Protein AF-A0A9X7LVW0-F1 (afdb_monomer_lite)

Secondary structure (DSSP, 8-state):
------------------------SS---EE-STT-EE-SBS-EE-STT-EE-SBS-EE-STT-EE-SBS-EE-STT-EE-SBS-EE-STT-EE-SBS-EE-STT-EE-SBS-EES-SS-TTTTTT-EE-SBS-EE-STT-EEEEES-EE-STT-EEEEES-EE-STT-EEEEES-EE-STT-EEEEES-EE-STT-EEEEES-EE-STT-EE-SBS-EE-STT-EE-SBS-EE-STT-EE-SBS-EESBTTBTTTTTT-EE-SBS-EE-STT-EE-SBS-EE-STT-EE-SBS-EE-STT-EE-SBS-EE-STT-EE-SBS-EE-STT-EE-SBS-EE-STT-EE-SBS-EE-STT-EEEEES-B--STT-EEEEE-SBTTB--EEEEE-TTT--EEE-SS----S--EEEEEEEESSS---TT-EEEEETTEEEE--TT-S---EEEES--SEEES--TTS-TTSB-B-TTSPBPEEEEEETTEEEEEEPBPTT--TTS----GGGSTTEEEEEEEEEEEEEB-S---TTSEEEE-TTSSEEEESSSEEEEEEEETTEEEEEE-

Radius of gyration: 51.52 Å; chains: 1; bounding box: 118×55×152 Å

Sequence (566 aa):
MRMYTRLLVYMKPRYYSHNEDVTAEMANTAAKGIASHAEGVHTTASANYSHAEGANTAAKGIASHAEGAHSTANADYSHVEGANTIANGESSHAEGNSTITHGKNSHAEGSYTTTGNTDDILLGDSAHAEGIHTTAEGIASHAEGAHSTANADYSHAEGIHTTAEGIASHAEGAHSTANADYSHAEGIHTTAEGIASHAEGAHSTANADYSHAEGANTIANGESSHAEGNSTITHGKNSHAEGSYTTTGNTDDILLGDSAHAEGIHTTAEGIASHAEGIYTIAAGTASHAEGYFTVAYGDSAHAEGYFTVAEGKSTHAEGIYTIAQGKASHVEGAHTAAVGDFSHAEGVGNFSKFKGAHIMGKYGDSQEAYSWFIGNGVSPNNKELGAKWLASTRNMYIDGSTYVANGTNYAEMFEVRNGTIDVGFFVTLDGEFIRKATAQDEYILGITNDSPSILGNSAEMRWKEKYLVDEWGRIQFENINDSGAIEKRAILNPKWSPEKKYISRIERSEWVAVGLLGQMRVRDDGKCVVGSYCLPNMEGIATSNNTGYRVIKRITPNQIMIIFK

InterPro domains:
  IPR011049 Serralysin-like metalloprotease, C-terminal [G3DSA:2.150.10.10] (16-131)
  IPR011049 Serralysin-like metalloprotease, C-terminal [G3DSA:2.150.10.10] (132-271)
  IPR011049 Serralysin-like metalloprotease, C-terminal [G3DSA:2.150.10.10] (287-413)
  IPR011049 Serralysin-like metalloprotease, C-terminal [SSF101967] (27-134)
  IPR011049 Serralysin-like metalloprotease, C-terminal [SSF101967] (122-288)
  IPR011049 Serralysin-like metalloprotease, C-terminal [SSF101967] (257-410)
  IPR021865 Peptidase G2, IMC autoproteolytic cleavage domain [PF11962] (396-559)

Foldseek 3Di:
DDYDDDDDDDDDDDDDDDDDDDDPDFAPWEEDEDCEETEETCEYEHYHCEYTYYEVEYEQEHVEYTYEECEYENYHCEYEEEYCEYEQEHVEYEYEENEYEQYHCEYEYEYLEYAADPVDSHWRHCEYEYYECEYAHHHVEYTEYYCWYHHYHCEYTYEANEYEQEHVEYFEYYCWYANYHCEYTYEANEYECEHVEYFEYECWYENYHCEYTYEYVEYEQAHVEYTYYEVEYEQAHVEYEYDYLEYAADPVDSNWRHCEYEYEECEYHHHHVEYTYYYCEYHNAHVEYEYDEVWYANAHCEYTYDENWYHNAHNEYTDDENEYEQAHNEYEEEYCEYANAHCEYEYYELEYHDYHCEYEYEYQEYDDYHVKYFYWDFDDNVTTDTQWIADPQQRDIDGDDDDDDFPFWFEWEKAFAPDFADDFFFWWDDDDRHIDGDAPPDPDTQATFDDTHRHYHHFCQPHDLQQFDAPPVRGFDWDFDCDPNDTDTDGHGDPPDDPVDDDDTLVRDRRMTIGTQFGKGKHFAPQADDQQAAWDQHGRRGTHGDNDHWHFHADDDSGMTITGHD

Structure (mmCIF, N/CA/C/O backbone):
data_AF-A0A9X7LVW0-F1
#
_entry.id   AF-A0A9X7LVW0-F1
#
loop_
_atom_site.group_PDB
_atom_site.id
_atom_site.type_symbol
_atom_site.label_atom_id
_atom_site.label_alt_id
_atom_site.label_comp_id
_atom_site.label_asym_id
_atom_site.label_entity_id
_atom_site.label_seq_id
_atom_site.pdbx_PDB_ins_code
_atom_site.Cartn_x
_atom_site.Cartn_y
_atom_site.Cartn_z
_atom_site.occupancy
_atom_site.B_iso_or_equiv
_atom_site.auth_seq_id
_atom_site.auth_comp_id
_atom_site.auth_asym_id
_atom_site.auth_atom_id
_atom_site.pdbx_PDB_model_num
ATOM 1 N N . MET A 1 1 ? 72.926 25.283 -37.647 1.00 36.22 1 MET A N 1
ATOM 2 C CA . MET A 1 1 ? 73.601 26.510 -38.125 1.00 36.22 1 MET A CA 1
ATOM 3 C C . MET A 1 1 ? 72.686 27.167 -39.146 1.00 36.22 1 MET A C 1
ATOM 5 O O . MET A 1 1 ? 72.113 26.469 -39.968 1.00 36.22 1 MET A O 1
ATOM 9 N N . ARG A 1 2 ? 72.446 28.466 -38.979 1.00 31.00 2 ARG A N 1
ATOM 10 C CA . ARG A 1 2 ? 71.486 29.299 -39.714 1.00 31.00 2 ARG A CA 1
ATOM 11 C C . ARG A 1 2 ? 71.769 29.366 -41.232 1.00 31.00 2 ARG A C 1
ATOM 13 O O . ARG A 1 2 ? 72.922 29.514 -41.610 1.00 31.00 2 ARG A O 1
ATOM 20 N N . MET A 1 3 ? 70.672 29.480 -41.994 1.00 28.61 3 MET A N 1
ATOM 21 C CA . MET A 1 3 ? 70.400 30.532 -42.997 1.00 28.61 3 MET A CA 1
ATOM 22 C C . MET A 1 3 ? 70.756 30.371 -44.494 1.00 28.61 3 MET A C 1
ATOM 24 O O . MET A 1 3 ? 71.914 30.220 -44.856 1.00 28.61 3 MET A O 1
ATOM 28 N N . TYR A 1 4 ? 69.712 30.689 -45.293 1.00 30.73 4 TYR A N 1
ATOM 29 C CA . TYR A 1 4 ? 69.666 31.627 -46.443 1.00 30.73 4 TYR A CA 1
ATOM 30 C C . TYR A 1 4 ? 70.236 31.173 -47.802 1.00 30.73 4 TYR A C 1
ATOM 32 O O . TYR A 1 4 ? 71.262 30.519 -47.853 1.00 30.73 4 TYR A O 1
ATOM 40 N N . THR A 1 5 ? 69.704 31.525 -48.983 1.00 32.50 5 THR A N 1
ATOM 41 C CA . THR A 1 5 ? 68.449 32.140 -49.489 1.00 32.50 5 THR A CA 1
ATOM 42 C C . THR A 1 5 ? 68.432 31.859 -51.002 1.00 32.50 5 THR A C 1
ATOM 44 O O . THR A 1 5 ? 69.493 31.759 -51.616 1.00 32.50 5 THR A O 1
ATOM 47 N N . ARG A 1 6 ? 67.252 31.834 -51.632 1.00 29.69 6 ARG A N 1
ATOM 48 C CA . ARG A 1 6 ? 67.074 32.052 -53.081 1.00 29.69 6 ARG A CA 1
ATOM 49 C C . ARG A 1 6 ? 67.372 33.510 -53.480 1.00 29.69 6 ARG A C 1
ATOM 51 O O . ARG A 1 6 ? 66.930 34.422 -52.789 1.00 29.69 6 ARG A O 1
ATOM 58 N N . LEU A 1 7 ? 67.951 33.712 -54.669 1.00 27.64 7 LEU A N 1
ATOM 59 C CA . LEU A 1 7 ? 67.676 34.865 -55.540 1.00 27.64 7 LEU A CA 1
ATOM 60 C C . LEU A 1 7 ? 67.634 34.411 -57.019 1.00 27.64 7 LEU A C 1
ATOM 62 O O . LEU A 1 7 ? 68.460 33.612 -57.446 1.00 27.64 7 LEU A O 1
ATOM 66 N N . LEU A 1 8 ? 66.611 34.923 -57.712 1.00 33.88 8 LEU A N 1
ATOM 67 C CA . LEU A 1 8 ? 66.205 34.919 -59.134 1.00 33.88 8 LEU A CA 1
ATOM 68 C C . LEU A 1 8 ? 67.207 34.530 -60.244 1.00 33.88 8 LEU A C 1
ATOM 70 O O . LEU A 1 8 ? 68.359 34.921 -60.160 1.00 33.88 8 LEU A O 1
ATOM 74 N N . VAL A 1 9 ? 66.687 33.967 -61.361 1.00 29.75 9 VAL A N 1
ATOM 75 C CA . VAL A 1 9 ? 66.800 34.479 -62.763 1.00 29.75 9 VAL A CA 1
ATOM 76 C C . VAL A 1 9 ? 65.825 33.736 -63.725 1.00 29.75 9 VAL A C 1
ATOM 78 O O . VAL A 1 9 ? 65.541 32.555 -63.564 1.00 29.75 9 VAL A O 1
ATOM 81 N N . TYR A 1 10 ? 65.311 34.481 -64.716 1.00 31.22 10 TYR A N 1
ATOM 82 C CA . TYR A 1 10 ? 64.442 34.150 -65.868 1.00 31.22 10 TYR A CA 1
ATOM 83 C C . TYR A 1 10 ? 65.089 33.263 -66.972 1.00 31.22 10 TYR A C 1
ATOM 85 O O . TYR A 1 10 ? 66.243 33.504 -67.304 1.00 31.22 10 TYR A O 1
ATOM 93 N N . MET A 1 11 ? 64.312 32.394 -67.661 1.00 25.72 11 MET A N 1
ATOM 94 C CA . MET A 1 11 ? 64.064 32.373 -69.139 1.00 25.72 11 MET A CA 1
ATOM 95 C C . MET A 1 11 ? 63.670 30.995 -69.756 1.00 25.72 11 MET A C 1
ATOM 97 O O . MET A 1 11 ? 64.455 30.058 -69.746 1.00 25.72 11 MET A O 1
ATOM 101 N N . LYS A 1 12 ? 62.524 31.024 -70.470 1.00 27.30 12 LYS A N 1
ATOM 102 C CA . LYS A 1 12 ? 62.066 30.313 -71.702 1.00 27.30 12 LYS A CA 1
ATOM 103 C C . LYS A 1 12 ? 61.810 28.779 -71.758 1.00 27.30 12 LYS A C 1
ATOM 105 O O . LYS A 1 12 ? 62.562 28.003 -71.184 1.00 27.30 12 LYS A O 1
ATOM 110 N N . PRO A 1 13 ? 60.785 28.337 -72.539 1.00 38.84 13 PRO A N 1
ATOM 111 C CA . PRO A 1 13 ? 60.316 26.948 -72.598 1.00 38.84 13 PRO A CA 1
ATOM 112 C C . PRO A 1 13 ? 60.951 26.132 -73.741 1.00 38.84 13 PRO A C 1
ATOM 114 O O . PRO A 1 13 ? 61.340 26.684 -74.774 1.00 38.84 13 PRO A O 1
ATOM 117 N N . ARG A 1 14 ? 60.987 24.802 -73.588 1.00 29.48 14 ARG A N 1
ATOM 118 C CA . ARG A 1 14 ? 61.267 23.832 -74.661 1.00 29.48 14 ARG A CA 1
ATOM 119 C C . ARG A 1 14 ? 60.211 22.727 -74.653 1.00 29.48 14 ARG A C 1
ATOM 121 O O . ARG A 1 14 ? 60.048 22.049 -73.648 1.00 29.48 14 ARG A O 1
ATOM 128 N N . TYR A 1 15 ? 59.560 22.540 -75.797 1.00 40.03 15 TYR A N 1
ATOM 129 C CA . TYR A 1 15 ? 58.898 21.293 -76.174 1.00 40.03 15 TYR A CA 1
ATOM 130 C C . TYR A 1 15 ? 59.949 20.308 -76.691 1.00 40.03 15 TYR A C 1
ATOM 132 O O . TYR A 1 15 ? 60.797 20.717 -77.483 1.00 40.03 15 TYR A O 1
ATOM 140 N N . TYR A 1 16 ? 59.854 19.035 -76.304 1.00 32.25 16 TYR A N 1
ATOM 141 C CA . TYR A 1 16 ? 60.372 17.904 -77.078 1.00 32.25 16 TYR A CA 1
ATOM 142 C C . TYR A 1 16 ? 59.529 16.654 -76.809 1.00 32.25 16 TYR A C 1
ATOM 144 O O . TYR A 1 16 ? 59.338 16.258 -75.664 1.00 32.25 16 TYR A O 1
ATOM 152 N N . SER A 1 17 ? 59.041 16.059 -77.894 1.00 36.53 17 SER A N 1
ATOM 153 C CA . SER A 1 17 ? 58.464 14.721 -77.989 1.00 36.53 17 SER A CA 1
ATOM 154 C C . SER A 1 17 ? 59.566 13.673 -78.188 1.00 36.53 17 SER A C 1
ATOM 156 O O . SER A 1 17 ? 60.496 13.908 -78.970 1.00 36.53 17 SER A O 1
ATOM 158 N N . HIS A 1 18 ? 59.418 12.493 -77.586 1.00 35.12 18 HIS A N 1
ATOM 159 C CA . HIS A 1 18 ? 60.101 11.275 -78.028 1.00 35.12 18 HIS A CA 1
ATOM 160 C C . HIS A 1 18 ? 59.182 10.060 -77.867 1.00 35.12 18 HIS A C 1
ATOM 162 O O . HIS A 1 18 ? 58.657 9.828 -76.783 1.00 35.12 18 HIS A O 1
ATOM 168 N N . ASN A 1 19 ? 59.008 9.332 -78.971 1.00 36.97 19 ASN A N 1
ATOM 169 C CA . ASN A 1 19 ? 58.489 7.968 -79.042 1.00 36.97 19 ASN A CA 1
ATOM 170 C C . ASN A 1 19 ? 59.694 7.019 -79.066 1.00 36.97 19 ASN A C 1
ATOM 172 O O . ASN A 1 19 ? 60.571 7.216 -79.906 1.00 36.97 19 ASN A O 1
ATOM 176 N N . GLU A 1 20 ? 59.675 5.966 -78.252 1.00 35.03 20 GLU A N 1
ATOM 177 C CA . GLU A 1 20 ? 60.315 4.679 -78.554 1.00 35.03 20 GLU A CA 1
ATOM 178 C C . GLU A 1 20 ? 59.354 3.545 -78.152 1.00 35.03 20 GLU A C 1
ATOM 180 O O . GLU A 1 20 ? 58.694 3.614 -77.116 1.00 35.03 20 GLU A O 1
ATOM 185 N N . ASP A 1 21 ? 59.241 2.552 -79.037 1.00 35.16 21 ASP A N 1
ATOM 186 C CA . ASP A 1 21 ? 58.259 1.462 -79.066 1.00 35.16 21 ASP A CA 1
ATOM 187 C C . ASP A 1 21 ? 58.714 0.181 -78.323 1.00 35.16 21 ASP A C 1
ATOM 189 O O . ASP A 1 21 ? 59.902 -0.133 -78.259 1.00 35.16 21 ASP A O 1
ATOM 193 N N . VAL A 1 22 ? 57.704 -0.632 -77.958 1.00 33.31 22 VAL A N 1
ATOM 194 C CA . VAL A 1 22 ? 57.690 -2.075 -77.593 1.00 33.31 22 VAL A CA 1
ATOM 195 C C . VAL A 1 22 ? 58.092 -2.411 -76.140 1.00 33.31 22 VAL A C 1
ATOM 197 O O . VAL A 1 22 ? 59.255 -2.637 -75.837 1.00 33.31 22 VAL A O 1
ATOM 200 N N . THR A 1 23 ? 57.165 -2.490 -75.176 1.00 33.81 23 THR A N 1
ATOM 201 C CA . THR A 1 23 ? 56.126 -3.536 -75.051 1.00 33.81 23 THR A CA 1
ATOM 202 C C . THR A 1 23 ? 54.711 -2.954 -74.949 1.00 33.81 23 THR A C 1
ATOM 204 O O . THR A 1 23 ? 54.200 -2.688 -73.862 1.00 33.81 23 THR A O 1
ATOM 207 N N . ALA A 1 24 ? 54.059 -2.766 -76.096 1.00 40.84 24 ALA A N 1
ATOM 208 C CA . ALA A 1 24 ? 52.651 -2.400 -76.183 1.00 40.84 24 ALA A CA 1
ATOM 209 C C . ALA A 1 24 ? 51.772 -3.662 -76.131 1.00 40.84 24 ALA A C 1
ATOM 211 O O . ALA A 1 24 ? 51.308 -4.151 -77.153 1.00 40.84 24 ALA A O 1
ATOM 212 N N . GLU A 1 25 ? 51.566 -4.190 -74.928 1.00 47.12 25 GLU A N 1
ATOM 213 C CA . GLU A 1 25 ? 50.406 -5.005 -74.555 1.00 47.12 25 GLU A CA 1
ATOM 214 C C . GLU A 1 25 ? 50.144 -4.726 -73.063 1.00 47.12 25 GLU A C 1
ATOM 216 O O . GLU A 1 25 ? 51.029 -4.940 -72.241 1.00 47.12 25 GLU A O 1
ATOM 221 N N . MET A 1 26 ? 48.937 -4.237 -72.733 1.00 47.78 26 MET A N 1
ATOM 222 C CA . MET A 1 26 ? 48.341 -4.067 -71.383 1.00 47.78 26 MET A CA 1
ATOM 223 C C . MET A 1 26 ? 48.273 -2.678 -70.705 1.00 47.78 26 MET A C 1
ATOM 225 O O . MET A 1 26 ? 47.770 -2.607 -69.587 1.00 47.78 26 MET A O 1
ATOM 229 N N . ALA A 1 27 ? 48.616 -1.557 -71.346 1.00 57.22 27 ALA A N 1
ATOM 230 C CA . ALA A 1 27 ? 48.253 -0.226 -70.820 1.00 57.22 27 ALA A CA 1
ATOM 231 C C . ALA A 1 27 ? 47.011 0.330 -71.544 1.00 57.22 27 ALA A C 1
ATOM 233 O O . ALA A 1 27 ? 47.115 1.213 -72.389 1.00 57.22 27 ALA A O 1
ATOM 234 N N . ASN A 1 28 ? 45.823 -0.219 -71.260 1.00 78.38 28 ASN A N 1
ATOM 235 C CA . ASN A 1 28 ? 44.550 0.322 -71.761 1.00 78.38 28 ASN A CA 1
ATOM 236 C C . ASN A 1 28 ? 44.183 1.619 -71.011 1.00 78.38 28 ASN A C 1
ATOM 238 O O . ASN A 1 28 ? 43.264 1.619 -70.198 1.00 78.38 28 ASN A O 1
ATOM 242 N N . THR A 1 29 ? 44.917 2.709 -71.239 1.00 88.56 29 THR A N 1
ATOM 243 C CA . THR A 1 29 ? 44.571 4.037 -70.710 1.00 88.56 29 THR A CA 1
ATOM 244 C C . THR A 1 29 ? 43.778 4.839 -71.741 1.00 88.56 29 THR A C 1
ATOM 246 O O . THR A 1 29 ? 44.124 4.872 -72.923 1.00 88.56 29 THR A O 1
ATOM 249 N N . ALA A 1 30 ? 42.672 5.463 -71.328 1.00 93.44 30 ALA A N 1
ATOM 250 C CA . ALA A 1 30 ? 41.791 6.195 -72.239 1.00 93.44 30 ALA A CA 1
ATOM 251 C C . ALA A 1 30 ? 41.217 7.472 -71.610 1.00 93.44 30 ALA A C 1
ATOM 253 O O . ALA A 1 30 ? 40.344 7.406 -70.750 1.00 93.44 30 ALA A O 1
ATOM 254 N N . ALA A 1 31 ? 41.635 8.633 -72.116 1.00 93.94 31 ALA A N 1
ATOM 255 C CA . ALA A 1 31 ? 41.020 9.933 -71.842 1.00 93.94 31 ALA A CA 1
ATOM 256 C C . ALA A 1 31 ? 40.117 10.327 -73.027 1.00 93.94 31 ALA A C 1
ATOM 258 O O . ALA A 1 31 ? 40.610 10.618 -74.118 1.00 93.94 31 ALA A O 1
ATOM 259 N N . LYS A 1 32 ? 38.793 10.253 -72.853 1.00 94.69 32 LYS A N 1
ATOM 260 C CA . LYS A 1 32 ? 37.802 10.399 -73.940 1.00 94.69 32 LYS A CA 1
ATOM 261 C C . LYS A 1 32 ? 37.067 11.739 -73.929 1.00 94.69 32 LYS A C 1
ATOM 263 O O . LYS A 1 32 ? 36.631 12.192 -74.986 1.00 94.69 32 LYS A O 1
ATOM 268 N N . GLY A 1 33 ? 36.906 12.361 -72.763 1.00 90.94 33 GLY A N 1
ATOM 269 C CA . GLY A 1 33 ? 36.206 13.637 -72.621 1.00 90.94 33 GLY A CA 1
ATOM 270 C C . GLY A 1 33 ? 37.087 14.856 -72.898 1.00 90.94 33 GLY A C 1
ATOM 271 O O . GLY A 1 33 ? 38.320 14.777 -72.905 1.00 90.94 33 GLY A O 1
ATOM 272 N N . ILE A 1 34 ? 36.462 16.018 -73.092 1.00 94.25 34 ILE A N 1
ATOM 273 C CA . ILE A 1 34 ? 37.177 17.290 -73.267 1.00 94.25 34 ILE A CA 1
ATOM 274 C C . ILE A 1 34 ? 37.913 17.629 -71.970 1.00 94.25 34 ILE A C 1
ATOM 276 O O . ILE A 1 34 ? 37.307 17.625 -70.902 1.00 94.25 34 ILE A O 1
ATOM 280 N N . ALA A 1 35 ? 39.208 17.947 -72.076 1.00 95.62 35 ALA A N 1
ATOM 281 C CA . ALA A 1 35 ? 40.077 18.237 -70.931 1.00 95.62 35 ALA A CA 1
ATOM 282 C C . ALA A 1 35 ? 40.088 17.124 -69.859 1.00 95.62 35 ALA A C 1
ATOM 284 O O . ALA A 1 35 ? 40.263 17.413 -68.680 1.00 95.62 35 ALA A O 1
ATOM 285 N N . SER A 1 36 ? 39.889 15.867 -70.270 1.00 96.12 36 SER A N 1
ATOM 286 C CA . SER A 1 36 ? 40.042 14.703 -69.392 1.00 96.12 36 SER A CA 1
ATOM 287 C C . SER A 1 36 ? 41.503 14.251 -69.299 1.00 96.12 36 SER A C 1
ATOM 289 O O . SER A 1 36 ? 42.300 14.510 -70.207 1.00 96.12 36 SER A O 1
ATOM 291 N N . HIS A 1 37 ? 41.851 13.567 -68.209 1.00 96.06 37 HIS A N 1
ATOM 292 C CA . HIS A 1 37 ? 43.177 12.993 -67.983 1.00 96.06 37 HIS A CA 1
ATOM 293 C C . HIS A 1 37 ? 43.066 11.536 -67.527 1.00 96.06 37 HIS A C 1
ATOM 295 O O . HIS A 1 37 ? 42.237 11.224 -66.676 1.00 96.06 37 HIS A O 1
ATOM 301 N N . ALA A 1 38 ? 43.880 10.649 -68.102 1.00 95.25 38 ALA A N 1
ATOM 302 C CA . ALA A 1 38 ? 43.967 9.249 -67.698 1.00 95.25 38 ALA A CA 1
ATOM 303 C C . ALA A 1 38 ? 45.437 8.806 -67.640 1.00 95.25 38 ALA A C 1
ATOM 305 O O . ALA A 1 38 ? 46.122 8.855 -68.665 1.00 95.25 38 ALA A O 1
ATOM 306 N N . GLU A 1 39 ? 45.901 8.353 -66.477 1.00 93.62 39 GLU A N 1
ATOM 307 C CA . GLU A 1 39 ? 47.265 7.851 -66.243 1.00 93.62 39 GLU A CA 1
ATOM 308 C C . GLU A 1 39 ? 47.226 6.461 -65.576 1.00 93.62 39 GLU A C 1
ATOM 310 O O . GLU A 1 39 ? 46.227 6.092 -64.964 1.00 93.62 39 GLU A O 1
ATOM 315 N N . GLY A 1 40 ? 48.275 5.644 -65.730 1.00 92.88 40 GLY A N 1
ATOM 316 C CA . GLY A 1 40 ? 48.388 4.328 -65.083 1.00 92.88 40 GLY A CA 1
ATOM 317 C C . GLY A 1 40 ? 48.109 3.123 -65.995 1.00 92.88 40 GLY A C 1
ATOM 318 O O . GLY A 1 40 ? 48.543 3.091 -67.146 1.00 92.88 40 GLY A O 1
ATOM 319 N N . VAL A 1 41 ? 47.448 2.085 -65.472 1.00 93.56 41 VAL A N 1
ATOM 320 C CA . VAL A 1 41 ? 47.193 0.805 -66.164 1.00 93.56 41 VAL A CA 1
ATOM 321 C C . VAL A 1 41 ? 45.696 0.500 -66.171 1.00 93.56 41 VAL A C 1
ATOM 323 O O . VAL A 1 41 ? 45.084 0.405 -65.117 1.00 93.56 41 VAL A O 1
ATOM 326 N N . HIS A 1 42 ? 45.098 0.282 -67.348 1.00 94.62 42 HIS A N 1
ATOM 327 C CA . HIS A 1 42 ? 43.653 0.019 -67.482 1.00 94.62 42 HIS A CA 1
ATOM 328 C C . HIS A 1 42 ? 42.758 1.141 -66.912 1.00 94.62 42 HIS A C 1
ATOM 330 O O . HIS A 1 42 ? 41.712 0.863 -66.332 1.00 94.62 42 HIS A O 1
ATOM 336 N N . THR A 1 43 ? 43.158 2.406 -67.064 1.00 95.62 43 THR A N 1
ATOM 337 C CA . THR A 1 43 ? 42.417 3.561 -66.533 1.00 95.62 43 THR A CA 1
ATOM 338 C C . THR A 1 43 ? 41.575 4.250 -67.607 1.00 95.62 43 THR A C 1
ATOM 340 O O . THR A 1 43 ? 41.965 4.340 -68.771 1.00 95.62 43 THR A O 1
ATOM 343 N N . THR A 1 44 ? 40.370 4.716 -67.272 1.00 96.94 44 THR A N 1
ATOM 344 C CA . THR A 1 44 ? 39.480 5.379 -68.243 1.00 96.94 44 THR A CA 1
ATOM 345 C C . THR A 1 44 ? 38.811 6.623 -67.663 1.00 96.94 44 THR A C 1
ATOM 347 O O . THR A 1 44 ? 37.975 6.525 -66.773 1.00 96.94 44 THR A O 1
ATOM 350 N N . ALA A 1 45 ? 39.085 7.782 -68.256 1.00 97.00 45 ALA A N 1
ATOM 351 C CA . ALA A 1 45 ? 38.413 9.049 -67.985 1.00 97.00 45 ALA A CA 1
ATOM 352 C C . ALA A 1 45 ? 37.447 9.372 -69.143 1.00 97.00 45 ALA A C 1
ATOM 354 O O . ALA A 1 45 ? 37.875 9.705 -70.252 1.00 97.00 45 ALA A O 1
ATOM 355 N N . SER A 1 46 ? 36.139 9.186 -68.939 1.00 96.50 46 SER A N 1
ATOM 356 C CA . SER A 1 46 ? 35.148 9.171 -70.032 1.00 96.50 46 SER A CA 1
ATOM 357 C C . SER A 1 46 ? 34.473 10.516 -70.314 1.00 96.50 46 SER A C 1
ATOM 359 O O . SER A 1 46 ? 34.084 10.751 -71.458 1.00 96.50 46 SER A O 1
ATOM 361 N N . ALA A 1 47 ? 34.321 11.382 -69.312 1.00 96.56 47 ALA A N 1
ATOM 362 C CA . ALA A 1 47 ? 33.531 12.612 -69.399 1.00 96.56 47 ALA A CA 1
ATOM 363 C C . ALA A 1 47 ? 34.397 13.880 -69.404 1.00 96.56 47 ALA A C 1
ATOM 365 O O . ALA A 1 47 ? 35.620 13.843 -69.270 1.00 96.56 47 ALA A O 1
ATOM 366 N N . ASN A 1 48 ? 33.771 15.036 -69.631 1.00 97.06 48 ASN A N 1
ATOM 367 C CA . ASN A 1 48 ? 34.497 16.305 -69.655 1.00 97.06 48 ASN A CA 1
ATOM 368 C C . ASN A 1 48 ? 35.097 16.599 -68.277 1.00 97.06 48 ASN A C 1
ATOM 370 O O . ASN A 1 48 ? 34.417 16.451 -67.264 1.00 97.06 48 ASN A O 1
ATOM 374 N N . TYR A 1 49 ? 36.352 17.046 -68.260 1.00 97.69 49 TYR A N 1
ATOM 375 C CA . TYR A 1 49 ? 37.110 17.369 -67.048 1.00 97.69 49 TYR A CA 1
ATOM 376 C C . TYR A 1 49 ? 37.332 16.193 -66.078 1.00 97.69 49 TYR A C 1
ATOM 378 O O . TYR A 1 49 ? 37.782 16.427 -64.963 1.00 97.69 49 TYR A O 1
ATOM 386 N N . SER A 1 50 ? 37.025 14.946 -66.464 1.00 97.88 50 SER A N 1
ATOM 387 C CA . SER A 1 50 ? 37.236 13.783 -65.592 1.00 97.88 50 SER A CA 1
ATOM 388 C C . SER A 1 50 ? 38.716 13.399 -65.503 1.00 97.88 50 SER A C 1
ATOM 390 O O . SER A 1 50 ? 39.426 13.469 -66.514 1.00 97.88 50 SER A O 1
ATOM 392 N N . HIS A 1 51 ? 39.154 12.911 -64.346 1.00 98.00 51 HIS A N 1
ATOM 393 C CA . HIS A 1 51 ? 40.518 12.452 -64.093 1.00 98.00 51 HIS A CA 1
ATOM 394 C C . HIS A 1 51 ? 40.505 11.011 -63.554 1.00 98.00 51 HIS A C 1
ATOM 396 O O . HIS A 1 51 ? 39.794 10.726 -62.599 1.00 98.00 51 HIS A O 1
ATOM 402 N N . ALA A 1 52 ? 41.251 10.094 -64.178 1.00 97.19 52 ALA A N 1
ATOM 403 C CA . ALA A 1 52 ? 41.449 8.734 -63.675 1.00 97.19 52 ALA A CA 1
ATOM 404 C C . ALA A 1 52 ? 42.943 8.375 -63.587 1.00 97.19 52 ALA A C 1
ATOM 406 O O . ALA A 1 52 ? 43.646 8.456 -64.593 1.00 97.19 52 ALA A O 1
ATOM 407 N N . GLU A 1 53 ? 43.418 7.915 -62.434 1.00 96.25 53 GLU A N 1
ATOM 408 C CA . GLU A 1 53 ? 44.796 7.447 -62.242 1.00 96.25 53 GLU A CA 1
ATOM 409 C C . GLU A 1 53 ? 44.864 6.111 -61.482 1.00 96.25 53 GLU A C 1
ATOM 411 O O . GLU A 1 53 ? 43.874 5.659 -60.907 1.00 96.25 53 GLU A O 1
ATOM 416 N N . GLY A 1 54 ? 46.006 5.416 -61.535 1.00 95.38 54 GLY A N 1
ATOM 417 C CA . GLY A 1 54 ? 46.211 4.134 -60.844 1.00 95.38 54 GLY A CA 1
ATOM 418 C C . GLY A 1 54 ? 46.008 2.881 -61.712 1.00 95.38 54 GLY A C 1
ATOM 419 O O . GLY A 1 54 ? 46.540 2.792 -62.821 1.00 95.38 54 GLY A O 1
ATOM 420 N N . ALA A 1 55 ? 45.320 1.858 -61.191 1.00 95.75 55 ALA A N 1
ATOM 421 C CA . ALA A 1 55 ? 45.153 0.554 -61.842 1.00 95.75 55 ALA A CA 1
ATOM 422 C C . ALA A 1 55 ? 43.680 0.117 -61.919 1.00 95.75 55 ALA A C 1
ATOM 424 O O . ALA A 1 55 ? 43.032 -0.073 -60.898 1.00 95.75 55 ALA A O 1
ATOM 425 N N . ASN A 1 56 ? 43.151 -0.136 -63.119 1.00 96.06 56 ASN A N 1
ATOM 426 C CA . ASN A 1 56 ? 41.742 -0.505 -63.333 1.00 96.06 56 ASN A CA 1
ATOM 427 C C . ASN A 1 56 ? 40.742 0.535 -62.786 1.00 96.06 56 ASN A C 1
ATOM 429 O O . ASN A 1 56 ? 39.711 0.157 -62.230 1.00 96.06 56 ASN A O 1
ATOM 433 N N . THR A 1 57 ? 41.044 1.829 -62.911 1.00 97.31 57 THR A N 1
ATOM 434 C CA . THR A 1 57 ? 40.180 2.915 -62.424 1.00 97.31 57 THR A CA 1
ATOM 435 C C . THR A 1 57 ? 39.333 3.538 -63.534 1.00 97.31 57 THR A C 1
ATOM 437 O O . THR A 1 57 ? 39.727 3.574 -64.704 1.00 97.31 57 THR A O 1
ATOM 440 N N . ALA A 1 58 ? 38.143 4.037 -63.197 1.00 97.81 58 ALA A N 1
ATOM 441 C CA . ALA A 1 58 ? 37.256 4.677 -64.164 1.00 97.81 58 ALA A CA 1
ATOM 442 C C . ALA A 1 58 ? 36.551 5.917 -63.599 1.00 97.81 58 ALA A C 1
ATOM 444 O O . ALA A 1 58 ? 35.737 5.811 -62.688 1.00 97.81 58 ALA A O 1
ATOM 445 N N . ALA A 1 59 ? 36.790 7.076 -64.211 1.00 98.00 59 ALA A N 1
ATOM 446 C CA . ALA A 1 59 ? 36.075 8.322 -63.943 1.00 98.00 59 ALA A CA 1
ATOM 447 C C . ALA A 1 59 ? 35.078 8.582 -65.083 1.00 98.00 59 ALA A C 1
ATOM 449 O O . ALA A 1 59 ? 35.471 8.849 -66.225 1.00 98.00 59 ALA A O 1
ATOM 450 N N . LYS A 1 60 ? 33.779 8.408 -64.822 1.00 97.94 60 LYS A N 1
ATOM 451 C CA . LYS A 1 60 ? 32.727 8.404 -65.854 1.00 97.94 60 LYS A CA 1
ATOM 452 C C . LYS A 1 60 ? 31.862 9.661 -65.876 1.00 97.94 60 LYS A C 1
ATOM 454 O O . LYS A 1 60 ? 31.347 9.964 -66.949 1.00 97.94 60 LYS A O 1
ATOM 459 N N . GLY A 1 61 ? 31.719 10.375 -64.761 1.00 97.00 61 GLY A N 1
ATOM 460 C CA . GLY A 1 61 ? 30.936 11.612 -64.689 1.00 97.00 61 GLY A CA 1
ATOM 461 C C . GLY A 1 61 ? 31.742 12.881 -64.975 1.00 97.00 61 GLY A C 1
ATOM 462 O O . GLY A 1 61 ? 32.978 12.876 -64.976 1.00 97.00 61 GLY A O 1
ATOM 463 N N . ILE A 1 62 ? 31.053 13.986 -65.247 1.00 98.12 62 ILE A N 1
ATOM 464 C CA . ILE A 1 62 ? 31.661 15.298 -65.496 1.00 98.12 62 ILE A CA 1
ATOM 465 C C . ILE A 1 62 ? 32.439 15.738 -64.257 1.00 98.12 62 ILE A C 1
ATOM 467 O O . ILE A 1 62 ? 31.917 15.686 -63.149 1.00 98.12 62 ILE A O 1
ATOM 471 N N . ALA A 1 63 ? 33.685 16.181 -64.448 1.00 97.81 63 ALA A N 1
ATOM 472 C CA . ALA A 1 63 ? 34.580 16.594 -63.363 1.00 97.81 63 ALA A CA 1
ATOM 473 C C . ALA A 1 63 ? 34.749 15.546 -62.237 1.00 97.81 63 ALA A C 1
ATOM 475 O O . ALA A 1 63 ? 35.072 15.909 -61.110 1.00 97.81 63 ALA A O 1
ATOM 476 N N . SER A 1 64 ? 34.530 14.259 -62.535 1.00 98.38 64 SER A N 1
ATOM 477 C CA . SER A 1 64 ? 34.768 13.160 -61.592 1.00 98.38 64 SER A CA 1
ATOM 478 C C . SER A 1 64 ? 36.256 12.820 -61.470 1.00 98.38 64 SER A C 1
ATOM 480 O O . SER A 1 64 ? 37.016 12.991 -62.430 1.00 98.38 64 SER A O 1
ATOM 482 N N . HIS A 1 65 ? 36.662 12.310 -60.308 1.00 98.50 65 HIS A N 1
ATOM 483 C CA . HIS A 1 65 ? 38.030 11.870 -60.034 1.00 98.50 65 HIS A CA 1
ATOM 484 C C . HIS A 1 65 ? 38.043 10.423 -59.528 1.00 98.50 65 HIS A C 1
ATOM 486 O O . HIS A 1 65 ? 37.247 10.073 -58.661 1.00 98.50 65 HIS A O 1
ATOM 492 N N . ALA A 1 66 ? 38.910 9.576 -60.084 1.00 98.00 66 ALA A N 1
ATOM 493 C CA . ALA A 1 66 ? 39.093 8.202 -59.628 1.00 98.00 66 ALA A CA 1
ATOM 494 C C . ALA A 1 66 ? 40.577 7.831 -59.548 1.00 98.00 66 ALA A C 1
ATOM 496 O O . ALA A 1 66 ? 41.245 7.758 -60.579 1.00 98.00 66 ALA A O 1
ATOM 497 N N . GLU A 1 67 ? 41.064 7.521 -58.353 1.00 97.12 67 GLU A N 1
ATOM 498 C CA . GLU A 1 67 ? 42.439 7.084 -58.107 1.00 97.12 67 GLU A CA 1
ATOM 499 C C . GLU A 1 67 ? 42.501 5.741 -57.355 1.00 97.12 67 GLU A C 1
ATOM 501 O O . GLU A 1 67 ? 41.498 5.229 -56.849 1.00 97.12 67 GLU A O 1
ATOM 506 N N . GLY A 1 68 ? 43.685 5.119 -57.331 1.00 96.50 68 GLY A N 1
ATOM 507 C CA . GLY A 1 68 ? 43.922 3.851 -56.635 1.00 96.50 68 GLY A CA 1
ATOM 508 C C . GLY A 1 68 ? 43.769 2.592 -57.505 1.00 96.50 68 GLY A C 1
ATOM 509 O O . GLY A 1 68 ? 44.374 2.502 -58.577 1.00 96.50 68 GLY A O 1
ATOM 510 N N . ALA A 1 69 ? 43.052 1.567 -57.028 1.00 97.38 69 ALA A N 1
ATOM 511 C CA . ALA A 1 69 ? 42.963 0.254 -57.677 1.00 97.38 69 ALA A CA 1
ATOM 512 C C . ALA A 1 69 ? 41.529 -0.297 -57.747 1.00 97.38 69 ALA A C 1
ATOM 514 O O . ALA A 1 69 ? 40.896 -0.503 -56.722 1.00 97.38 69 ALA A O 1
ATOM 515 N N . HIS A 1 70 ? 41.040 -0.647 -58.941 1.00 97.19 70 HIS A N 1
ATOM 516 C CA . HIS A 1 70 ? 39.674 -1.163 -59.152 1.00 97.19 70 HIS A CA 1
ATOM 517 C C . HIS A 1 70 ? 38.558 -0.195 -58.713 1.00 97.19 70 HIS A C 1
ATOM 519 O O . HIS A 1 70 ? 37.474 -0.632 -58.328 1.00 97.19 70 HIS A O 1
ATOM 525 N N . SER A 1 71 ? 38.811 1.113 -58.787 1.00 97.88 71 SER A N 1
ATOM 526 C CA . SER A 1 71 ? 37.900 2.146 -58.283 1.00 97.88 71 SER A CA 1
ATOM 527 C C . SER A 1 71 ? 37.118 2.840 -59.402 1.00 97.88 71 SER A C 1
ATOM 529 O O . SER A 1 71 ? 37.638 3.060 -60.497 1.00 97.88 71 SER A O 1
ATOM 531 N N . THR A 1 72 ? 35.849 3.183 -59.169 1.00 98.25 72 THR A N 1
ATOM 532 C CA . THR A 1 72 ? 34.983 3.808 -60.183 1.00 98.25 72 THR A CA 1
ATOM 533 C C . THR A 1 72 ? 34.175 4.987 -59.635 1.00 98.25 72 THR A C 1
ATOM 535 O O . THR A 1 72 ? 33.280 4.802 -58.819 1.00 98.25 72 THR A O 1
ATOM 538 N N . ALA A 1 73 ? 34.405 6.179 -60.183 1.00 98.12 73 ALA A N 1
ATOM 539 C CA . ALA A 1 73 ? 33.575 7.366 -59.979 1.00 98.12 73 ALA A CA 1
ATOM 540 C C . ALA A 1 73 ? 32.541 7.471 -61.117 1.00 98.12 73 ALA A C 1
ATOM 542 O O . ALA A 1 73 ? 32.881 7.822 -62.251 1.00 98.12 73 ALA A O 1
ATOM 543 N N . ASN A 1 74 ? 31.286 7.091 -60.864 1.00 96.88 74 ASN A N 1
ATOM 544 C CA . ASN A 1 74 ? 30.245 6.966 -61.891 1.00 96.88 74 ASN A CA 1
ATOM 545 C C . ASN A 1 74 ? 29.495 8.278 -62.187 1.00 96.88 74 ASN A C 1
ATOM 547 O O . ASN A 1 74 ? 29.020 8.432 -63.314 1.00 96.88 74 ASN A O 1
ATOM 551 N N . ALA A 1 75 ? 29.387 9.197 -61.224 1.00 96.19 75 ALA A N 1
ATOM 552 C CA . ALA A 1 75 ? 28.522 10.377 -61.303 1.00 96.19 75 ALA A CA 1
ATOM 553 C C . ALA A 1 75 ? 29.283 11.702 -61.449 1.00 96.19 75 ALA A C 1
ATOM 555 O O . ALA A 1 75 ? 30.509 11.774 -61.343 1.00 96.19 75 ALA A O 1
ATOM 556 N N . ASP A 1 76 ? 28.549 12.771 -61.754 1.00 97.81 76 ASP A N 1
ATOM 557 C CA . ASP A 1 76 ? 29.124 14.109 -61.886 1.00 97.81 76 ASP A CA 1
ATOM 558 C C . ASP A 1 76 ? 29.676 14.580 -60.533 1.00 97.81 76 ASP A C 1
ATOM 560 O O . ASP A 1 76 ? 29.048 14.394 -59.491 1.00 97.81 76 ASP A O 1
ATOM 564 N N . TYR A 1 77 ? 30.869 15.176 -60.558 1.00 98.12 77 TYR A N 1
ATOM 565 C CA . TYR A 1 77 ? 31.603 15.667 -59.385 1.00 98.12 77 TYR A CA 1
ATOM 566 C C . TYR A 1 77 ? 31.955 14.607 -58.325 1.00 98.12 77 TYR A C 1
ATOM 568 O O . TYR A 1 77 ? 32.434 14.972 -57.256 1.00 98.12 77 TYR A O 1
ATOM 576 N N . SER A 1 78 ? 31.747 13.311 -58.592 1.00 98.06 78 SER A N 1
ATOM 577 C CA . SER A 1 78 ? 32.082 12.252 -57.632 1.00 98.06 78 SER A CA 1
ATOM 578 C C . SER A 1 78 ? 33.592 11.998 -57.555 1.00 98.06 78 SER A C 1
ATOM 580 O O . SER A 1 78 ? 34.277 12.059 -58.584 1.00 98.06 78 SER A O 1
ATOM 582 N N . HIS A 1 79 ? 34.085 11.639 -56.371 1.00 98.50 79 HIS A N 1
ATOM 583 C CA . HIS A 1 79 ? 35.481 11.293 -56.107 1.00 98.50 79 HIS A CA 1
ATOM 584 C C . HIS A 1 79 ? 35.591 9.871 -55.541 1.00 98.50 79 HIS A C 1
ATOM 586 O O . HIS A 1 79 ? 34.811 9.491 -54.669 1.00 98.50 79 HIS A O 1
ATOM 592 N N . VAL A 1 80 ? 36.551 9.083 -56.029 1.00 98.19 80 VAL A N 1
ATOM 593 C CA . VAL A 1 80 ? 36.961 7.831 -55.385 1.00 98.19 80 VAL A CA 1
ATOM 594 C C . VAL A 1 80 ? 38.473 7.729 -55.240 1.00 98.19 80 VAL A C 1
ATOM 596 O O . VAL A 1 80 ? 39.199 8.037 -56.186 1.00 98.19 80 VAL A O 1
ATOM 599 N N . GLU A 1 81 ? 38.922 7.193 -54.110 1.00 97.19 81 GLU A N 1
ATOM 600 C CA . GLU A 1 81 ? 40.318 6.833 -53.844 1.00 97.19 81 GLU A CA 1
ATOM 601 C C . GLU A 1 81 ? 40.411 5.484 -53.102 1.00 97.19 81 GLU A C 1
ATOM 603 O O . GLU A 1 81 ? 39.412 4.955 -52.612 1.00 97.19 81 GLU A O 1
ATOM 608 N N . GLY A 1 82 ? 41.586 4.844 -53.086 1.00 97.19 82 GLY A N 1
ATOM 609 C CA . GLY A 1 82 ? 41.788 3.546 -52.419 1.00 97.19 82 GLY A CA 1
ATOM 610 C C . GLY A 1 82 ? 41.633 2.305 -53.318 1.00 97.19 82 GLY A C 1
ATOM 611 O O . GLY A 1 82 ? 42.145 2.275 -54.435 1.00 97.19 82 GLY A O 1
ATOM 612 N N . ALA A 1 83 ? 41.026 1.222 -52.820 1.00 98.00 83 ALA A N 1
ATOM 613 C CA . ALA A 1 83 ? 40.940 -0.063 -53.521 1.00 98.00 83 ALA A CA 1
ATOM 614 C C . ALA A 1 83 ? 39.528 -0.669 -53.518 1.00 98.00 83 ALA A C 1
ATOM 616 O O . ALA A 1 83 ? 38.981 -0.956 -52.457 1.00 98.00 83 ALA A O 1
ATOM 617 N N . ASN A 1 84 ? 38.990 -0.980 -54.700 1.00 97.69 84 ASN A N 1
ATOM 618 C CA . ASN A 1 84 ? 37.620 -1.467 -54.917 1.00 97.69 84 ASN A CA 1
ATOM 619 C C . ASN A 1 84 ? 36.543 -0.470 -54.454 1.00 97.69 84 ASN A C 1
ATOM 621 O O . ASN A 1 84 ? 35.534 -0.881 -53.887 1.00 97.69 84 ASN A O 1
ATOM 625 N N . THR A 1 85 ? 36.766 0.830 -54.659 1.00 98.00 85 THR A N 1
ATOM 626 C CA . THR A 1 85 ? 35.854 1.886 -54.196 1.00 98.00 85 THR A CA 1
ATOM 627 C C . THR A 1 85 ? 34.938 2.382 -55.317 1.00 98.00 85 THR A C 1
ATOM 629 O O . THR A 1 85 ? 35.338 2.453 -56.483 1.00 98.00 85 THR A O 1
ATOM 632 N N . ILE A 1 86 ? 33.674 2.675 -55.011 1.00 97.44 86 ILE A N 1
ATOM 633 C CA . ILE A 1 86 ? 32.673 3.075 -56.012 1.00 97.44 86 ILE A CA 1
ATOM 634 C C . ILE A 1 86 ? 31.881 4.280 -55.510 1.00 97.44 86 ILE A C 1
ATOM 636 O O . ILE A 1 86 ? 31.257 4.199 -54.461 1.00 97.44 86 ILE A O 1
ATOM 640 N N . ALA A 1 87 ? 31.822 5.349 -56.303 1.00 96.81 87 ALA A N 1
ATOM 641 C CA . ALA A 1 87 ? 30.966 6.502 -56.037 1.00 96.81 87 ALA A CA 1
ATOM 642 C C . ALA A 1 87 ? 29.903 6.654 -57.127 1.00 96.81 87 ALA A C 1
ATOM 644 O O . ALA A 1 87 ? 30.221 6.928 -58.289 1.00 96.81 87 ALA A O 1
ATOM 645 N N . ASN A 1 88 ? 28.637 6.430 -56.772 1.00 95.25 88 ASN A N 1
ATOM 646 C CA . ASN A 1 88 ? 27.500 6.448 -57.697 1.00 95.25 88 ASN A CA 1
ATOM 647 C C . ASN A 1 88 ? 26.664 7.730 -57.627 1.00 95.25 88 ASN A C 1
ATOM 649 O O . ASN A 1 88 ? 25.940 8.007 -58.583 1.00 95.25 88 ASN A O 1
ATOM 653 N N . GLY A 1 89 ? 26.757 8.500 -56.540 1.00 93.94 89 GLY A N 1
ATOM 654 C CA . GLY A 1 89 ? 25.969 9.715 -56.334 1.00 93.94 89 GLY A CA 1
ATOM 655 C C . GLY A 1 89 ? 26.656 10.982 -56.848 1.00 93.94 89 GLY A C 1
ATOM 656 O O . GLY A 1 89 ? 27.885 11.087 -56.846 1.00 93.94 89 GLY A O 1
ATOM 657 N N . GLU A 1 90 ? 25.878 11.980 -57.270 1.00 95.94 90 GLU A N 1
ATOM 658 C CA . GLU A 1 90 ? 26.413 13.305 -57.625 1.00 95.94 90 GLU A CA 1
ATOM 659 C C . GLU A 1 90 ? 27.155 13.914 -56.423 1.00 95.94 90 GLU A C 1
ATOM 661 O O . GLU A 1 90 ? 26.631 13.911 -55.307 1.00 95.94 90 GLU A O 1
ATOM 666 N N . SER A 1 91 ? 28.367 14.433 -56.638 1.00 97.25 91 SER A N 1
ATOM 667 C CA . SER A 1 91 ? 29.222 15.003 -55.579 1.00 97.25 91 SER A CA 1
ATOM 668 C C . SER A 1 91 ? 29.517 14.053 -54.403 1.00 97.25 91 SER A C 1
ATOM 670 O O . SER A 1 91 ? 29.814 14.520 -53.306 1.00 97.25 91 SER A O 1
ATOM 672 N N . SER A 1 92 ? 29.404 12.735 -54.597 1.00 97.25 92 SER A N 1
ATOM 673 C CA . SER A 1 92 ? 29.717 11.742 -53.559 1.00 97.25 92 SER A CA 1
ATOM 674 C C . SER A 1 92 ? 31.216 11.428 -53.481 1.00 97.25 92 SER A C 1
ATOM 676 O O . SER A 1 92 ? 31.945 11.606 -54.461 1.00 97.25 92 SER A O 1
ATOM 678 N N . HIS A 1 93 ? 31.676 10.951 -52.322 1.00 98.50 93 HIS A N 1
ATOM 679 C CA . HIS A 1 93 ? 33.080 10.624 -52.069 1.00 98.50 93 HIS A CA 1
ATOM 680 C C . HIS A 1 93 ? 33.237 9.245 -51.412 1.00 98.50 93 HIS A C 1
ATOM 682 O O . HIS A 1 93 ? 32.708 9.040 -50.324 1.00 98.50 93 HIS A O 1
ATOM 688 N N . ALA A 1 94 ? 33.970 8.318 -52.039 1.00 97.88 94 ALA A N 1
ATOM 689 C CA . ALA A 1 94 ? 34.296 7.012 -51.455 1.00 97.88 94 ALA A CA 1
ATOM 690 C C . ALA A 1 94 ? 35.816 6.787 -51.362 1.00 97.88 94 ALA A C 1
ATOM 692 O O . ALA A 1 94 ? 36.498 6.769 -52.387 1.00 97.88 94 ALA A O 1
ATOM 693 N N . GLU A 1 95 ? 36.340 6.543 -50.164 1.00 98.00 95 GLU A N 1
ATOM 694 C CA . GLU A 1 95 ? 37.761 6.259 -49.924 1.00 98.00 95 GLU A CA 1
ATOM 695 C C . GLU A 1 95 ? 37.967 4.963 -49.122 1.00 98.00 95 GLU A C 1
ATOM 697 O O . GLU A 1 95 ? 37.042 4.458 -48.489 1.00 98.00 95 GLU A O 1
ATOM 702 N N . GLY A 1 96 ? 39.166 4.371 -49.174 1.00 97.75 96 GLY A N 1
ATOM 703 C CA . GLY A 1 96 ? 39.512 3.176 -48.389 1.00 97.75 96 GLY A CA 1
ATOM 704 C C . GLY A 1 96 ? 39.483 1.846 -49.160 1.00 97.75 96 GLY A C 1
ATOM 705 O O . GLY A 1 96 ? 40.034 1.744 -50.256 1.00 97.75 96 GLY A O 1
ATOM 706 N N . ASN A 1 97 ? 38.944 0.772 -48.569 1.00 98.19 97 ASN A N 1
ATOM 707 C CA . ASN A 1 97 ? 38.896 -0.570 -49.163 1.00 98.19 97 ASN A CA 1
ATOM 708 C C . ASN A 1 97 ? 37.465 -1.108 -49.261 1.00 98.19 97 ASN A C 1
ATOM 710 O O . ASN A 1 97 ? 36.815 -1.334 -48.249 1.00 98.19 97 ASN A O 1
ATOM 714 N N . SER A 1 98 ? 37.006 -1.423 -50.472 1.00 98.00 98 SER A N 1
ATOM 715 C CA . SER A 1 98 ? 35.665 -1.982 -50.703 1.00 98.00 98 SER A CA 1
ATOM 716 C C . SER A 1 98 ? 34.539 -1.068 -50.195 1.00 98.00 98 SER A C 1
ATOM 718 O O . SER A 1 98 ? 33.583 -1.552 -49.595 1.00 98.00 98 SER A O 1
ATOM 720 N N . THR A 1 99 ? 34.674 0.246 -50.396 1.00 97.81 99 THR A N 1
ATOM 721 C CA . THR A 1 99 ? 33.701 1.259 -49.957 1.00 97.81 99 THR A CA 1
ATOM 722 C C . THR A 1 99 ? 32.802 1.710 -51.106 1.00 97.81 99 THR A C 1
ATOM 724 O O . THR A 1 99 ? 33.238 1.794 -52.259 1.00 97.81 99 THR A O 1
ATOM 727 N N . ILE A 1 100 ? 31.520 1.950 -50.825 1.00 96.50 100 ILE A N 1
ATOM 728 C CA . ILE A 1 100 ? 30.520 2.268 -51.852 1.00 96.50 100 ILE A CA 1
ATOM 729 C C . ILE A 1 100 ? 29.644 3.433 -51.395 1.00 96.50 100 ILE A C 1
ATOM 731 O O . ILE A 1 100 ? 29.085 3.400 -50.307 1.00 96.50 100 ILE A O 1
ATOM 735 N N . THR A 1 101 ? 29.460 4.435 -52.247 1.00 96.25 101 THR A N 1
ATOM 736 C CA . THR A 1 101 ? 28.491 5.511 -52.016 1.00 96.25 101 THR A CA 1
ATOM 737 C C . THR A 1 101 ? 27.414 5.535 -53.096 1.00 96.25 101 THR A C 1
ATOM 739 O O . THR A 1 101 ? 27.709 5.437 -54.295 1.00 96.25 101 THR A O 1
ATOM 742 N N . HIS A 1 102 ? 26.148 5.648 -52.687 1.00 94.62 102 HIS A N 1
ATOM 743 C CA . HIS A 1 102 ? 24.992 5.676 -53.592 1.00 94.62 102 HIS A CA 1
ATOM 744 C C . HIS A 1 102 ? 24.341 7.060 -53.711 1.00 94.62 102 HIS A C 1
ATOM 746 O O . HIS A 1 102 ? 24.125 7.520 -54.834 1.00 94.62 102 HIS A O 1
ATOM 752 N N . GLY A 1 103 ? 24.074 7.733 -52.589 1.00 92.50 103 GLY A N 1
ATOM 753 C CA . GLY A 1 103 ? 23.317 8.989 -52.560 1.00 92.50 103 GLY A CA 1
ATOM 754 C C . GLY A 1 103 ? 24.119 10.234 -52.948 1.00 92.50 103 GLY A C 1
ATOM 755 O O . GLY A 1 103 ? 25.355 10.249 -52.940 1.00 92.50 103 GLY A O 1
ATOM 756 N N . LYS A 1 104 ? 23.422 11.322 -53.275 1.00 95.06 104 LYS A N 1
ATOM 757 C CA . LYS A 1 104 ? 24.022 12.629 -53.577 1.00 95.06 104 LYS A CA 1
ATOM 758 C C . LYS A 1 104 ? 24.701 13.225 -52.342 1.00 95.06 104 LYS A C 1
ATOM 760 O O . LYS A 1 104 ? 24.151 13.165 -51.251 1.00 95.06 104 LYS A O 1
ATOM 765 N N . ASN A 1 105 ? 25.861 13.867 -52.516 1.00 96.69 105 ASN A N 1
ATOM 766 C CA . ASN A 1 105 ? 26.672 14.456 -51.434 1.00 96.69 105 ASN A CA 1
ATOM 767 C C . ASN A 1 105 ? 27.043 13.470 -50.304 1.00 96.69 105 ASN A C 1
ATOM 769 O O . ASN A 1 105 ? 27.332 13.906 -49.192 1.00 96.69 105 ASN A O 1
ATOM 773 N N . SER A 1 106 ? 26.980 12.162 -50.551 1.00 97.25 106 SER A N 1
ATOM 774 C CA . SER A 1 106 ? 27.281 11.150 -49.539 1.00 97.25 106 SER A CA 1
ATOM 775 C C . SER A 1 106 ? 28.781 10.871 -49.440 1.00 97.25 106 SER A C 1
ATOM 777 O O . SER A 1 106 ? 29.530 11.088 -50.401 1.00 97.25 106 SER A O 1
ATOM 779 N N . HIS A 1 107 ? 29.220 10.375 -48.286 1.00 98.44 107 HIS A N 1
ATOM 780 C CA . HIS A 1 107 ? 30.620 10.064 -48.019 1.00 98.44 107 HIS A CA 1
ATOM 781 C C . HIS A 1 107 ? 30.775 8.686 -47.366 1.00 98.44 107 HIS A C 1
ATOM 783 O O . HIS A 1 107 ? 30.058 8.379 -46.421 1.00 98.44 107 HIS A O 1
ATOM 789 N N . ALA A 1 108 ? 31.694 7.858 -47.863 1.00 97.75 108 ALA A N 1
ATOM 790 C CA . ALA A 1 108 ? 32.081 6.613 -47.206 1.00 97.75 108 ALA A CA 1
ATOM 791 C C . ALA A 1 108 ? 33.605 6.489 -47.126 1.00 97.75 108 ALA A C 1
ATOM 793 O O . ALA A 1 108 ? 34.283 6.628 -48.146 1.00 97.75 108 ALA A O 1
ATOM 794 N N . GLU A 1 109 ? 34.131 6.162 -45.951 1.00 98.12 109 GLU A N 1
ATOM 795 C CA . GLU A 1 109 ? 35.555 5.900 -45.725 1.00 98.12 109 GLU A CA 1
ATOM 796 C C . GLU A 1 109 ? 35.780 4.615 -44.912 1.00 98.12 109 GLU A C 1
ATOM 798 O O . GLU A 1 109 ? 34.860 4.083 -44.291 1.00 98.12 109 GLU A O 1
ATOM 803 N N . GLY A 1 110 ? 36.996 4.061 -44.945 1.00 97.88 110 GLY A N 1
ATOM 804 C CA . GLY A 1 110 ? 37.360 2.867 -44.171 1.00 97.88 110 GLY A CA 1
ATOM 805 C C . GLY A 1 110 ? 37.366 1.552 -44.964 1.00 97.88 110 GLY A C 1
ATOM 806 O O . GLY A 1 110 ? 38.012 1.452 -46.006 1.00 97.88 110 GLY A O 1
ATOM 807 N N . SER A 1 111 ? 36.758 0.488 -44.432 1.00 98.31 111 SER A N 1
ATOM 808 C CA . SER A 1 111 ? 36.807 -0.868 -45.000 1.00 98.31 111 SER A CA 1
ATOM 809 C C . SER A 1 111 ? 35.433 -1.535 -45.000 1.00 98.31 111 SER A C 1
ATOM 811 O O . SER A 1 111 ? 34.851 -1.749 -43.939 1.00 98.31 111 SER A O 1
ATOM 813 N N . TYR A 1 112 ? 34.930 -1.928 -46.172 1.00 98.00 112 TYR A N 1
ATOM 814 C CA . TYR A 1 112 ? 33.584 -2.497 -46.341 1.00 98.00 112 TYR A CA 1
ATOM 815 C C . TYR A 1 112 ? 32.462 -1.570 -45.846 1.00 98.00 112 TYR A C 1
ATOM 817 O O . TYR A 1 112 ? 31.519 -2.038 -45.211 1.00 98.00 112 TYR A O 1
ATOM 825 N N . THR A 1 113 ? 32.574 -0.266 -46.104 1.00 97.94 113 THR A N 1
ATOM 826 C CA . THR A 1 113 ? 31.571 0.732 -45.706 1.00 97.94 113 THR A CA 1
ATOM 827 C C . THR A 1 113 ? 30.654 1.099 -46.869 1.00 97.94 113 THR A C 1
ATOM 829 O O . THR A 1 113 ? 31.055 1.039 -48.035 1.00 97.94 113 THR A O 1
ATOM 832 N N . THR A 1 114 ? 29.386 1.401 -46.591 1.00 96.88 114 THR A N 1
ATOM 833 C CA . THR A 1 114 ? 28.396 1.729 -47.630 1.00 96.88 114 THR A CA 1
ATOM 834 C C . THR A 1 114 ? 27.477 2.869 -47.200 1.00 96.88 114 THR A C 1
ATOM 836 O O . THR A 1 114 ? 26.988 2.874 -46.074 1.00 96.88 114 THR A O 1
ATOM 839 N N . THR A 1 115 ? 27.200 3.814 -48.102 1.00 96.62 115 THR A N 1
ATOM 840 C CA . THR A 1 115 ? 26.106 4.785 -47.934 1.00 96.62 115 THR A CA 1
ATOM 841 C C . THR A 1 115 ? 25.015 4.618 -48.984 1.00 96.62 115 THR A C 1
ATOM 843 O O . THR A 1 115 ? 25.303 4.415 -50.167 1.00 96.62 115 THR A O 1
ATOM 846 N N . GLY A 1 116 ? 23.759 4.766 -48.558 1.00 90.44 116 GLY A N 1
ATOM 847 C CA . GLY A 1 116 ? 22.562 4.478 -49.350 1.00 90.44 116 GLY A CA 1
ATOM 848 C C . GLY A 1 116 ? 22.396 2.987 -49.638 1.00 90.44 116 GLY A C 1
ATOM 849 O O . GLY A 1 116 ? 23.073 2.150 -49.044 1.00 90.44 116 GLY A O 1
ATOM 850 N N . ASN A 1 117 ? 21.513 2.643 -50.577 1.00 81.25 117 ASN A N 1
ATOM 851 C CA . ASN A 1 117 ? 21.352 1.262 -51.026 1.00 81.25 117 ASN A CA 1
ATOM 852 C C . ASN A 1 117 ? 21.321 1.152 -52.561 1.00 81.25 117 ASN A C 1
ATOM 854 O O . ASN A 1 117 ? 21.194 2.140 -53.286 1.00 81.25 117 ASN A O 1
ATOM 858 N N . THR A 1 118 ? 21.474 -0.070 -53.076 1.00 71.19 118 THR A N 1
ATOM 859 C CA . THR A 1 118 ? 21.485 -0.334 -54.526 1.00 71.19 118 THR A CA 1
ATOM 860 C C . THR A 1 118 ? 20.109 -0.281 -55.179 1.00 71.19 118 THR A C 1
ATOM 862 O O . THR A 1 118 ? 20.022 -0.183 -56.405 1.00 71.19 118 THR A O 1
ATOM 865 N N . ASP A 1 119 ? 19.053 -0.399 -54.380 1.00 74.88 119 ASP A N 1
ATOM 866 C CA . ASP A 1 119 ? 17.691 -0.657 -54.841 1.00 74.88 119 ASP A CA 1
ATOM 867 C C . ASP A 1 119 ? 16.880 0.639 -55.006 1.00 74.88 119 ASP A C 1
ATOM 869 O O . ASP A 1 119 ? 15.948 0.686 -55.812 1.00 74.88 119 ASP A O 1
ATOM 873 N N . ASP A 1 120 ? 17.282 1.708 -54.318 1.00 74.31 120 ASP A N 1
ATOM 874 C CA . ASP A 1 120 ? 16.734 3.051 -54.411 1.00 74.31 120 ASP A CA 1
ATOM 875 C C . ASP A 1 120 ? 17.863 4.091 -54.457 1.00 74.31 120 ASP A C 1
ATOM 877 O O . ASP A 1 120 ? 18.518 4.411 -53.468 1.00 74.31 120 ASP A O 1
ATOM 881 N N . ILE A 1 121 ? 18.053 4.666 -55.644 1.00 63.06 121 ILE A N 1
ATOM 882 C CA . ILE A 1 121 ? 19.055 5.706 -55.904 1.00 63.06 121 ILE A CA 1
ATOM 883 C C . ILE A 1 121 ? 18.779 7.026 -55.162 1.00 63.06 121 ILE A C 1
ATOM 885 O O . ILE A 1 121 ? 19.588 7.945 -55.270 1.00 63.06 121 ILE A O 1
ATOM 889 N N . LEU A 1 122 ? 17.621 7.157 -54.501 1.00 67.81 122 LEU A N 1
ATOM 890 C CA . LEU A 1 122 ? 17.249 8.317 -53.687 1.00 67.81 122 LEU A CA 1
ATOM 891 C C . LEU A 1 122 ? 17.583 8.132 -52.198 1.00 67.81 122 LEU A C 1
ATOM 893 O O . LEU A 1 122 ? 17.499 9.100 -51.443 1.00 67.81 122 LEU A O 1
ATOM 897 N N . LEU A 1 123 ? 17.947 6.920 -51.768 1.00 79.94 123 LEU A N 1
ATOM 898 C CA . LEU A 1 123 ? 18.397 6.659 -50.402 1.00 79.94 123 LEU A CA 1
ATOM 899 C C . LEU A 1 123 ? 19.878 7.033 -50.230 1.00 79.94 123 LEU A 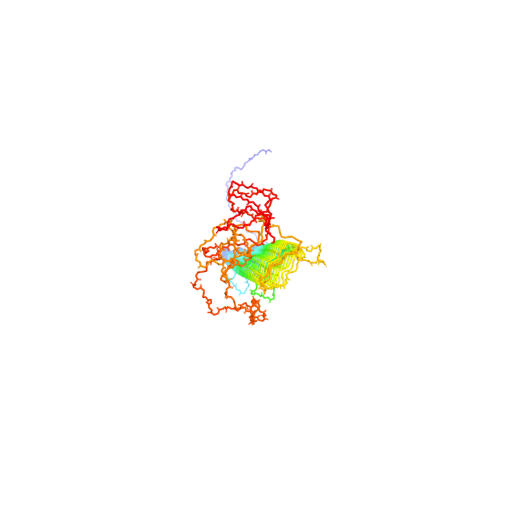C 1
ATOM 901 O O . LEU A 1 123 ? 20.683 6.947 -51.160 1.00 79.94 123 LEU A O 1
ATOM 905 N N . GLY A 1 124 ? 20.243 7.460 -49.021 1.00 87.44 124 GLY A N 1
ATOM 906 C CA . GLY A 1 124 ? 21.615 7.828 -48.668 1.00 87.44 124 GLY A CA 1
ATOM 907 C C . GLY A 1 124 ? 22.043 9.240 -49.069 1.00 87.44 124 GLY A C 1
ATOM 908 O O . GLY A 1 124 ? 23.236 9.547 -49.023 1.00 87.44 124 GLY A O 1
ATOM 909 N N . ASP A 1 125 ? 21.125 10.113 -49.498 1.00 95.19 125 ASP A N 1
ATOM 910 C CA . ASP A 1 125 ? 21.455 11.513 -49.786 1.00 95.19 125 ASP A CA 1
ATOM 911 C C . ASP A 1 125 ? 22.054 12.180 -48.540 1.00 95.19 125 ASP A C 1
ATOM 913 O O . ASP A 1 125 ? 21.430 12.246 -47.488 1.00 95.19 125 ASP A O 1
ATOM 917 N N . SER A 1 126 ? 23.265 12.723 -48.666 1.00 96.75 126 SER A N 1
ATOM 918 C CA . SER A 1 126 ? 24.057 13.303 -47.570 1.00 96.75 126 SER A CA 1
ATOM 919 C C . SER A 1 126 ? 24.390 12.331 -46.427 1.00 96.75 126 SER A C 1
ATOM 921 O O . SER A 1 126 ? 24.727 12.787 -45.338 1.00 96.75 126 SER A O 1
ATOM 923 N N . ALA A 1 127 ? 24.295 11.016 -46.648 1.00 97.81 127 ALA A N 1
ATOM 924 C CA . ALA A 1 127 ? 24.687 10.020 -45.656 1.00 97.81 127 ALA A CA 1
ATOM 925 C C . ALA A 1 127 ? 26.212 9.930 -45.502 1.00 97.81 127 ALA A C 1
ATOM 927 O O . ALA A 1 127 ? 26.960 10.175 -46.457 1.00 97.81 127 ALA A O 1
ATOM 928 N N . HIS A 1 128 ? 26.656 9.535 -44.311 1.00 98.62 128 HIS A N 1
ATOM 929 C CA . HIS A 1 128 ? 28.063 9.350 -43.973 1.00 98.62 128 HIS A CA 1
ATOM 930 C C . HIS A 1 128 ? 28.292 7.973 -43.331 1.00 98.62 128 HIS A C 1
ATOM 932 O O . HIS A 1 128 ? 27.563 7.600 -42.415 1.00 98.62 128 HIS A O 1
ATOM 938 N N . ALA A 1 129 ? 29.276 7.212 -43.813 1.00 98.19 129 ALA A N 1
ATOM 939 C CA . ALA A 1 129 ? 29.678 5.944 -43.205 1.00 98.19 129 ALA A CA 1
ATOM 940 C C . ALA A 1 129 ? 31.205 5.834 -43.081 1.00 98.19 129 ALA A C 1
ATOM 942 O O . ALA A 1 129 ? 31.908 5.858 -44.089 1.00 98.19 129 ALA A O 1
ATOM 943 N N . GLU A 1 130 ? 31.720 5.637 -41.870 1.00 98.25 130 GLU A N 1
ATOM 944 C CA . GLU A 1 130 ? 33.156 5.471 -41.609 1.00 98.25 130 GLU A CA 1
ATOM 945 C C . GLU A 1 130 ? 33.449 4.218 -40.766 1.00 98.25 130 GLU A C 1
ATOM 947 O O . GLU A 1 130 ? 32.576 3.693 -40.074 1.00 98.25 130 GLU A O 1
ATOM 952 N N . GLY A 1 131 ? 34.670 3.678 -40.853 1.00 98.19 131 GLY A N 1
ATOM 953 C CA . GLY A 1 131 ? 35.108 2.530 -40.044 1.00 98.19 131 GLY A CA 1
ATOM 954 C C . GLY A 1 131 ? 35.160 1.180 -40.777 1.00 98.19 131 GLY A C 1
ATOM 955 O O . GLY A 1 131 ? 35.734 1.076 -41.861 1.00 98.19 131 GLY A O 1
ATOM 956 N N . ILE A 1 132 ? 34.677 0.098 -40.149 1.00 98.50 132 ILE A N 1
ATOM 957 C CA . ILE A 1 132 ? 34.744 -1.277 -40.686 1.00 98.50 132 ILE A CA 1
ATOM 958 C C . ILE A 1 132 ? 33.347 -1.899 -40.726 1.00 98.50 132 ILE A C 1
ATOM 960 O O . ILE A 1 132 ? 32.722 -2.068 -39.685 1.00 98.50 132 ILE A O 1
ATOM 964 N N . HIS A 1 133 ? 32.882 -2.339 -41.897 1.00 98.19 133 HIS A N 1
ATOM 965 C CA . HIS A 1 133 ? 31.548 -2.940 -42.045 1.00 98.19 133 HIS A CA 1
ATOM 966 C C . HIS A 1 133 ? 30.405 -2.024 -41.569 1.00 98.19 133 HIS A C 1
ATOM 968 O O . HIS A 1 133 ? 29.464 -2.500 -40.937 1.00 98.19 133 HIS A O 1
ATOM 974 N N . THR A 1 134 ? 30.484 -0.722 -41.844 1.00 98.31 134 THR A N 1
ATOM 975 C CA . THR A 1 134 ? 29.431 0.239 -41.485 1.00 98.31 134 THR A CA 1
ATOM 976 C C . THR A 1 134 ? 28.514 0.551 -42.664 1.00 98.31 134 THR A C 1
ATOM 978 O O . THR A 1 134 ? 28.949 0.572 -43.816 1.00 98.31 134 THR A O 1
ATOM 981 N N . THR A 1 135 ? 27.228 0.762 -42.387 1.00 97.88 135 THR A N 1
ATOM 982 C CA . THR A 1 135 ? 26.218 1.063 -43.414 1.00 97.88 135 THR A CA 1
ATOM 983 C C . THR A 1 135 ? 25.337 2.224 -42.966 1.00 97.88 135 THR A C 1
ATOM 985 O O . THR A 1 135 ? 24.757 2.161 -41.887 1.00 97.88 135 THR A O 1
ATOM 988 N N . ALA A 1 136 ? 25.214 3.266 -43.786 1.00 97.81 136 ALA A N 1
ATOM 989 C CA . ALA A 1 136 ? 24.316 4.397 -43.550 1.00 97.81 136 ALA A CA 1
ATOM 990 C C . ALA A 1 136 ? 23.342 4.536 -44.733 1.00 97.81 136 ALA A C 1
ATOM 992 O O . ALA A 1 136 ? 23.694 5.108 -45.766 1.00 97.81 136 ALA A O 1
ATOM 993 N N . GLU A 1 137 ? 22.148 3.951 -44.625 1.00 96.00 137 GLU A N 1
ATOM 994 C CA . GLU A 1 137 ? 21.193 3.823 -45.737 1.00 96.00 137 GLU A CA 1
ATOM 995 C C . GLU A 1 137 ? 20.262 5.035 -45.892 1.00 96.00 137 GLU A C 1
ATOM 997 O O . GLU A 1 137 ? 19.909 5.396 -47.016 1.00 96.00 137 GLU A O 1
ATOM 1002 N N . GLY A 1 138 ? 19.859 5.666 -44.788 1.00 94.88 138 GLY A N 1
ATOM 1003 C CA . GLY A 1 138 ? 18.869 6.744 -44.780 1.00 94.88 138 GLY A CA 1
ATOM 1004 C C . GLY A 1 138 ? 19.379 8.084 -45.318 1.00 94.88 138 GLY A C 1
ATOM 1005 O O . GLY A 1 138 ? 20.574 8.326 -45.483 1.00 94.88 138 GLY A O 1
ATOM 1006 N N . ILE A 1 139 ? 18.466 9.017 -45.584 1.00 95.88 139 ILE A N 1
ATOM 1007 C CA . ILE A 1 139 ? 18.839 10.396 -45.923 1.00 95.88 139 ILE A CA 1
ATOM 1008 C C . ILE A 1 139 ? 19.484 11.048 -44.699 1.00 95.88 139 ILE A C 1
ATOM 1010 O O . ILE A 1 139 ? 18.912 11.052 -43.611 1.00 95.88 139 ILE A O 1
ATOM 1014 N N . ALA A 1 140 ? 20.664 11.639 -44.887 1.00 96.94 140 ALA A N 1
ATOM 1015 C CA . ALA A 1 140 ? 21.458 12.271 -43.837 1.00 96.94 140 ALA A CA 1
ATOM 1016 C C . ALA A 1 140 ? 21.713 11.364 -42.614 1.00 96.94 140 ALA A C 1
ATOM 1018 O O . ALA A 1 140 ? 21.882 11.871 -41.505 1.00 96.94 140 ALA A O 1
ATOM 1019 N N . SER A 1 141 ? 21.725 10.039 -42.803 1.00 98.06 141 SER A N 1
ATOM 1020 C CA . SER A 1 141 ? 22.099 9.084 -41.758 1.00 98.06 141 SER A CA 1
ATOM 1021 C C . SER A 1 141 ? 23.615 9.039 -41.559 1.00 98.06 141 SER A C 1
ATOM 1023 O O . SER A 1 141 ? 24.371 9.2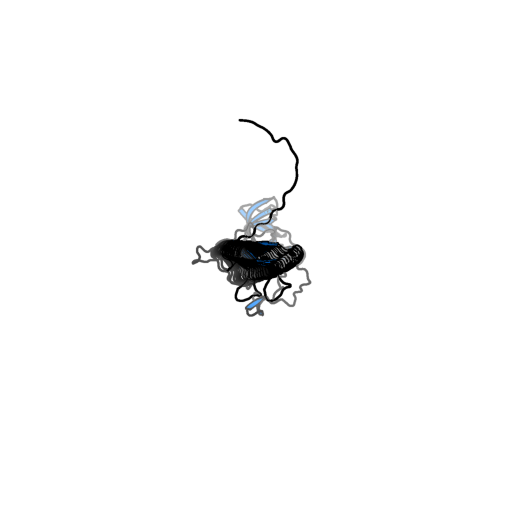65 -42.509 1.00 98.06 141 SER A O 1
ATOM 1025 N N . HIS A 1 142 ? 24.061 8.680 -40.359 1.00 98.69 142 HIS A N 1
ATOM 1026 C CA . HIS A 1 142 ? 25.477 8.545 -40.022 1.00 98.69 142 HIS A CA 1
ATOM 1027 C C . HIS A 1 142 ? 25.763 7.189 -39.363 1.00 98.69 142 HIS A C 1
ATOM 1029 O O . HIS A 1 142 ? 25.041 6.788 -38.452 1.00 98.69 142 HIS A O 1
ATOM 1035 N N . ALA A 1 143 ? 26.796 6.475 -39.815 1.00 98.56 143 ALA A N 1
ATOM 1036 C CA . ALA A 1 143 ? 27.242 5.231 -39.190 1.00 98.56 143 ALA A CA 1
ATOM 1037 C C . ALA A 1 143 ? 28.768 5.192 -39.028 1.00 98.56 143 ALA A C 1
ATOM 1039 O O . ALA A 1 143 ? 29.494 5.267 -40.018 1.00 98.56 143 ALA A O 1
ATOM 1040 N N . GLU A 1 144 ? 29.256 4.996 -37.806 1.00 98.56 144 GLU A N 1
ATOM 1041 C CA . GLU A 1 144 ? 30.689 4.960 -37.499 1.00 98.56 144 GLU A CA 1
ATOM 1042 C C . GLU A 1 144 ? 31.071 3.807 -36.552 1.00 98.56 144 GLU A C 1
ATOM 1044 O O . GLU A 1 144 ? 30.250 3.261 -35.808 1.00 98.56 144 GLU A O 1
ATOM 1049 N N . GLY A 1 145 ? 32.336 3.377 -36.614 1.00 98.31 145 GLY A N 1
ATOM 1050 C CA . GLY A 1 145 ? 32.869 2.279 -35.799 1.00 98.31 145 GLY A CA 1
ATOM 1051 C C . GLY A 1 145 ? 32.985 0.938 -36.536 1.00 98.31 145 GLY A C 1
ATOM 1052 O O . GLY A 1 145 ? 33.633 0.850 -37.580 1.00 98.31 145 GLY A O 1
ATOM 1053 N N . ALA A 1 146 ? 32.459 -0.146 -35.960 1.00 98.56 146 ALA A N 1
ATOM 1054 C CA . ALA A 1 146 ? 32.582 -1.501 -36.495 1.00 98.56 146 ALA A CA 1
ATOM 1055 C C . ALA A 1 146 ? 31.246 -2.255 -36.484 1.00 98.56 146 ALA A C 1
ATOM 1057 O O . ALA A 1 146 ? 30.683 -2.514 -35.425 1.00 98.56 146 ALA A O 1
ATOM 1058 N N . HIS A 1 147 ? 30.780 -2.707 -37.650 1.00 98.44 147 HIS A N 1
ATOM 1059 C CA . HIS A 1 147 ? 29.482 -3.381 -37.794 1.00 98.44 147 HIS A CA 1
ATOM 1060 C C . HIS A 1 147 ? 28.274 -2.521 -37.368 1.00 98.44 147 HIS A C 1
ATOM 1062 O O . HIS A 1 147 ? 27.271 -3.065 -36.906 1.00 98.44 147 HIS A O 1
ATOM 1068 N N . SER A 1 148 ? 28.371 -1.198 -37.512 1.00 98.44 148 SER A N 1
ATOM 1069 C CA . SER A 1 148 ? 27.308 -0.236 -37.183 1.00 98.44 148 SER A CA 1
ATOM 1070 C C . SER A 1 148 ? 26.394 0.013 -38.385 1.00 98.44 148 SER A C 1
ATOM 1072 O O . SER A 1 148 ? 26.870 0.107 -39.518 1.00 98.44 148 SER A O 1
ATOM 1074 N N . THR A 1 149 ? 25.084 0.115 -38.165 1.00 98.50 149 THR A N 1
ATOM 1075 C CA . THR A 1 149 ? 24.089 0.287 -39.237 1.00 98.50 149 THR A CA 1
ATOM 1076 C C . THR A 1 149 ? 23.071 1.374 -38.889 1.00 98.50 149 THR A C 1
ATOM 1078 O O . THR A 1 149 ? 22.406 1.282 -37.863 1.00 98.50 149 THR A O 1
ATOM 1081 N N . ALA A 1 150 ? 22.916 2.378 -39.750 1.00 98.25 150 ALA A N 1
ATOM 1082 C CA . ALA A 1 150 ? 21.934 3.456 -39.632 1.00 98.25 150 ALA A CA 1
ATOM 1083 C C . ALA A 1 150 ? 20.974 3.404 -40.836 1.00 98.25 150 ALA A C 1
ATOM 1085 O O . ALA A 1 150 ? 21.330 3.816 -41.940 1.00 98.25 150 ALA A O 1
ATOM 1086 N N . ASN A 1 151 ? 19.779 2.833 -40.652 1.00 96.38 151 ASN A N 1
ATOM 1087 C CA . ASN A 1 151 ? 18.880 2.465 -41.757 1.00 96.38 151 ASN A CA 1
ATOM 1088 C C . ASN A 1 151 ? 17.911 3.580 -42.173 1.00 96.38 151 ASN A C 1
ATOM 1090 O O . ASN A 1 151 ? 17.541 3.674 -43.341 1.00 96.38 151 ASN A O 1
ATOM 1094 N N . ALA A 1 152 ? 17.471 4.413 -41.231 1.00 96.75 152 ALA A N 1
ATOM 1095 C CA . ALA A 1 152 ? 16.421 5.403 -41.470 1.00 96.75 152 ALA A CA 1
ATOM 1096 C C . ALA A 1 152 ? 16.954 6.831 -41.621 1.00 96.75 152 ALA A C 1
ATOM 1098 O O . ALA A 1 152 ? 18.102 7.141 -41.293 1.00 96.75 152 ALA A O 1
ATOM 1099 N N . ASP A 1 153 ? 16.099 7.724 -42.112 1.00 96.88 153 ASP A N 1
ATOM 1100 C CA . ASP A 1 153 ? 16.435 9.134 -42.287 1.00 96.88 153 ASP A CA 1
ATOM 1101 C C . ASP A 1 153 ? 16.853 9.773 -40.958 1.00 96.88 153 ASP A C 1
ATOM 1103 O O . ASP A 1 153 ? 16.193 9.605 -39.928 1.00 96.88 153 ASP A O 1
ATOM 1107 N N . TYR A 1 154 ? 17.946 10.535 -40.993 1.00 98.06 154 TYR A N 1
ATOM 1108 C CA . TYR A 1 154 ? 18.543 11.218 -39.841 1.00 98.06 154 TYR A CA 1
ATOM 1109 C C . TYR A 1 154 ? 18.993 10.294 -38.696 1.00 98.06 154 TYR A C 1
ATOM 1111 O O . TYR A 1 154 ? 19.260 10.788 -37.602 1.00 98.06 154 TYR A O 1
ATOM 1119 N N . SER A 1 155 ? 19.051 8.976 -38.913 1.00 98.56 155 SER A N 1
ATOM 1120 C CA . SER A 1 155 ? 19.504 8.023 -37.893 1.00 98.56 155 SER A CA 1
ATOM 1121 C C . SER A 1 155 ? 21.023 8.074 -37.690 1.00 98.56 155 SER A C 1
ATOM 1123 O O . SER A 1 155 ? 21.774 8.403 -38.613 1.00 98.56 155 SER A O 1
ATOM 1125 N N . HIS A 1 156 ? 21.478 7.750 -36.479 1.00 98.81 156 HIS A N 1
ATOM 1126 C CA . HIS A 1 156 ? 22.893 7.724 -36.114 1.00 98.81 156 HIS A CA 1
ATOM 1127 C C . HIS A 1 156 ? 23.255 6.414 -35.401 1.00 98.81 156 HIS A C 1
ATOM 1129 O O . HIS A 1 156 ? 22.587 6.034 -34.441 1.00 98.81 156 HIS A O 1
ATOM 1135 N N . ALA A 1 157 ? 24.301 5.723 -35.856 1.00 98.75 157 ALA A N 1
ATOM 1136 C CA . ALA A 1 157 ? 24.816 4.514 -35.216 1.00 98.75 157 ALA A CA 1
ATOM 1137 C C . ALA A 1 157 ? 26.340 4.585 -35.019 1.00 98.75 157 ALA A C 1
ATOM 1139 O O . ALA A 1 157 ? 27.086 4.554 -35.995 1.00 98.75 157 ALA A O 1
ATOM 1140 N N . GLU A 1 158 ? 26.809 4.613 -33.772 1.00 98.56 158 GLU A N 1
ATOM 1141 C CA . GLU A 1 158 ? 28.236 4.667 -33.413 1.00 98.56 158 GLU A CA 1
ATOM 1142 C C . GLU A 1 158 ? 28.632 3.441 -32.567 1.00 98.56 158 GLU A C 1
ATOM 1144 O O . GLU A 1 158 ? 27.846 2.945 -31.762 1.00 98.56 158 GLU A O 1
ATOM 1149 N N . GLY A 1 159 ? 29.851 2.916 -32.728 1.00 98.44 159 GLY A N 1
ATOM 1150 C CA . GLY A 1 159 ? 30.412 1.894 -31.832 1.00 98.44 159 GLY A CA 1
ATOM 1151 C C . GLY A 1 159 ? 30.606 0.511 -32.463 1.00 98.44 159 GLY A C 1
ATOM 1152 O O . GLY A 1 159 ? 31.177 0.403 -33.544 1.00 98.44 159 GLY A O 1
ATOM 1153 N N . ILE A 1 160 ? 30.256 -0.570 -31.753 1.00 98.75 160 ILE A N 1
ATOM 1154 C CA . ILE A 1 160 ? 30.453 -1.960 -32.207 1.00 98.75 160 ILE A CA 1
ATOM 1155 C C . ILE A 1 160 ? 29.115 -2.698 -32.250 1.00 98.75 160 ILE A C 1
ATOM 1157 O O . ILE A 1 160 ? 28.496 -2.911 -31.211 1.00 98.75 160 ILE A O 1
ATOM 1161 N N . HIS A 1 161 ? 28.705 -3.186 -33.422 1.00 98.56 161 HIS A N 1
ATOM 1162 C CA . HIS A 1 161 ? 27.420 -3.878 -33.594 1.00 98.56 161 HIS A CA 1
ATOM 1163 C C . HIS A 1 161 ? 26.216 -3.038 -33.134 1.00 98.56 161 HIS A C 1
ATOM 1165 O O . HIS A 1 161 ? 25.337 -3.552 -32.443 1.00 98.56 161 HIS A O 1
ATOM 1171 N N . THR A 1 162 ? 26.182 -1.752 -33.479 1.00 98.69 162 THR A N 1
ATOM 1172 C CA . THR A 1 162 ? 25.043 -0.877 -33.178 1.00 98.69 162 THR A CA 1
ATOM 1173 C C . THR A 1 162 ? 24.095 -0.755 -34.367 1.00 98.69 162 THR A C 1
ATOM 1175 O O . THR A 1 162 ? 24.489 -0.909 -35.526 1.00 98.69 162 THR A O 1
ATOM 1178 N N . THR A 1 163 ? 22.807 -0.555 -34.101 1.00 98.81 163 THR A N 1
ATOM 1179 C CA . THR A 1 163 ? 21.784 -0.460 -35.152 1.00 98.81 163 THR A CA 1
ATOM 1180 C C . THR A 1 163 ? 20.745 0.598 -34.807 1.00 98.81 163 THR A C 1
ATOM 1182 O O . THR A 1 163 ? 20.130 0.535 -33.748 1.00 98.81 163 THR A O 1
ATOM 1185 N N . ALA A 1 164 ? 20.544 1.556 -35.707 1.00 98.69 164 ALA A N 1
ATOM 1186 C CA . ALA A 1 164 ? 19.532 2.600 -35.610 1.00 98.69 164 ALA A CA 1
ATOM 1187 C C . ALA A 1 164 ? 18.530 2.428 -36.768 1.00 98.69 164 ALA A C 1
ATOM 1189 O O . ALA A 1 164 ? 18.860 2.684 -37.929 1.00 98.69 164 ALA A O 1
ATOM 1190 N N . GLU A 1 165 ? 17.329 1.919 -36.474 1.00 98.38 165 GLU A N 1
ATOM 1191 C CA . GLU A 1 165 ? 16.306 1.583 -37.480 1.00 98.38 165 GLU A CA 1
ATOM 1192 C C . GLU A 1 165 ? 15.222 2.654 -37.643 1.00 98.38 165 GLU A C 1
ATOM 1194 O O . GLU A 1 165 ? 14.626 2.747 -38.714 1.00 98.38 165 GLU A O 1
ATOM 1199 N N . GLY A 1 166 ? 14.961 3.463 -36.613 1.00 97.94 166 GLY A N 1
ATOM 1200 C CA . GLY A 1 166 ? 13.906 4.481 -36.632 1.00 97.94 166 GLY A CA 1
ATOM 1201 C C . GLY A 1 166 ? 14.348 5.837 -37.183 1.00 97.94 166 GLY A C 1
ATOM 1202 O O . GLY A 1 166 ? 15.534 6.184 -37.157 1.00 97.94 166 GLY A O 1
ATOM 1203 N N . ILE A 1 167 ? 13.400 6.658 -37.639 1.00 98.56 167 ILE A N 1
ATOM 1204 C CA . ILE A 1 167 ? 13.687 8.026 -38.097 1.00 98.56 167 ILE A CA 1
ATOM 1205 C C . ILE A 1 167 ? 14.244 8.842 -36.931 1.00 98.56 167 ILE A C 1
ATOM 1207 O O . ILE A 1 167 ? 13.653 8.877 -35.851 1.00 98.56 167 ILE A O 1
ATOM 1211 N N . ALA A 1 168 ? 15.368 9.527 -37.159 1.00 98.62 168 ALA A N 1
ATOM 1212 C CA . ALA A 1 168 ? 16.079 10.292 -36.135 1.00 98.62 168 ALA A CA 1
ATOM 1213 C C . ALA A 1 168 ? 16.395 9.483 -34.856 1.00 98.62 168 ALA A C 1
ATOM 1215 O O . ALA A 1 168 ? 16.448 10.053 -33.765 1.00 98.62 168 ALA A O 1
ATOM 1216 N N . SER A 1 169 ? 16.562 8.161 -34.981 1.00 98.81 169 SER A N 1
ATOM 1217 C CA . SER A 1 169 ? 17.008 7.293 -33.888 1.00 98.81 169 SER A CA 1
ATOM 1218 C C . SER A 1 169 ? 18.525 7.363 -33.696 1.00 98.81 169 SER A C 1
ATOM 1220 O O . SER A 1 169 ? 19.265 7.686 -34.629 1.00 98.81 169 SER A O 1
ATOM 1222 N N . HIS A 1 170 ? 18.992 7.062 -32.486 1.00 98.88 170 HIS A N 1
ATOM 1223 C CA . HIS A 1 170 ? 20.413 7.051 -32.149 1.00 98.88 170 HIS A CA 1
ATOM 1224 C C . HIS A 1 170 ? 20.779 5.772 -31.387 1.00 98.88 170 HIS A C 1
ATOM 1226 O O . HIS A 1 170 ? 20.116 5.421 -30.413 1.00 98.88 170 HIS A O 1
ATOM 1232 N N . ALA A 1 171 ? 21.821 5.068 -31.828 1.00 98.81 171 ALA A N 1
ATOM 1233 C CA . ALA A 1 171 ? 22.353 3.895 -31.142 1.00 98.81 171 ALA A CA 1
ATOM 1234 C C . ALA A 1 171 ? 23.872 4.008 -30.966 1.00 98.81 171 ALA A C 1
ATOM 1236 O O . ALA A 1 171 ? 24.600 4.082 -31.954 1.00 98.81 171 ALA A O 1
ATOM 1237 N N . GLU A 1 172 ? 24.358 3.954 -29.728 1.00 98.69 172 GLU A N 1
ATOM 1238 C CA . GLU A 1 172 ? 25.785 4.055 -29.414 1.00 98.69 172 GLU A CA 1
ATOM 1239 C C . GLU A 1 172 ? 26.262 2.990 -28.408 1.00 98.69 172 GLU A C 1
ATOM 1241 O O . GLU A 1 172 ? 25.494 2.440 -27.609 1.00 98.69 172 GLU A O 1
ATOM 1246 N N . GLY A 1 173 ? 27.551 2.641 -28.468 1.00 98.44 173 GLY A N 1
ATOM 1247 C CA . GLY A 1 173 ? 28.176 1.652 -27.582 1.00 98.44 173 GLY A CA 1
ATOM 1248 C C . GLY A 1 173 ? 28.421 0.285 -28.235 1.00 98.44 173 GLY A C 1
ATOM 1249 O O . GLY A 1 173 ? 29.082 0.198 -29.268 1.00 98.44 173 GLY A O 1
ATOM 1250 N N . ALA A 1 174 ? 27.990 -0.808 -27.599 1.00 98.75 174 ALA A N 1
ATOM 1251 C CA . ALA A 1 174 ? 28.236 -2.174 -28.057 1.00 98.75 174 ALA A CA 1
ATOM 1252 C C . ALA A 1 174 ? 26.967 -3.034 -28.016 1.00 98.75 174 ALA A C 1
ATOM 1254 O O . ALA A 1 174 ? 26.411 -3.279 -26.947 1.00 98.75 174 ALA A O 1
ATOM 1255 N N . HIS A 1 175 ? 26.558 -3.584 -29.162 1.00 98.69 175 HIS A N 1
ATOM 1256 C CA . HIS A 1 175 ? 25.314 -4.358 -29.287 1.00 98.69 175 HIS A CA 1
ATOM 1257 C C . HIS A 1 175 ? 24.050 -3.569 -28.893 1.00 98.69 175 HIS A C 1
ATOM 1259 O O . HIS A 1 175 ? 23.122 -4.148 -28.328 1.00 98.69 175 HIS A O 1
ATOM 1265 N N . SER A 1 176 ? 24.032 -2.263 -29.163 1.00 98.62 176 SER A N 1
ATOM 1266 C CA . SER A 1 176 ? 22.902 -1.370 -28.876 1.00 98.62 176 SER A CA 1
ATOM 1267 C C . SER A 1 176 ? 21.972 -1.251 -30.085 1.00 98.62 176 SER A C 1
ATOM 1269 O O . SER A 1 176 ? 22.428 -1.244 -31.232 1.00 98.62 176 SER A O 1
ATOM 1271 N N . THR A 1 177 ? 20.665 -1.153 -29.857 1.00 98.88 177 THR A N 1
ATOM 1272 C CA . THR A 1 177 ? 19.669 -1.111 -30.936 1.00 98.88 177 THR A CA 1
ATOM 1273 C C . THR A 1 177 ? 18.552 -0.110 -30.640 1.00 98.88 177 THR A C 1
ATOM 1275 O O . THR A 1 177 ? 17.907 -0.194 -29.599 1.00 98.88 177 THR A O 1
ATOM 1278 N N . ALA A 1 178 ? 18.308 0.822 -31.559 1.00 98.88 178 ALA A N 1
ATOM 1279 C CA . ALA A 1 178 ? 17.252 1.830 -31.482 1.00 98.88 178 ALA A CA 1
ATOM 1280 C C . ALA A 1 178 ? 16.262 1.626 -32.645 1.00 98.88 178 ALA A C 1
ATOM 1282 O O . ALA A 1 178 ? 16.541 2.015 -33.780 1.00 98.88 178 ALA A O 1
ATOM 1283 N N . ASN A 1 179 ? 15.132 0.961 -32.385 1.00 98.62 179 ASN A N 1
ATOM 1284 C CA . ASN A 1 179 ? 14.239 0.437 -33.429 1.00 98.62 179 ASN A CA 1
ATOM 1285 C C . ASN A 1 179 ? 13.157 1.420 -33.892 1.00 98.62 179 ASN A C 1
ATOM 1287 O O . ASN A 1 179 ? 12.692 1.342 -35.027 1.00 98.62 179 ASN A O 1
ATOM 1291 N N . ALA A 1 180 ? 12.732 2.343 -33.030 1.00 98.62 180 ALA A N 1
ATOM 1292 C CA . ALA A 1 180 ? 11.603 3.230 -33.306 1.00 98.62 180 ALA A CA 1
ATOM 1293 C C . ALA A 1 180 ? 12.017 4.683 -33.554 1.00 98.62 180 ALA A C 1
ATOM 1295 O O . ALA A 1 180 ? 13.132 5.108 -33.243 1.00 98.62 180 ALA A O 1
ATOM 1296 N N . ASP A 1 181 ? 11.098 5.469 -34.112 1.00 98.81 181 ASP A N 1
ATOM 1297 C CA . ASP A 1 181 ? 11.325 6.889 -34.375 1.00 98.81 181 ASP A CA 1
ATOM 1298 C C . ASP A 1 181 ? 11.685 7.636 -33.084 1.00 98.81 181 ASP A C 1
ATOM 1300 O O . ASP A 1 181 ? 11.034 7.476 -32.045 1.00 98.81 181 ASP A O 1
ATOM 1304 N N . TYR A 1 182 ? 12.717 8.477 -33.164 1.00 98.81 182 TYR A N 1
ATOM 1305 C CA . TYR A 1 182 ? 13.260 9.259 -32.048 1.00 98.81 182 TYR A CA 1
ATOM 1306 C C . TYR A 1 182 ? 13.777 8.428 -30.860 1.00 98.81 182 TYR A C 1
ATOM 1308 O O . TYR A 1 182 ? 13.985 8.990 -29.784 1.00 98.81 182 TYR A O 1
ATOM 1316 N N . SER A 1 183 ? 13.947 7.111 -31.013 1.00 98.88 183 SER A N 1
ATOM 1317 C CA . SER A 1 183 ? 14.467 6.249 -29.946 1.00 98.88 183 SER A CA 1
ATOM 1318 C C . SER A 1 183 ? 15.977 6.424 -29.749 1.00 98.88 183 SER A C 1
ATOM 1320 O O . SER A 1 183 ? 16.704 6.753 -30.691 1.00 98.88 183 SER A O 1
ATOM 1322 N N . HIS A 1 184 ? 16.446 6.209 -28.520 1.00 98.94 184 HIS A N 1
ATOM 1323 C CA . HIS A 1 184 ? 17.858 6.311 -28.154 1.00 98.94 184 HIS A CA 1
ATOM 1324 C C . HIS A 1 184 ? 18.312 5.074 -27.368 1.00 98.94 184 HIS A C 1
ATOM 1326 O O . HIS A 1 184 ? 17.670 4.701 -26.387 1.00 98.94 184 HIS A O 1
ATOM 1332 N N . ALA A 1 185 ? 19.407 4.437 -27.784 1.00 98.81 185 ALA A N 1
ATOM 1333 C CA . ALA A 1 185 ? 20.003 3.302 -27.083 1.00 98.81 185 ALA A CA 1
ATOM 1334 C C . ALA A 1 185 ? 21.517 3.491 -26.896 1.00 98.81 185 ALA A C 1
ATOM 1336 O O . ALA A 1 185 ? 22.259 3.479 -27.874 1.00 98.81 185 ALA A O 1
ATOM 1337 N N . GLU A 1 186 ? 21.986 3.600 -25.652 1.00 98.69 186 GLU A N 1
ATOM 1338 C CA . GLU A 1 186 ? 23.403 3.798 -25.302 1.00 98.69 186 GLU A CA 1
ATOM 1339 C C . GLU A 1 186 ? 23.900 2.675 -24.371 1.00 98.69 186 GLU A C 1
ATOM 1341 O O . GLU A 1 186 ? 23.184 2.227 -23.479 1.00 98.69 186 GLU A O 1
ATOM 1346 N N . GLY A 1 187 ? 25.136 2.194 -24.547 1.00 98.56 187 GLY A N 1
ATOM 1347 C CA . GLY A 1 187 ? 25.788 1.285 -23.592 1.00 98.56 187 GLY A CA 1
ATOM 1348 C C . GLY A 1 187 ? 26.099 -0.111 -24.136 1.00 98.56 187 GLY A C 1
ATOM 1349 O O . GLY A 1 187 ? 26.703 -0.237 -25.196 1.00 98.56 187 GLY A O 1
ATOM 1350 N N . ILE A 1 188 ? 25.810 -1.174 -23.373 1.00 98.81 188 ILE A N 1
ATOM 1351 C CA . ILE A 1 188 ? 26.114 -2.569 -23.743 1.00 98.81 188 ILE A CA 1
ATOM 1352 C C . ILE A 1 188 ? 24.832 -3.400 -23.750 1.00 98.81 188 ILE A C 1
ATOM 1354 O O . ILE A 1 188 ? 24.218 -3.593 -22.702 1.00 98.81 188 ILE A O 1
ATOM 1358 N N . HIS A 1 189 ? 24.472 -3.982 -24.896 1.00 98.69 189 HIS A N 1
ATOM 1359 C CA . HIS A 1 189 ? 23.239 -4.768 -25.040 1.00 98.69 189 HIS A CA 1
ATOM 1360 C C . HIS A 1 189 ? 21.980 -3.985 -24.633 1.00 98.69 189 HIS A C 1
ATOM 1362 O O . HIS A 1 189 ? 21.148 -4.503 -23.887 1.00 98.69 189 HIS A O 1
ATOM 1368 N N . THR A 1 190 ? 21.855 -2.735 -25.077 1.00 98.81 190 THR A N 1
ATOM 1369 C CA . THR A 1 190 ? 20.663 -1.917 -24.824 1.00 98.81 190 THR A CA 1
ATOM 1370 C C . THR A 1 190 ? 19.716 -1.916 -26.018 1.00 98.81 190 THR A C 1
ATOM 1372 O O . THR A 1 190 ? 20.130 -2.063 -27.169 1.00 98.81 190 THR A O 1
ATOM 1375 N N . THR A 1 191 ? 18.414 -1.813 -25.757 1.00 98.88 191 THR A N 1
ATOM 1376 C CA . THR A 1 191 ? 17.393 -1.840 -26.813 1.00 98.88 191 THR A CA 1
ATOM 1377 C C . THR A 1 191 ? 16.274 -0.849 -26.521 1.00 98.88 191 THR A C 1
ATOM 1379 O O . THR A 1 191 ? 15.646 -0.918 -25.467 1.00 98.88 191 THR A O 1
ATOM 1382 N N . ALA A 1 192 ? 16.012 0.057 -27.457 1.00 98.88 192 ALA A N 1
ATOM 1383 C CA . ALA A 1 192 ? 14.925 1.026 -27.398 1.00 98.88 192 ALA A CA 1
ATOM 1384 C C . ALA A 1 192 ? 13.914 0.718 -28.519 1.00 98.88 192 ALA A C 1
ATOM 1386 O O . ALA A 1 192 ? 14.180 0.965 -29.695 1.00 98.88 192 ALA A O 1
ATOM 1387 N N . GLU A 1 193 ? 12.777 0.117 -28.161 1.00 98.75 193 GLU A N 1
ATOM 1388 C CA . GLU A 1 193 ? 11.752 -0.383 -29.097 1.00 98.75 193 GLU A CA 1
ATOM 1389 C C . GLU A 1 193 ? 10.598 0.605 -29.315 1.00 98.75 193 GLU A C 1
ATOM 1391 O O . GLU A 1 193 ? 9.937 0.567 -30.348 1.00 98.75 193 GLU A O 1
ATOM 1396 N N . GLY A 1 194 ? 10.312 1.467 -28.334 1.00 98.56 194 GLY A N 1
ATOM 1397 C CA . GLY A 1 194 ? 9.181 2.397 -28.383 1.00 98.56 194 GLY A CA 1
ATOM 1398 C C . GLY A 1 194 ? 9.515 3.741 -29.029 1.00 98.56 194 GLY A C 1
ATOM 1399 O O . GLY A 1 194 ? 10.667 4.185 -29.016 1.00 98.56 194 GLY A O 1
ATOM 1400 N N . ILE A 1 195 ? 8.505 4.446 -29.541 1.00 98.88 195 ILE A N 1
ATOM 1401 C CA . ILE A 1 195 ? 8.677 5.805 -30.074 1.00 98.88 195 ILE A CA 1
ATOM 1402 C C . ILE A 1 195 ? 9.166 6.725 -28.955 1.00 98.88 195 ILE A C 1
ATOM 1404 O O . ILE A 1 195 ? 8.582 6.754 -27.869 1.00 98.88 195 ILE A O 1
ATOM 1408 N N . ALA A 1 196 ? 10.225 7.493 -29.225 1.00 98.75 196 ALA A N 1
ATOM 1409 C CA . ALA A 1 196 ? 10.871 8.364 -28.242 1.00 98.75 196 ALA A CA 1
ATOM 1410 C C . ALA A 1 196 ? 11.253 7.644 -26.927 1.00 98.75 196 ALA A C 1
ATOM 1412 O O . ALA A 1 196 ? 11.259 8.263 -25.862 1.00 98.75 196 ALA A O 1
ATOM 1413 N N . SER A 1 197 ? 11.519 6.335 -26.991 1.00 98.88 197 SER A N 1
ATOM 1414 C CA . SER A 1 197 ? 12.028 5.561 -25.857 1.00 98.88 197 SER A CA 1
ATOM 1415 C C . SER A 1 197 ? 13.535 5.749 -25.685 1.00 98.88 197 SER A C 1
ATOM 1417 O O . SER A 1 197 ? 14.244 6.075 -26.640 1.00 98.88 197 SER A O 1
ATOM 1419 N N . HIS A 1 198 ? 14.025 5.547 -24.465 1.00 98.94 198 HIS A N 1
ATOM 1420 C CA . HIS A 1 198 ? 15.442 5.666 -24.136 1.00 98.94 198 HIS A CA 1
ATOM 1421 C C . HIS A 1 198 ? 15.905 4.462 -23.309 1.00 98.94 198 HIS A C 1
ATOM 1423 O O . HIS A 1 198 ? 15.277 4.120 -22.308 1.00 98.94 198 HIS A O 1
ATOM 1429 N N . ALA A 1 199 ? 16.988 3.808 -23.726 1.00 98.88 199 ALA A N 1
ATOM 1430 C CA . ALA A 1 199 ? 17.610 2.715 -22.987 1.00 98.88 199 ALA A CA 1
ATOM 1431 C C . ALA A 1 199 ? 19.112 2.968 -22.806 1.00 98.88 199 ALA A C 1
ATOM 1433 O O . ALA A 1 199 ? 19.840 3.044 -23.793 1.00 98.88 199 ALA A O 1
ATOM 1434 N N . GLU A 1 200 ? 19.587 3.030 -21.563 1.00 98.81 200 GLU A N 1
ATOM 1435 C CA . GLU A 1 200 ? 21.001 3.250 -21.245 1.00 98.81 200 GLU A CA 1
ATOM 1436 C C . GLU A 1 200 ? 21.560 2.240 -20.224 1.00 98.81 200 GLU A C 1
ATOM 1438 O O . GLU A 1 200 ? 20.841 1.649 -19.411 1.00 98.81 200 GLU A O 1
ATOM 1443 N N . GLY A 1 201 ? 22.875 2.003 -20.272 1.00 98.62 201 GLY A N 1
ATOM 1444 C CA . GLY A 1 201 ? 23.581 1.119 -19.340 1.00 98.62 201 GLY A CA 1
ATOM 1445 C C . GLY A 1 201 ? 23.893 -0.271 -19.906 1.00 98.62 201 GLY A C 1
ATOM 1446 O O . GLY A 1 201 ? 24.558 -0.387 -20.933 1.00 98.62 201 GLY A O 1
ATOM 1447 N N . ALA A 1 202 ? 23.522 -1.343 -19.200 1.00 98.81 202 ALA A N 1
ATOM 1448 C CA . ALA A 1 202 ? 23.871 -2.718 -19.563 1.00 98.81 202 ALA A CA 1
ATOM 1449 C C . ALA A 1 202 ? 22.663 -3.661 -19.507 1.00 98.81 202 ALA A C 1
ATOM 1451 O O . ALA A 1 202 ? 22.094 -3.877 -18.439 1.00 98.81 202 ALA A O 1
ATOM 1452 N N . HIS A 1 203 ? 22.326 -4.314 -20.621 1.00 98.69 203 HIS A N 1
ATOM 1453 C CA . HIS A 1 203 ? 21.146 -5.188 -20.711 1.00 98.69 203 HIS A CA 1
ATOM 1454 C C . HIS A 1 203 ? 19.828 -4.463 -20.375 1.00 98.69 203 HIS A C 1
ATOM 1456 O O . HIS A 1 203 ? 18.945 -5.048 -19.747 1.00 98.69 203 HIS A O 1
ATOM 1462 N N . SER A 1 204 ? 19.718 -3.187 -20.749 1.00 98.75 204 SER A N 1
ATOM 1463 C CA . SER A 1 204 ? 18.532 -2.357 -20.506 1.00 98.75 204 SER A CA 1
ATOM 1464 C C . SER A 1 204 ? 17.607 -2.363 -21.725 1.00 98.75 204 SER A C 1
ATOM 1466 O O . SER A 1 204 ? 18.075 -2.312 -22.865 1.00 98.75 204 SER A O 1
ATOM 1468 N N . THR A 1 205 ? 16.293 -2.418 -21.519 1.00 98.88 205 THR A N 1
ATOM 1469 C CA . THR A 1 205 ? 15.312 -2.475 -22.613 1.00 98.88 205 THR A CA 1
ATOM 1470 C C . THR A 1 205 ? 14.117 -1.562 -22.346 1.00 98.88 205 THR A C 1
ATOM 1472 O O . THR A 1 205 ? 13.380 -1.759 -21.382 1.00 98.88 205 THR A O 1
ATOM 1475 N N . ALA A 1 206 ? 13.890 -0.588 -23.224 1.00 98.81 206 ALA A N 1
ATOM 1476 C CA . ALA A 1 206 ? 12.742 0.313 -23.193 1.00 98.81 206 ALA A CA 1
ATOM 1477 C C . ALA A 1 206 ? 11.733 -0.102 -24.278 1.00 98.81 206 ALA A C 1
ATOM 1479 O O . ALA A 1 206 ? 11.906 0.196 -25.459 1.00 98.81 206 ALA A O 1
ATOM 1480 N N . ASN A 1 207 ? 10.701 -0.856 -23.887 1.00 98.38 207 ASN A N 1
ATOM 1481 C CA . ASN A 1 207 ? 9.801 -1.562 -24.807 1.00 98.38 207 ASN A CA 1
ATOM 1482 C C . ASN A 1 207 ? 8.632 -0.712 -25.332 1.00 98.38 207 ASN A C 1
ATOM 1484 O O . ASN A 1 207 ? 8.023 -1.070 -26.338 1.00 98.38 207 ASN A O 1
ATOM 1488 N N . ALA A 1 208 ? 8.266 0.366 -24.637 1.00 98.06 208 ALA A N 1
ATOM 1489 C CA . ALA A 1 208 ? 7.051 1.132 -24.918 1.00 98.06 208 ALA A CA 1
ATOM 1490 C C . ALA A 1 208 ? 7.329 2.597 -25.268 1.00 98.06 208 ALA A C 1
ATOM 1492 O O . ALA A 1 208 ? 8.400 3.136 -24.982 1.00 98.06 208 ALA A O 1
ATOM 1493 N N . ASP A 1 209 ? 6.344 3.263 -25.868 1.00 98.75 209 ASP A N 1
ATOM 1494 C CA . ASP A 1 209 ? 6.454 4.677 -26.228 1.00 98.75 209 ASP A CA 1
ATOM 1495 C C . ASP A 1 209 ? 6.738 5.540 -24.992 1.00 98.75 209 ASP A C 1
ATOM 1497 O O . ASP A 1 209 ? 6.111 5.383 -23.935 1.00 98.75 209 ASP A O 1
ATOM 1501 N N . TYR A 1 210 ? 7.690 6.464 -25.136 1.00 98.75 210 TYR A N 1
ATOM 1502 C CA . TYR A 1 210 ? 8.162 7.361 -24.077 1.00 98.75 210 TYR A CA 1
ATOM 1503 C C . TYR A 1 210 ? 8.720 6.650 -22.831 1.00 98.75 210 TYR A C 1
ATOM 1505 O O . TYR A 1 210 ? 8.820 7.272 -21.773 1.00 98.75 210 TYR A O 1
ATOM 1513 N N . SER A 1 211 ? 9.028 5.351 -22.913 1.00 98.81 211 SER A N 1
ATOM 1514 C CA . SER A 1 211 ? 9.605 4.606 -21.790 1.00 98.81 211 SER A CA 1
ATOM 1515 C C . SER A 1 211 ? 11.102 4.878 -21.633 1.00 98.81 211 SER A C 1
ATOM 1517 O O . SER A 1 211 ? 11.797 5.159 -22.612 1.00 98.81 211 SER A O 1
ATOM 1519 N N . HIS A 1 212 ? 11.593 4.793 -20.398 1.00 98.94 212 HIS A N 1
ATOM 1520 C CA . HIS A 1 212 ? 13.001 4.989 -20.062 1.00 98.94 212 HIS A CA 1
ATOM 1521 C C . HIS A 1 212 ? 13.518 3.826 -19.206 1.00 98.94 212 HIS A C 1
ATOM 1523 O O . HIS A 1 212 ? 12.912 3.497 -18.185 1.00 98.94 212 HIS A O 1
ATOM 1529 N N . ALA A 1 213 ? 14.614 3.194 -19.625 1.00 98.88 213 ALA A N 1
ATOM 1530 C CA . ALA A 1 213 ? 15.274 2.119 -18.887 1.00 98.88 213 ALA A CA 1
ATOM 1531 C C . ALA A 1 213 ? 16.768 2.427 -18.712 1.00 98.88 213 ALA A C 1
ATOM 1533 O O . ALA A 1 213 ? 17.500 2.466 -19.698 1.00 98.88 213 ALA A O 1
ATOM 1534 N N . GLU A 1 214 ? 17.234 2.594 -17.476 1.00 98.75 214 GLU A N 1
ATOM 1535 C CA . GLU A 1 214 ? 18.634 2.907 -17.164 1.00 98.75 214 GLU A CA 1
ATOM 1536 C C . GLU A 1 214 ? 19.226 1.940 -16.125 1.00 98.75 214 GLU A C 1
ATOM 1538 O O . GLU A 1 214 ? 18.512 1.371 -15.299 1.00 98.75 214 GLU A O 1
ATOM 1543 N N . GLY A 1 215 ? 20.540 1.702 -16.163 1.00 98.56 215 GLY A N 1
ATOM 1544 C CA . GLY A 1 215 ? 21.236 0.842 -15.197 1.00 98.56 215 GLY A CA 1
ATOM 1545 C C . GLY A 1 215 ? 21.621 -0.539 -15.738 1.00 98.56 215 GLY A C 1
ATOM 1546 O O . GLY A 1 215 ? 22.298 -0.637 -16.757 1.00 98.56 215 GLY A O 1
ATOM 1547 N N . ALA A 1 216 ? 21.315 -1.615 -15.004 1.00 98.75 216 ALA A N 1
ATOM 1548 C CA . ALA A 1 216 ? 21.735 -2.974 -15.352 1.00 98.75 216 ALA A CA 1
ATOM 1549 C C . ALA A 1 216 ? 20.600 -4.004 -15.252 1.00 98.75 216 ALA A C 1
ATOM 1551 O O . ALA A 1 216 ? 20.135 -4.304 -14.150 1.00 98.75 216 ALA A O 1
ATOM 1552 N N . ASN A 1 217 ? 20.257 -4.656 -16.366 1.00 98.62 217 ASN A N 1
ATOM 1553 C CA . ASN A 1 217 ? 19.123 -5.586 -16.485 1.00 98.62 217 ASN A CA 1
ATOM 1554 C C . ASN A 1 217 ? 17.777 -4.911 -16.176 1.00 98.62 217 ASN A C 1
ATOM 1556 O O . ASN A 1 217 ? 16.975 -5.459 -15.419 1.00 98.62 217 ASN A O 1
ATOM 1560 N N . THR A 1 218 ? 17.558 -3.703 -16.693 1.00 98.69 218 THR A N 1
ATOM 1561 C CA . THR A 1 218 ? 16.328 -2.940 -16.452 1.00 98.69 218 THR A CA 1
ATOM 1562 C C . THR A 1 218 ? 15.384 -3.019 -17.646 1.00 98.69 218 THR A C 1
ATOM 1564 O O . THR A 1 218 ? 15.821 -3.056 -18.795 1.00 98.69 218 THR A O 1
ATOM 1567 N N . ILE A 1 219 ? 14.078 -3.120 -17.394 1.00 98.62 219 ILE A N 1
ATOM 1568 C CA . ILE A 1 219 ? 13.076 -3.278 -18.455 1.00 98.62 219 ILE A CA 1
ATOM 1569 C C . ILE A 1 219 ? 11.897 -2.341 -18.201 1.00 98.62 219 ILE A C 1
ATOM 1571 O O . ILE A 1 219 ? 11.185 -2.503 -17.211 1.00 98.62 219 ILE A O 1
ATOM 1575 N N . ALA A 1 220 ? 11.639 -1.423 -19.130 1.00 98.38 220 ALA A N 1
ATOM 1576 C CA . ALA A 1 220 ? 10.497 -0.517 -19.080 1.00 98.38 220 ALA A CA 1
ATOM 1577 C C . ALA A 1 220 ? 9.425 -0.915 -20.108 1.00 98.38 220 ALA A C 1
ATOM 1579 O O . ALA A 1 220 ? 9.565 -0.644 -21.299 1.00 98.38 220 ALA A O 1
ATOM 1580 N N . ASN A 1 221 ? 8.360 -1.600 -19.670 1.00 97.06 221 ASN A N 1
ATOM 1581 C CA . ASN A 1 221 ? 7.309 -2.127 -20.560 1.00 97.06 221 ASN A CA 1
ATOM 1582 C C . ASN A 1 221 ? 6.072 -1.232 -20.685 1.00 97.06 221 ASN A C 1
ATOM 1584 O O . ASN A 1 221 ? 5.275 -1.431 -21.600 1.00 97.06 221 ASN A O 1
ATOM 1588 N N . GLY A 1 222 ? 5.874 -0.289 -19.764 1.00 95.75 222 GLY A N 1
ATOM 1589 C CA . GLY A 1 222 ? 4.710 0.595 -19.765 1.00 95.75 222 GLY A CA 1
ATOM 1590 C C . GLY A 1 222 ? 4.940 1.863 -20.587 1.00 95.75 222 GLY A C 1
ATOM 1591 O O . GLY A 1 222 ? 6.035 2.426 -20.586 1.00 95.75 222 GLY A O 1
ATOM 1592 N N . GLU A 1 223 ? 3.899 2.371 -21.246 1.00 97.50 223 GLU A N 1
ATOM 1593 C CA . GLU A 1 223 ? 3.939 3.699 -21.876 1.00 97.50 223 GLU A CA 1
ATOM 1594 C C . GLU A 1 223 ? 4.295 4.762 -20.822 1.00 97.50 223 GLU A C 1
ATOM 1596 O O . GLU A 1 223 ? 3.697 4.795 -19.740 1.00 97.50 223 GLU A O 1
ATOM 1601 N N . SER A 1 224 ? 5.264 5.631 -21.128 1.00 98.44 224 SER A N 1
ATOM 1602 C CA . SER A 1 224 ? 5.776 6.645 -20.186 1.00 98.44 224 SER A CA 1
ATOM 1603 C C . SER A 1 224 ? 6.255 6.074 -18.837 1.00 98.44 224 SER A C 1
ATOM 1605 O O . SER A 1 224 ? 6.177 6.757 -17.816 1.00 98.44 224 SER A O 1
ATOM 1607 N N . SER A 1 225 ? 6.681 4.808 -18.798 1.00 98.31 225 SER A N 1
ATOM 1608 C CA . SER A 1 225 ? 7.244 4.187 -17.592 1.00 98.31 225 SER A CA 1
ATOM 1609 C C . SER A 1 225 ? 8.748 4.430 -17.470 1.00 98.31 225 SER A C 1
ATOM 1611 O O . SER A 1 225 ? 9.429 4.664 -18.469 1.00 98.31 225 SER A O 1
ATOM 1613 N N . HIS A 1 226 ? 9.265 4.358 -16.243 1.00 98.88 226 HIS A N 1
ATOM 1614 C CA . HIS A 1 226 ? 10.683 4.543 -15.946 1.00 98.88 226 HIS A CA 1
ATOM 1615 C C . HIS A 1 226 ? 11.204 3.410 -15.053 1.00 98.88 226 HIS A C 1
ATOM 1617 O O . HIS A 1 226 ? 10.625 3.145 -14.001 1.00 98.88 226 HIS A O 1
ATOM 1623 N N . ALA A 1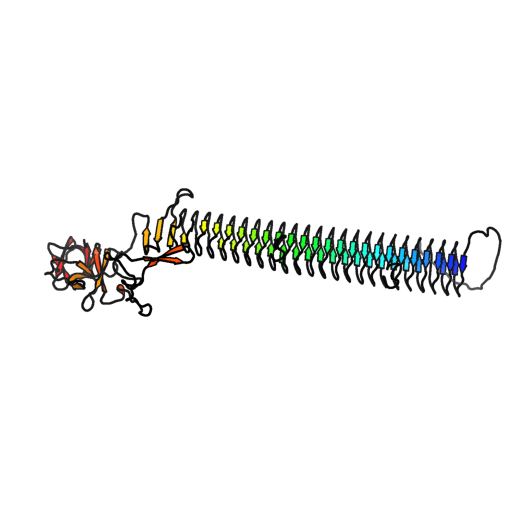 227 ? 12.262 2.723 -15.483 1.00 98.69 227 ALA A N 1
ATOM 1624 C CA . ALA A 1 227 ? 12.934 1.676 -14.717 1.00 98.69 227 ALA A CA 1
ATOM 1625 C C . ALA A 1 227 ? 14.424 2.010 -14.563 1.00 98.69 227 ALA A C 1
ATOM 1627 O O . ALA A 1 227 ? 15.145 2.046 -15.558 1.00 98.69 227 ALA A O 1
ATOM 1628 N N . GLU A 1 228 ? 14.893 2.200 -13.331 1.00 98.75 228 GLU A N 1
ATOM 1629 C CA . GLU A 1 228 ? 16.296 2.508 -13.027 1.00 98.75 228 GLU A CA 1
ATOM 1630 C C . GLU A 1 228 ? 16.897 1.528 -12.004 1.00 98.75 228 GLU A C 1
ATOM 1632 O O . GLU A 1 228 ? 16.181 0.913 -11.210 1.00 98.75 228 GLU A O 1
ATOM 1637 N N . GLY A 1 229 ? 18.220 1.335 -12.019 1.00 98.62 229 GLY A N 1
ATOM 1638 C CA . GLY A 1 229 ? 18.938 0.524 -11.024 1.00 98.62 229 GLY A CA 1
ATOM 1639 C C . GLY A 1 229 ? 19.395 -0.859 -11.510 1.00 98.62 229 GLY A C 1
ATOM 1640 O O . GLY A 1 229 ? 20.035 -0.982 -12.552 1.00 98.62 229 GLY A O 1
ATOM 1641 N N . ASN A 1 230 ? 19.185 -1.914 -10.712 1.00 98.75 230 ASN A N 1
ATOM 1642 C CA . ASN A 1 230 ? 19.642 -3.276 -11.023 1.00 98.75 230 ASN A CA 1
ATOM 1643 C C . ASN A 1 230 ? 18.512 -4.309 -10.972 1.00 98.75 230 ASN A C 1
ATOM 1645 O O . ASN A 1 230 ? 17.967 -4.580 -9.903 1.00 98.75 230 ASN A O 1
ATOM 1649 N N . SER A 1 231 ? 18.252 -4.987 -12.090 1.00 98.62 231 SER A N 1
ATOM 1650 C CA . SER A 1 231 ? 17.177 -5.984 -12.194 1.00 98.62 231 SER A CA 1
ATOM 1651 C C . SER A 1 231 ? 15.802 -5.385 -11.863 1.00 98.62 231 SER A C 1
ATOM 1653 O O . SER A 1 231 ? 15.057 -5.959 -11.069 1.00 98.62 231 SER A O 1
ATOM 1655 N N . THR A 1 232 ? 15.501 -4.202 -12.402 1.00 98.50 232 THR A N 1
ATOM 1656 C CA . THR A 1 232 ? 14.245 -3.477 -12.158 1.00 98.50 232 THR A CA 1
ATOM 1657 C C . THR A 1 232 ? 13.327 -3.556 -13.372 1.00 98.50 232 THR A C 1
ATOM 1659 O O . THR A 1 232 ? 13.781 -3.538 -14.516 1.00 98.50 232 THR A O 1
ATOM 1662 N N . ILE A 1 233 ? 12.027 -3.726 -13.138 1.00 98.12 233 ILE A N 1
ATOM 1663 C CA . ILE A 1 233 ? 11.054 -3.945 -14.213 1.00 98.12 233 ILE A CA 1
ATOM 1664 C C . ILE A 1 233 ? 9.813 -3.098 -13.965 1.00 98.12 233 ILE A C 1
ATOM 1666 O O . ILE A 1 233 ? 9.205 -3.181 -12.902 1.00 98.12 233 ILE A O 1
ATOM 1670 N N . THR A 1 234 ? 9.381 -2.334 -14.961 1.00 97.56 234 THR A N 1
ATOM 1671 C CA . THR A 1 234 ? 8.077 -1.670 -14.931 1.00 97.56 234 THR A CA 1
ATOM 1672 C C . THR A 1 234 ? 7.124 -2.267 -15.956 1.00 97.56 234 THR A C 1
ATOM 1674 O O . THR A 1 234 ? 7.508 -2.555 -17.093 1.00 97.56 234 THR A O 1
ATOM 1677 N N . HIS A 1 235 ? 5.866 -2.479 -15.556 1.00 95.88 235 HIS A N 1
ATOM 1678 C CA . HIS A 1 235 ? 4.811 -3.006 -16.433 1.00 95.88 235 HIS A CA 1
ATOM 1679 C C . HIS A 1 235 ? 3.713 -1.986 -16.748 1.00 95.88 235 HIS A C 1
ATOM 1681 O O . HIS A 1 235 ? 3.300 -1.878 -17.901 1.00 95.88 235 HIS A O 1
ATOM 1687 N N . GLY A 1 236 ? 3.248 -1.232 -15.749 1.00 94.00 236 GLY A N 1
ATOM 1688 C CA . GLY A 1 236 ? 2.107 -0.326 -15.903 1.00 94.00 236 GLY A CA 1
ATOM 1689 C C . GLY A 1 236 ? 2.448 1.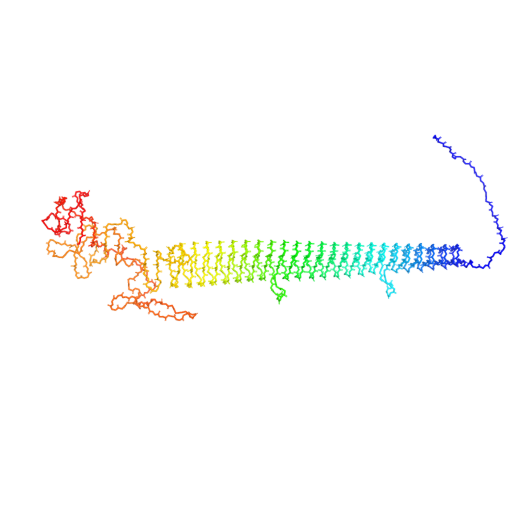010 -16.564 1.00 94.00 236 GLY A C 1
ATOM 1690 O O . GLY A 1 236 ? 3.591 1.478 -16.528 1.00 94.00 236 GLY A O 1
ATOM 1691 N N . LYS A 1 237 ? 1.437 1.675 -17.124 1.00 96.38 237 LYS A N 1
ATOM 1692 C CA . LYS A 1 237 ? 1.566 3.022 -17.694 1.00 96.38 237 LYS A CA 1
ATOM 1693 C C . LYS A 1 237 ? 1.922 4.043 -16.610 1.00 96.38 237 LYS A C 1
ATOM 1695 O O . LYS A 1 237 ? 1.354 4.009 -15.518 1.00 96.38 237 LYS A O 1
ATOM 1700 N N . ASN A 1 238 ? 2.797 5.004 -16.921 1.00 97.81 238 ASN A N 1
ATOM 1701 C CA . ASN A 1 238 ? 3.271 6.032 -15.976 1.00 97.81 238 ASN A CA 1
ATOM 1702 C C . ASN A 1 238 ? 3.850 5.454 -14.666 1.00 97.81 238 ASN A C 1
ATOM 1704 O O . ASN A 1 238 ? 3.744 6.097 -13.621 1.00 97.81 238 ASN A O 1
ATOM 1708 N N . SER A 1 239 ? 4.350 4.217 -14.680 1.00 98.12 239 SER A N 1
ATOM 1709 C CA . SER A 1 239 ? 4.889 3.575 -13.480 1.00 98.12 239 SER A CA 1
ATOM 1710 C C . SER A 1 239 ? 6.390 3.816 -13.338 1.00 98.12 239 SER A C 1
ATOM 1712 O O . SER A 1 239 ? 7.080 4.082 -14.325 1.00 98.12 239 SER A O 1
ATOM 1714 N N . HIS A 1 240 ? 6.884 3.730 -12.105 1.00 98.81 240 HIS A N 1
ATOM 1715 C CA . HIS A 1 240 ? 8.282 3.977 -11.768 1.00 98.81 240 HIS A CA 1
ATOM 1716 C C . HIS A 1 240 ? 8.838 2.853 -10.889 1.00 98.81 240 HIS A C 1
ATOM 1718 O O . HIS A 1 240 ? 8.210 2.495 -9.892 1.00 98.81 240 HIS A O 1
ATOM 1724 N N . ALA A 1 241 ? 9.998 2.299 -11.239 1.00 98.56 241 ALA A N 1
ATOM 1725 C CA . ALA A 1 241 ? 10.722 1.363 -10.385 1.00 98.56 241 ALA A CA 1
ATOM 1726 C C . ALA A 1 241 ? 12.197 1.754 -10.276 1.00 98.56 241 ALA A C 1
ATOM 1728 O O . ALA A 1 241 ? 12.870 1.869 -11.298 1.00 98.56 241 ALA A O 1
ATOM 1729 N N . GLU A 1 242 ? 12.703 1.869 -9.049 1.00 98.75 242 GLU A N 1
ATOM 1730 C CA . GLU A 1 242 ? 14.114 2.144 -8.767 1.00 98.75 242 GLU A CA 1
ATOM 1731 C C . GLU A 1 242 ? 14.700 1.169 -7.733 1.00 98.75 242 GLU A C 1
ATOM 1733 O O . GLU A 1 242 ? 13.973 0.513 -6.982 1.00 98.75 242 GLU A O 1
ATOM 1738 N N . GLY A 1 243 ? 16.029 1.043 -7.684 1.00 98.56 243 GLY A N 1
ATOM 1739 C CA . GLY A 1 243 ? 16.734 0.219 -6.695 1.00 98.56 243 GLY A CA 1
ATOM 1740 C C . GLY A 1 243 ? 17.227 -1.131 -7.227 1.00 98.56 243 GLY A C 1
ATOM 1741 O O . GLY A 1 243 ? 17.905 -1.193 -8.252 1.00 98.56 243 GLY A O 1
ATOM 1742 N N . SER A 1 244 ? 16.998 -2.221 -6.486 1.00 98.75 244 SER A N 1
ATOM 1743 C CA . SER A 1 244 ? 17.481 -3.559 -6.858 1.00 98.75 244 SER A CA 1
ATOM 1744 C C . SER A 1 244 ? 16.419 -4.641 -6.697 1.00 98.75 244 SER A C 1
ATOM 1746 O O . SER A 1 244 ? 15.878 -4.830 -5.609 1.00 98.75 244 SER A O 1
ATOM 1748 N N . TYR A 1 245 ? 16.164 -5.405 -7.762 1.00 98.50 245 TYR A N 1
ATOM 1749 C CA . TYR A 1 245 ? 15.096 -6.411 -7.801 1.00 98.50 245 TYR A CA 1
ATOM 1750 C C . TYR A 1 245 ? 13.717 -5.811 -7.485 1.00 98.50 245 TYR A C 1
ATOM 1752 O O . TYR A 1 245 ? 12.967 -6.375 -6.687 1.00 98.50 245 TYR A O 1
ATOM 1760 N N . THR A 1 246 ? 13.411 -4.647 -8.058 1.00 98.31 246 THR A N 1
ATOM 1761 C CA . THR A 1 246 ? 12.139 -3.944 -7.847 1.00 98.31 246 THR A CA 1
ATOM 1762 C C . THR A 1 246 ? 11.227 -4.085 -9.059 1.00 98.31 246 THR A C 1
ATOM 1764 O O . THR A 1 246 ? 11.685 -4.245 -10.194 1.00 98.31 246 THR A O 1
ATOM 1767 N N . THR A 1 247 ? 9.914 -4.123 -8.836 1.00 97.81 247 THR A N 1
ATOM 1768 C CA . THR A 1 247 ? 8.947 -4.322 -9.923 1.00 97.81 247 THR A CA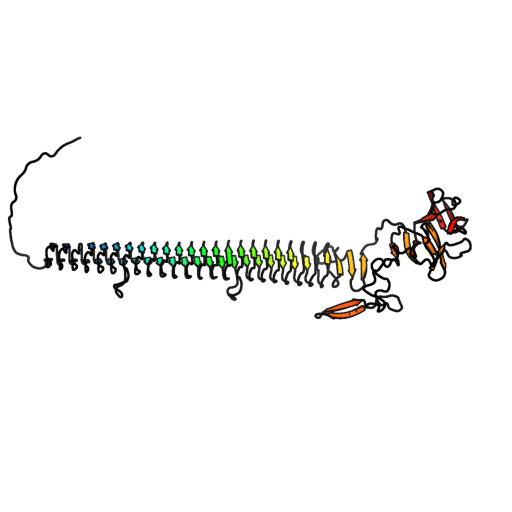 1
ATOM 1769 C C . THR A 1 247 ? 7.654 -3.549 -9.697 1.00 97.81 247 THR A C 1
ATOM 1771 O O . THR A 1 247 ? 7.118 -3.550 -8.589 1.00 97.81 247 THR A O 1
ATOM 1774 N N . THR A 1 248 ? 7.118 -2.931 -10.751 1.00 97.44 248 THR A N 1
ATOM 1775 C CA . THR A 1 248 ? 5.738 -2.418 -10.764 1.00 97.44 248 THR A CA 1
ATOM 1776 C C . THR A 1 248 ? 4.839 -3.253 -11.668 1.00 97.44 248 THR A C 1
ATOM 1778 O O . THR A 1 248 ? 5.245 -3.663 -12.754 1.00 97.44 248 THR A O 1
ATOM 1781 N N . GLY A 1 249 ? 3.588 -3.450 -11.253 1.00 92.25 249 GLY A N 1
ATOM 1782 C CA . GLY A 1 249 ? 2.588 -4.240 -11.972 1.00 92.25 249 GLY A CA 1
ATOM 1783 C C . GLY A 1 249 ? 2.821 -5.748 -11.901 1.00 92.25 249 GLY A C 1
ATOM 1784 O O . GLY A 1 249 ? 3.545 -6.242 -11.040 1.00 92.25 249 GLY A O 1
ATOM 1785 N N . ASN A 1 250 ? 2.163 -6.489 -12.793 1.00 81.50 250 ASN A N 1
ATOM 1786 C CA . ASN A 1 250 ? 2.224 -7.948 -12.860 1.00 81.50 250 ASN A CA 1
ATOM 1787 C C . ASN A 1 250 ? 2.388 -8.393 -14.323 1.00 81.50 250 ASN A C 1
ATOM 1789 O O . ASN A 1 250 ? 1.680 -7.903 -15.199 1.00 81.50 250 ASN A O 1
ATOM 1793 N N . THR A 1 251 ? 3.282 -9.350 -14.597 1.00 74.12 251 THR A N 1
ATOM 1794 C CA . THR A 1 251 ? 3.472 -9.907 -15.949 1.00 74.12 251 THR A CA 1
ATOM 1795 C C . THR A 1 251 ? 2.222 -10.583 -16.516 1.00 74.12 251 THR A C 1
ATOM 1797 O O . THR A 1 251 ? 2.058 -10.636 -17.733 1.00 74.12 251 THR A O 1
ATOM 1800 N N . ASP A 1 252 ? 1.351 -11.109 -15.652 1.00 78.00 252 ASP A N 1
ATOM 1801 C CA . ASP A 1 252 ? 0.148 -11.850 -16.037 1.00 78.00 252 ASP A CA 1
ATOM 1802 C C . ASP A 1 252 ? -1.069 -10.939 -16.285 1.00 78.00 252 ASP A C 1
ATOM 1804 O O . ASP A 1 252 ? -2.041 -11.373 -16.909 1.00 78.00 252 ASP A O 1
ATOM 1808 N N . ASP A 1 253 ? -1.028 -9.682 -15.828 1.00 77.94 253 ASP A N 1
ATOM 1809 C CA . ASP A 1 253 ? -2.105 -8.708 -16.020 1.00 77.94 253 ASP A CA 1
ATOM 1810 C C . ASP A 1 253 ? -1.538 -7.318 -16.325 1.00 77.94 253 ASP A C 1
ATOM 1812 O O . ASP A 1 253 ? -1.174 -6.552 -15.435 1.00 77.94 253 ASP A O 1
ATOM 1816 N N . ILE A 1 254 ? -1.511 -6.986 -17.617 1.00 65.00 254 ILE A N 1
ATOM 1817 C CA . ILE A 1 254 ? -0.997 -5.712 -18.138 1.00 65.00 254 ILE A CA 1
ATOM 1818 C C . ILE A 1 254 ? -1.778 -4.479 -17.653 1.00 65.00 254 ILE A C 1
ATOM 1820 O O . ILE A 1 254 ? -1.336 -3.362 -17.896 1.00 65.00 254 ILE A O 1
ATOM 1824 N N . LEU A 1 255 ? -2.955 -4.658 -17.035 1.00 69.81 255 LEU A N 1
ATOM 1825 C CA . LEU A 1 255 ? -3.740 -3.562 -16.457 1.00 69.81 255 LEU A CA 1
ATOM 1826 C C . LEU A 1 255 ? -3.359 -3.273 -14.996 1.00 69.81 255 LEU A C 1
ATOM 1828 O O . LEU A 1 255 ? -3.825 -2.285 -14.425 1.00 69.81 255 LEU A O 1
ATOM 1832 N N . LEU A 1 256 ? -2.548 -4.131 -14.373 1.00 81.75 256 LEU A N 1
ATOM 1833 C CA . LEU A 1 256 ? -2.017 -3.911 -13.034 1.00 81.75 256 LEU A CA 1
ATOM 1834 C C . LEU A 1 256 ? -0.752 -3.040 -13.090 1.00 81.75 256 LEU A C 1
ATOM 1836 O O . LEU A 1 256 ? 0.050 -3.122 -14.017 1.00 81.75 256 LEU A O 1
ATOM 1840 N N . GLY A 1 257 ? -0.567 -2.200 -12.071 1.00 91.38 257 GLY A N 1
ATOM 1841 C CA . GLY A 1 257 ? 0.616 -1.351 -11.914 1.00 91.38 257 GLY A CA 1
ATOM 1842 C C . GLY A 1 257 ? 0.559 0.020 -12.588 1.00 91.38 257 GLY A C 1
ATOM 1843 O O . GLY A 1 257 ? 1.551 0.746 -12.537 1.00 91.38 257 GLY A O 1
ATOM 1844 N N . ASP A 1 258 ? -0.559 0.410 -13.209 1.00 96.38 258 ASP A N 1
ATOM 1845 C CA . ASP A 1 258 ? -0.718 1.770 -13.739 1.00 96.38 258 ASP A CA 1
ATOM 1846 C C . ASP A 1 258 ? -0.480 2.805 -12.631 1.00 96.38 258 ASP A C 1
ATOM 1848 O O . ASP A 1 258 ? -1.112 2.756 -11.574 1.00 96.38 258 ASP A O 1
ATOM 1852 N N . SER A 1 259 ? 0.436 3.745 -12.872 1.00 97.75 259 SER A N 1
ATOM 1853 C CA . SER A 1 259 ? 0.884 4.753 -11.900 1.00 97.75 259 SER A CA 1
ATOM 1854 C C . SER A 1 259 ? 1.446 4.187 -10.588 1.00 97.75 259 SER A C 1
ATOM 1856 O O . SER A 1 259 ? 1.450 4.893 -9.581 1.00 97.75 259 SER A O 1
ATOM 1858 N N . ALA A 1 260 ? 1.890 2.929 -10.569 1.00 98.31 260 ALA A N 1
ATOM 1859 C CA . ALA A 1 260 ? 2.540 2.346 -9.401 1.00 98.31 260 ALA A CA 1
ATOM 1860 C C . ALA A 1 260 ? 3.990 2.828 -9.252 1.00 98.31 260 ALA A C 1
ATOM 1862 O O . ALA A 1 260 ? 4.654 3.150 -10.242 1.00 98.31 260 ALA A O 1
ATOM 1863 N N . HIS A 1 261 ? 4.477 2.839 -8.013 1.00 98.81 261 HIS A N 1
ATOM 1864 C CA . HIS A 1 261 ? 5.850 3.197 -7.671 1.00 98.81 261 HIS A CA 1
ATOM 1865 C C . HIS A 1 261 ? 6.477 2.133 -6.758 1.00 98.81 261 HIS A C 1
ATOM 1867 O O . HIS A 1 261 ? 5.880 1.767 -5.745 1.00 98.81 261 HIS A O 1
ATOM 1873 N N . ALA A 1 262 ? 7.659 1.630 -7.113 1.00 98.62 262 ALA A N 1
ATOM 1874 C CA . ALA A 1 262 ? 8.418 0.687 -6.294 1.00 98.62 262 ALA A CA 1
ATOM 1875 C C . ALA A 1 262 ? 9.875 1.142 -6.124 1.00 98.62 262 ALA A C 1
ATOM 1877 O O . ALA A 1 262 ? 10.587 1.302 -7.110 1.00 98.62 262 ALA A O 1
ATOM 1878 N N . GLU A 1 263 ? 10.341 1.275 -4.884 1.00 98.75 263 GLU A N 1
ATOM 1879 C CA . GLU A 1 263 ? 11.724 1.655 -4.563 1.00 98.75 263 GLU A CA 1
ATOM 1880 C C . GLU A 1 263 ? 12.336 0.721 -3.503 1.00 98.75 263 GLU A C 1
ATOM 1882 O O . GLU A 1 263 ? 11.624 0.117 -2.697 1.00 98.75 263 GLU A O 1
ATOM 1887 N N . GLY A 1 264 ? 13.663 0.555 -3.502 1.00 98.62 264 GLY A N 1
ATOM 1888 C CA . GLY A 1 264 ? 14.386 -0.227 -2.487 1.00 98.62 264 GLY A CA 1
ATOM 1889 C C . GLY A 1 264 ? 14.971 -1.559 -2.977 1.00 98.62 264 GLY A C 1
ATOM 1890 O O . GLY A 1 264 ? 15.630 -1.610 -4.015 1.00 98.62 264 GLY A O 1
ATOM 1891 N N . ILE A 1 265 ? 14.843 -2.629 -2.180 1.00 98.81 265 ILE A N 1
ATOM 1892 C CA . ILE A 1 265 ? 15.421 -3.955 -2.479 1.00 98.81 265 ILE A CA 1
ATOM 1893 C C . ILE A 1 265 ? 14.355 -5.047 -2.375 1.00 98.81 265 ILE A C 1
ATOM 1895 O O . ILE A 1 265 ? 13.796 -5.258 -1.300 1.00 98.81 265 ILE A O 1
ATOM 1899 N N . HIS A 1 266 ? 14.136 -5.818 -3.443 1.00 98.56 266 HIS A N 1
ATOM 1900 C CA . HIS A 1 266 ? 13.076 -6.837 -3.482 1.00 98.56 266 HIS A CA 1
ATOM 1901 C C . HIS A 1 266 ? 11.691 -6.251 -3.162 1.00 98.56 266 HIS A C 1
ATOM 1903 O O . HIS A 1 266 ? 10.982 -6.773 -2.302 1.00 98.56 266 HIS A O 1
ATOM 1909 N N . THR A 1 267 ? 11.327 -5.145 -3.809 1.00 98.38 267 THR A N 1
ATOM 1910 C CA . THR A 1 267 ? 10.034 -4.478 -3.600 1.00 98.38 267 THR A CA 1
ATOM 1911 C C . THR A 1 267 ? 9.118 -4.653 -4.805 1.00 98.38 267 THR A C 1
ATOM 1913 O O . THR A 1 267 ? 9.570 -4.760 -5.948 1.00 98.38 267 THR A O 1
ATOM 1916 N N . THR A 1 268 ? 7.813 -4.757 -4.564 1.00 98.19 268 THR A N 1
ATOM 1917 C CA . THR A 1 268 ? 6.825 -4.980 -5.626 1.00 98.19 268 THR A CA 1
ATOM 1918 C C . THR A 1 268 ? 5.575 -4.140 -5.394 1.00 98.19 268 THR A C 1
ATOM 1920 O O . THR A 1 268 ? 4.898 -4.296 -4.381 1.00 98.19 268 THR A O 1
ATOM 1923 N N . ALA A 1 269 ? 5.246 -3.270 -6.346 1.00 98.25 269 ALA A N 1
ATOM 1924 C CA . ALA A 1 269 ? 4.023 -2.470 -6.346 1.00 98.25 269 ALA A CA 1
ATOM 1925 C C . ALA A 1 269 ? 3.105 -2.933 -7.491 1.00 98.25 269 ALA A C 1
ATOM 1927 O O . ALA A 1 269 ? 3.222 -2.472 -8.626 1.00 98.25 269 ALA A O 1
ATOM 1928 N N . GLU A 1 270 ? 2.227 -3.902 -7.221 1.00 96.50 270 GLU A N 1
ATOM 1929 C CA . GLU A 1 270 ? 1.394 -4.551 -8.248 1.00 96.50 270 GLU A CA 1
ATOM 1930 C C . GLU A 1 270 ? 0.099 -3.780 -8.527 1.00 96.50 270 GLU A C 1
ATOM 1932 O O . GLU A 1 270 ? -0.377 -3.739 -9.658 1.00 96.50 270 GLU A O 1
ATOM 1937 N N . GLY A 1 271 ? -0.506 -3.169 -7.507 1.00 96.12 271 GLY A N 1
ATOM 1938 C CA . GLY A 1 271 ? -1.810 -2.525 -7.643 1.00 96.12 271 GLY A CA 1
ATOM 1939 C C . GLY A 1 271 ? -1.760 -1.223 -8.448 1.00 96.12 271 GLY A C 1
ATOM 1940 O O . GLY A 1 271 ? -0.743 -0.529 -8.475 1.00 96.12 271 GLY A O 1
ATOM 1941 N N . ILE A 1 272 ? -2.879 -0.836 -9.064 1.00 96.81 272 ILE A N 1
ATOM 1942 C CA . ILE A 1 272 ? -3.015 0.492 -9.691 1.00 96.81 272 ILE A CA 1
ATOM 1943 C C . ILE A 1 272 ? -2.783 1.570 -8.626 1.00 96.81 272 ILE A C 1
ATOM 1945 O O . ILE A 1 272 ? -3.412 1.528 -7.567 1.00 96.81 272 ILE A O 1
ATOM 1949 N N . ALA A 1 273 ? -1.912 2.537 -8.914 1.00 97.69 273 ALA A N 1
ATOM 1950 C CA . ALA A 1 273 ? -1.496 3.611 -8.010 1.00 97.69 273 ALA A CA 1
ATOM 1951 C C . ALA A 1 273 ? -0.952 3.121 -6.652 1.00 97.69 273 ALA A C 1
ATOM 1953 O O . ALA A 1 273 ? -1.073 3.825 -5.648 1.00 97.69 273 ALA A O 1
ATOM 1954 N N . SER A 1 274 ? -0.415 1.898 -6.597 1.00 98.38 274 SER A N 1
ATOM 1955 C CA . SER A 1 274 ? 0.217 1.356 -5.392 1.00 98.38 274 SER A CA 1
ATOM 1956 C C . SER A 1 274 ? 1.629 1.914 -5.188 1.00 98.38 274 SER A C 1
ATOM 1958 O O . SER A 1 274 ? 2.284 2.343 -6.139 1.00 98.38 274 SER A O 1
ATOM 1960 N N . HIS A 1 275 ? 2.094 1.912 -3.940 1.00 98.88 275 HIS A N 1
ATOM 1961 C CA . HIS A 1 275 ? 3.442 2.337 -3.574 1.00 98.88 275 HIS A CA 1
ATOM 1962 C C . HIS A 1 275 ? 4.099 1.303 -2.653 1.00 98.88 275 HIS A C 1
ATOM 1964 O O . HIS A 1 275 ? 3.499 0.919 -1.646 1.00 98.88 275 HIS A O 1
ATOM 1970 N N . ALA A 1 276 ? 5.305 0.848 -2.990 1.00 98.75 276 ALA A N 1
ATOM 1971 C CA . ALA A 1 276 ? 6.096 -0.055 -2.156 1.00 98.75 276 ALA A CA 1
ATOM 1972 C C . ALA A 1 276 ? 7.525 0.475 -1.976 1.00 98.75 276 ALA A C 1
ATOM 1974 O O . ALA A 1 276 ? 8.235 0.665 -2.960 1.00 98.75 276 ALA A O 1
ATOM 1975 N N . GLU A 1 277 ? 7.963 0.648 -0.730 1.00 98.75 277 GLU A N 1
ATOM 1976 C CA . GLU A 1 277 ? 9.315 1.112 -0.389 1.00 98.75 277 GLU A CA 1
ATOM 1977 C C . GLU A 1 277 ? 9.968 0.214 0.677 1.00 98.75 277 GLU A C 1
ATOM 1979 O O . GLU A 1 277 ? 9.287 -0.458 1.454 1.00 98.75 277 GLU A O 1
ATOM 1984 N N . GLY A 1 278 ? 11.302 0.157 0.728 1.00 98.62 278 GLY A N 1
ATOM 1985 C CA . GLY A 1 278 ? 12.044 -0.594 1.752 1.00 98.62 278 GLY A CA 1
ATOM 1986 C C . GLY A 1 278 ? 12.668 -1.907 1.268 1.00 98.62 278 GLY A C 1
ATOM 1987 O O . GLY A 1 278 ? 13.364 -1.934 0.254 1.00 98.62 278 GLY A O 1
ATOM 1988 N N . ILE A 1 279 ? 12.537 -2.989 2.049 1.00 98.81 279 ILE A N 1
ATOM 1989 C CA . ILE A 1 279 ? 13.159 -4.287 1.739 1.00 98.81 279 ILE A CA 1
ATOM 1990 C C . ILE A 1 279 ? 12.148 -5.428 1.900 1.00 98.81 279 ILE A C 1
ATOM 1992 O O . ILE A 1 279 ? 11.600 -5.624 2.988 1.00 98.81 279 ILE A O 1
ATOM 1996 N N . TYR A 1 280 ? 11.971 -6.244 0.857 1.00 98.69 280 TYR A N 1
ATOM 1997 C CA . TYR A 1 280 ? 10.965 -7.317 0.824 1.00 98.69 280 TYR A CA 1
ATOM 1998 C C . TYR A 1 280 ? 9.539 -6.800 1.070 1.00 98.69 280 TYR A C 1
ATOM 2000 O O . TYR A 1 280 ? 8.807 -7.371 1.881 1.00 98.69 280 TYR A O 1
ATOM 2008 N N . THR A 1 281 ? 9.155 -5.702 0.417 1.00 98.69 281 THR A N 1
ATOM 2009 C CA . THR A 1 281 ? 7.834 -5.079 0.591 1.00 98.69 281 THR A CA 1
ATOM 2010 C C . THR A 1 281 ? 6.938 -5.300 -0.622 1.00 98.69 281 THR A C 1
ATOM 2012 O O . THR A 1 281 ? 7.407 -5.322 -1.759 1.00 98.69 281 THR A O 1
ATOM 2015 N N . ILE A 1 282 ? 5.643 -5.522 -0.383 1.00 98.62 282 ILE A N 1
ATOM 2016 C CA . ILE A 1 282 ? 4.660 -5.793 -1.442 1.00 98.62 282 ILE A CA 1
ATOM 2017 C C . ILE A 1 282 ? 3.413 -4.933 -1.229 1.00 98.62 282 ILE A C 1
ATOM 2019 O O . ILE A 1 282 ? 2.736 -5.061 -0.210 1.00 98.62 282 ILE A O 1
ATOM 2023 N N . ALA A 1 283 ? 3.064 -4.113 -2.215 1.00 98.50 283 ALA A N 1
ATOM 2024 C CA . ALA A 1 283 ? 1.820 -3.352 -2.270 1.00 98.50 283 ALA A CA 1
ATOM 2025 C C . ALA A 1 283 ? 0.979 -3.842 -3.461 1.00 98.50 283 ALA A C 1
ATOM 2027 O O . ALA A 1 283 ? 1.219 -3.464 -4.604 1.00 98.50 283 ALA A O 1
ATOM 2028 N N . ALA A 1 284 ? 0.008 -4.719 -3.206 1.00 96.94 284 ALA A N 1
ATOM 2029 C CA . ALA A 1 284 ? -0.748 -5.407 -4.257 1.00 96.94 284 ALA A CA 1
ATOM 2030 C C . ALA A 1 284 ? -2.170 -4.860 -4.478 1.00 96.94 284 ALA A C 1
ATOM 2032 O O . ALA A 1 284 ? -2.777 -5.099 -5.521 1.00 96.94 284 ALA A O 1
ATOM 2033 N N . GLY A 1 285 ? -2.719 -4.123 -3.511 1.00 96.75 285 GLY A N 1
ATOM 2034 C CA . GLY A 1 285 ? -4.059 -3.546 -3.610 1.00 96.75 285 GLY A CA 1
ATOM 2035 C C . GLY A 1 285 ? -4.104 -2.261 -4.440 1.00 96.75 285 GLY A C 1
ATOM 2036 O O . GLY A 1 285 ? -3.116 -1.539 -4.575 1.00 96.75 285 GLY A O 1
ATOM 2037 N N . THR A 1 286 ? -5.282 -1.901 -4.958 1.00 97.19 286 THR A N 1
ATOM 2038 C CA . THR A 1 286 ? -5.440 -0.592 -5.618 1.00 97.19 286 THR A CA 1
ATOM 2039 C C . THR A 1 286 ? -5.189 0.525 -4.607 1.00 97.19 286 THR A C 1
ATOM 2041 O O . THR A 1 286 ? -5.844 0.563 -3.563 1.00 97.19 286 THR A O 1
ATOM 2044 N N . ALA A 1 287 ? -4.285 1.454 -4.917 1.00 98.25 287 ALA A N 1
ATOM 2045 C CA . ALA A 1 287 ? -3.855 2.537 -4.035 1.00 98.25 287 ALA A CA 1
ATOM 2046 C C . ALA A 1 287 ? -3.355 2.062 -2.654 1.00 98.25 287 ALA A C 1
ATOM 2048 O O . ALA A 1 287 ? -3.547 2.762 -1.658 1.00 98.25 287 ALA A O 1
ATOM 2049 N N . SER A 1 288 ? -2.788 0.852 -2.563 1.00 98.69 288 SER A N 1
ATOM 2050 C CA . SER A 1 288 ? -2.167 0.357 -1.330 1.00 98.69 288 SER A CA 1
ATOM 2051 C C . SER A 1 288 ? -0.759 0.920 -1.130 1.00 98.69 288 SER A C 1
ATOM 2053 O O . SER A 1 288 ? -0.069 1.201 -2.110 1.00 98.69 288 SER A O 1
ATOM 2055 N N . HIS A 1 289 ? -0.316 1.000 0.122 1.00 98.88 289 HIS A N 1
ATOM 2056 C CA . HIS A 1 289 ? 1.027 1.437 0.505 1.00 98.88 289 HIS A CA 1
ATOM 2057 C C . HIS A 1 289 ? 1.700 0.403 1.417 1.00 98.88 289 HIS A C 1
ATOM 2059 O O . HIS A 1 289 ? 1.062 -0.083 2.355 1.00 98.88 289 HIS A O 1
ATOM 2065 N N . ALA A 1 290 ? 2.956 0.050 1.146 1.00 98.81 290 ALA A N 1
ATOM 2066 C CA . ALA A 1 290 ? 3.745 -0.809 2.024 1.00 98.81 290 ALA A CA 1
ATOM 2067 C C . ALA A 1 290 ? 5.186 -0.304 2.179 1.00 98.81 290 ALA A C 1
ATOM 2069 O O . ALA A 1 290 ? 5.906 -0.173 1.190 1.00 98.81 290 ALA A O 1
ATOM 2070 N N . GLU A 1 291 ? 5.624 -0.118 3.422 1.00 98.81 291 GLU A N 1
ATOM 2071 C CA . GLU A 1 291 ? 6.964 0.359 3.764 1.00 98.81 291 GLU A CA 1
ATOM 2072 C C . GLU A 1 291 ? 7.616 -0.466 4.887 1.00 98.81 291 GLU A C 1
ATOM 2074 O O . GLU A 1 291 ? 6.941 -1.055 5.733 1.00 98.81 291 GLU A O 1
ATOM 2079 N N . GLY A 1 292 ? 8.951 -0.531 4.920 1.00 98.62 292 GLY A N 1
ATOM 2080 C CA . GLY A 1 292 ? 9.707 -1.197 5.992 1.00 98.62 292 GLY A CA 1
ATOM 2081 C C . GLY A 1 292 ? 10.411 -2.494 5.576 1.00 98.62 292 GLY A C 1
ATOM 2082 O O . GLY A 1 292 ? 11.124 -2.523 4.574 1.00 98.62 292 GLY A O 1
ATOM 2083 N N . TYR A 1 293 ? 10.312 -3.545 6.401 1.00 98.81 293 TYR A N 1
ATOM 2084 C CA . TYR A 1 293 ? 11.006 -4.828 6.198 1.00 98.81 293 TYR A CA 1
ATOM 2085 C C . TYR A 1 293 ? 10.046 -6.019 6.309 1.00 98.81 293 TYR A C 1
ATOM 2087 O O . TYR A 1 293 ? 9.498 -6.275 7.386 1.00 98.81 293 TYR A O 1
ATOM 2095 N N . PHE A 1 294 ? 9.888 -6.784 5.222 1.00 98.69 294 PHE A N 1
ATOM 2096 C CA . PHE A 1 294 ? 8.868 -7.841 5.101 1.00 98.69 294 PHE A CA 1
ATOM 2097 C C . PHE A 1 294 ? 7.445 -7.336 5.384 1.00 98.69 294 PHE A C 1
ATOM 2099 O O . PHE A 1 294 ? 6.728 -7.916 6.200 1.00 98.69 294 PHE A O 1
ATOM 2106 N N . THR A 1 295 ? 7.034 -6.243 4.747 1.00 98.75 295 THR A N 1
ATOM 2107 C CA . THR A 1 295 ? 5.685 -5.681 4.909 1.00 98.75 295 THR A CA 1
ATOM 2108 C C . THR A 1 295 ? 4.836 -5.919 3.669 1.00 98.75 295 THR A C 1
ATOM 2110 O O . THR A 1 295 ? 5.341 -5.942 2.546 1.00 98.75 295 THR A O 1
ATOM 2113 N N . VAL A 1 296 ? 3.541 -6.175 3.863 1.00 98.81 296 VAL A N 1
ATOM 2114 C CA . VAL A 1 296 ? 2.639 -6.520 2.760 1.00 98.81 296 VAL A CA 1
ATOM 2115 C C . VAL A 1 296 ? 1.278 -5.847 2.910 1.00 98.81 296 VAL A C 1
ATOM 2117 O O . VAL A 1 296 ? 0.593 -6.052 3.910 1.00 98.81 296 VAL A O 1
ATOM 2120 N N . ALA A 1 297 ? 0.845 -5.115 1.887 1.00 98.75 297 ALA A N 1
ATOM 2121 C CA . ALA A 1 297 ? -0.486 -4.526 1.780 1.00 98.75 297 ALA A CA 1
ATOM 2122 C C . ALA A 1 297 ? -1.247 -5.128 0.582 1.00 98.75 297 ALA A C 1
ATOM 2124 O O . ALA A 1 297 ? -1.040 -4.734 -0.563 1.00 98.75 297 ALA A O 1
ATOM 2125 N N . TYR A 1 298 ? -2.140 -6.092 0.836 1.00 97.94 298 TYR A N 1
ATOM 2126 C CA . TYR A 1 298 ? -2.941 -6.753 -0.211 1.00 97.94 298 TYR A CA 1
ATOM 2127 C C . TYR A 1 298 ? -4.272 -6.053 -0.501 1.00 97.94 298 TYR A C 1
ATOM 2129 O O . TYR A 1 298 ? -4.803 -6.159 -1.604 1.00 97.94 298 TYR A O 1
ATOM 2137 N N . GLY A 1 299 ? -4.861 -5.387 0.494 1.00 97.81 299 GLY A N 1
ATOM 2138 C CA . GLY A 1 299 ? -6.189 -4.798 0.350 1.00 97.81 299 GLY A CA 1
ATOM 2139 C C . GLY A 1 299 ? -6.190 -3.480 -0.426 1.00 97.81 299 GLY A C 1
ATOM 2140 O O . GLY A 1 299 ? -5.252 -2.691 -0.339 1.00 97.81 299 GLY A O 1
ATOM 2141 N N . ASP A 1 300 ? -7.287 -3.181 -1.128 1.00 98.31 300 ASP A N 1
ATOM 2142 C CA . ASP A 1 300 ? -7.493 -1.850 -1.717 1.00 98.31 300 ASP A CA 1
ATOM 2143 C C . ASP A 1 300 ? -7.380 -0.762 -0.643 1.00 98.31 300 ASP A C 1
ATOM 2145 O O . ASP A 1 300 ? -8.088 -0.804 0.373 1.00 98.31 300 ASP A O 1
ATOM 2149 N N . SER A 1 301 ? -6.538 0.240 -0.892 1.00 98.62 301 SER A N 1
ATOM 2150 C CA . SER A 1 301 ? -6.228 1.329 0.040 1.00 98.62 301 SER A CA 1
ATOM 2151 C C . SER A 1 301 ? -5.717 0.847 1.403 1.00 98.62 301 SER A C 1
ATOM 2153 O O . SER A 1 301 ? -5.933 1.524 2.408 1.00 98.62 301 SER A O 1
ATOM 2155 N N . ALA A 1 302 ? -5.127 -0.350 1.466 1.00 98.81 302 ALA A N 1
ATOM 2156 C CA . ALA A 1 302 ? -4.474 -0.852 2.664 1.00 98.81 302 ALA A CA 1
ATOM 2157 C C . ALA A 1 302 ? -3.094 -0.210 2.844 1.00 98.81 302 ALA A C 1
ATOM 2159 O O . ALA A 1 302 ? -2.439 0.153 1.869 1.00 98.81 302 ALA A O 1
ATOM 2160 N N . HIS A 1 303 ? -2.658 -0.106 4.094 1.00 98.94 303 HIS A N 1
ATOM 2161 C CA . HIS A 1 303 ? -1.367 0.453 4.473 1.00 98.94 303 HIS A CA 1
ATOM 2162 C C . HIS A 1 303 ? -0.669 -0.473 5.477 1.00 98.94 303 HIS A C 1
ATOM 2164 O O . HIS A 1 303 ? -1.294 -0.888 6.459 1.00 98.94 303 HIS A O 1
ATOM 2170 N N . ALA A 1 304 ? 0.586 -0.844 5.212 1.00 98.81 304 ALA A N 1
ATOM 2171 C CA . ALA A 1 304 ? 1.393 -1.694 6.085 1.00 98.81 304 ALA A CA 1
ATOM 2172 C C . ALA A 1 304 ? 2.798 -1.114 6.303 1.00 98.81 304 ALA A C 1
ATOM 2174 O O . ALA A 1 304 ? 3.568 -1.014 5.355 1.00 98.81 304 ALA A O 1
ATOM 2175 N N . GLU A 1 305 ? 3.162 -0.835 7.556 1.00 98.81 305 GLU A N 1
ATOM 2176 C CA . GLU A 1 305 ? 4.485 -0.318 7.924 1.00 98.81 305 GLU A CA 1
ATOM 2177 C C . GLU A 1 305 ? 5.155 -1.132 9.045 1.00 98.81 305 GLU A C 1
ATOM 2179 O O . GLU A 1 305 ? 4.488 -1.793 9.844 1.00 98.81 305 GLU A O 1
ATOM 2184 N N . GLY A 1 306 ? 6.492 -1.122 9.116 1.00 98.62 306 GLY A N 1
ATOM 2185 C CA . GLY A 1 306 ? 7.260 -1.744 10.207 1.00 98.62 306 GLY A CA 1
ATOM 2186 C C . GLY A 1 306 ? 8.024 -3.025 9.836 1.00 98.62 306 GLY A C 1
ATOM 2187 O O . GLY A 1 306 ? 8.773 -3.053 8.861 1.00 98.62 306 GLY A O 1
ATOM 2188 N N . TYR A 1 307 ? 7.933 -4.063 10.679 1.00 98.81 307 TYR A N 1
ATOM 2189 C CA . TYR A 1 307 ? 8.686 -5.323 10.544 1.00 98.81 307 TYR A CA 1
ATOM 2190 C C . TYR A 1 307 ? 7.747 -6.533 10.584 1.00 98.81 307 TYR A C 1
ATOM 2192 O O . TYR A 1 307 ? 7.151 -6.819 11.625 1.00 98.81 307 TYR A O 1
ATOM 2200 N N . PHE A 1 308 ? 7.659 -7.286 9.483 1.00 98.69 308 PHE A N 1
ATOM 2201 C CA . PHE A 1 308 ? 6.728 -8.417 9.350 1.00 98.69 308 PHE A CA 1
ATOM 2202 C C . PHE A 1 308 ? 5.263 -8.017 9.601 1.00 98.69 308 PHE A C 1
ATOM 2204 O O . PHE A 1 308 ? 4.582 -8.625 10.427 1.00 98.69 308 PHE A O 1
ATOM 2211 N N . THR A 1 309 ? 4.776 -6.978 8.925 1.00 98.75 309 THR A N 1
ATOM 2212 C CA . THR A 1 309 ? 3.388 -6.504 9.057 1.00 98.75 309 THR A CA 1
ATOM 2213 C C . THR A 1 309 ? 2.571 -6.812 7.807 1.00 98.75 309 THR A C 1
ATOM 2215 O O . THR A 1 309 ? 3.093 -6.822 6.692 1.00 98.75 309 THR A O 1
ATOM 2218 N N . VAL A 1 310 ? 1.287 -7.130 7.989 1.00 98.88 310 VAL A N 1
ATOM 2219 C CA . VAL A 1 310 ? 0.392 -7.522 6.891 1.00 98.88 310 VAL A CA 1
ATOM 2220 C C . VAL A 1 310 ? -0.951 -6.802 7.005 1.00 98.88 310 VAL A C 1
ATOM 2222 O O . VAL A 1 310 ? -1.641 -6.920 8.018 1.00 98.88 310 VAL A O 1
ATOM 2225 N N . ALA A 1 311 ? -1.349 -6.107 5.942 1.00 98.81 311 ALA A N 1
ATOM 2226 C CA . ALA A 1 311 ? -2.633 -5.433 5.789 1.00 98.81 311 ALA A CA 1
ATOM 2227 C C . ALA A 1 311 ? -3.421 -6.061 4.617 1.00 98.81 311 ALA A C 1
ATOM 2229 O O . ALA A 1 311 ? -3.197 -5.752 3.448 1.00 98.81 311 ALA A O 1
ATOM 2230 N N . GLU A 1 312 ? -4.327 -6.995 4.916 1.00 98.31 312 GLU A N 1
ATOM 2231 C CA . GLU A 1 312 ? -5.047 -7.801 3.914 1.00 98.31 312 GLU A CA 1
ATOM 2232 C C . GLU A 1 312 ? -6.420 -7.234 3.534 1.00 98.31 312 GLU A C 1
ATOM 2234 O O . GLU A 1 312 ? -6.892 -7.415 2.411 1.00 98.31 312 GLU A O 1
ATOM 2239 N N . GLY A 1 313 ? -7.099 -6.580 4.477 1.00 97.62 313 GLY A N 1
ATOM 2240 C CA . GLY A 1 313 ? -8.466 -6.109 4.281 1.00 97.62 313 GLY A CA 1
ATOM 2241 C C . GLY A 1 313 ? -8.539 -4.808 3.481 1.00 97.62 313 GLY A C 1
ATOM 2242 O O . GLY A 1 313 ? -7.612 -4.006 3.444 1.00 97.62 313 GLY A O 1
ATOM 2243 N N . LYS A 1 314 ? -9.698 -4.523 2.882 1.00 98.62 314 LYS A N 1
ATOM 2244 C CA . LYS A 1 314 ? -9.926 -3.209 2.263 1.00 98.62 314 LYS A CA 1
ATOM 2245 C C . LYS A 1 314 ? -9.808 -2.094 3.308 1.00 98.62 314 LYS A C 1
ATOM 2247 O O . LYS A 1 314 ? -10.519 -2.131 4.317 1.00 98.62 314 LYS A O 1
ATOM 2252 N N . SER A 1 315 ? -8.996 -1.081 3.014 1.00 98.62 315 SER A N 1
ATOM 2253 C CA . SER A 1 315 ? -8.753 0.095 3.858 1.00 98.62 315 SER A CA 1
ATOM 2254 C C . SER A 1 315 ? -8.207 -0.236 5.253 1.00 98.62 315 SER A C 1
ATOM 2256 O O . SER A 1 315 ? -8.559 0.437 6.220 1.00 98.62 315 SER A O 1
ATOM 2258 N N . THR A 1 316 ? -7.419 -1.305 5.388 1.00 98.75 316 THR A N 1
ATOM 2259 C CA . THR A 1 316 ? -6.767 -1.665 6.656 1.00 98.75 316 THR A CA 1
ATOM 2260 C C . THR A 1 316 ? -5.477 -0.906 6.891 1.00 98.75 316 THR A C 1
ATOM 2262 O O . THR A 1 316 ? -4.793 -0.565 5.933 1.00 98.75 316 THR A O 1
ATOM 2265 N N . HIS A 1 317 ? -5.106 -0.744 8.158 1.00 98.88 317 HIS A N 1
ATOM 2266 C CA . HIS A 1 317 ? -3.794 -0.242 8.555 1.00 98.88 317 HIS A CA 1
ATOM 2267 C C . HIS A 1 317 ? -3.117 -1.233 9.516 1.00 98.88 317 HIS A C 1
ATOM 2269 O O . HIS A 1 317 ? -3.759 -1.696 10.467 1.00 98.88 317 HIS A O 1
ATOM 2275 N N . ALA A 1 318 ? -1.860 -1.589 9.246 1.00 98.81 318 ALA A N 1
ATOM 2276 C CA . ALA A 1 318 ? -1.043 -2.446 10.100 1.00 98.81 318 ALA A CA 1
ATOM 2277 C C . ALA A 1 318 ? 0.340 -1.839 10.338 1.00 98.81 318 ALA A C 1
ATOM 2279 O O . ALA A 1 318 ? 1.114 -1.687 9.400 1.00 98.81 318 ALA A O 1
ATOM 2280 N N . GLU A 1 319 ? 0.671 -1.578 11.600 1.00 98.81 319 GLU A N 1
ATOM 2281 C CA . GLU A 1 319 ? 1.977 -1.052 12.003 1.00 98.81 319 GLU A CA 1
ATOM 2282 C C . GLU A 1 319 ? 2.627 -1.902 13.110 1.00 98.81 319 GLU A C 1
ATOM 2284 O O . GLU A 1 319 ? 1.977 -2.725 13.769 1.00 98.81 319 GLU A O 1
ATOM 2289 N N . GLY A 1 320 ? 3.935 -1.729 13.321 1.00 98.69 320 GLY A N 1
ATOM 2290 C CA . GLY A 1 320 ? 4.685 -2.378 14.400 1.00 98.69 320 GLY A CA 1
ATOM 2291 C C . GLY A 1 320 ? 5.460 -3.636 13.988 1.00 98.69 320 GLY A C 1
ATOM 2292 O O . GLY A 1 320 ? 6.217 -3.625 13.019 1.00 98.69 320 GLY A O 1
ATOM 2293 N N . ILE A 1 321 ? 5.379 -4.697 14.801 1.00 98.88 321 ILE A N 1
ATOM 2294 C CA . ILE A 1 321 ? 6.203 -5.911 14.676 1.00 98.88 321 ILE A CA 1
ATOM 2295 C C . ILE A 1 321 ? 5.322 -7.168 14.686 1.00 98.88 321 ILE A C 1
ATOM 2297 O O . ILE A 1 321 ? 4.667 -7.454 15.689 1.00 98.88 321 ILE A O 1
ATOM 2301 N N . TYR A 1 322 ? 5.361 -7.981 13.627 1.00 98.75 322 TYR A N 1
ATOM 2302 C CA . TYR A 1 322 ? 4.540 -9.199 13.516 1.00 98.75 322 TYR A CA 1
ATOM 2303 C C . TYR A 1 322 ? 3.035 -8.924 13.699 1.00 98.75 322 TYR A C 1
ATOM 2305 O O . TYR A 1 322 ? 2.376 -9.600 14.496 1.00 98.75 322 TYR A O 1
ATOM 2313 N N . THR A 1 323 ? 2.497 -7.914 13.012 1.00 98.81 323 THR A N 1
ATOM 2314 C CA . THR A 1 323 ? 1.087 -7.507 13.130 1.00 98.81 323 THR A CA 1
ATOM 2315 C C . THR A 1 323 ? 0.282 -7.833 11.874 1.00 98.81 323 THR A C 1
ATOM 2317 O O . THR A 1 323 ? 0.817 -7.864 10.768 1.00 98.81 323 THR A O 1
ATOM 2320 N N . ILE A 1 324 ? -1.006 -8.156 12.045 1.00 98.81 324 ILE A N 1
ATOM 2321 C CA . ILE A 1 324 ? -1.880 -8.599 10.945 1.00 98.81 324 ILE A CA 1
ATOM 2322 C C . ILE A 1 324 ? -3.256 -7.916 11.034 1.00 98.81 324 ILE A C 1
ATOM 2324 O O . ILE A 1 324 ? -4.012 -8.161 11.979 1.00 98.81 324 ILE A O 1
ATOM 2328 N N . ALA A 1 325 ? -3.612 -7.098 10.041 1.00 98.75 325 ALA A N 1
ATOM 2329 C CA . ALA A 1 325 ? -4.947 -6.523 9.864 1.00 98.75 325 ALA A CA 1
ATOM 2330 C C . ALA A 1 325 ? -5.663 -7.185 8.677 1.00 98.75 325 ALA A C 1
ATOM 2332 O O . ALA A 1 325 ? -5.214 -7.062 7.544 1.00 98.75 325 ALA A O 1
ATOM 2333 N N . GLN A 1 326 ? -6.789 -7.864 8.914 1.00 98.44 326 GLN A N 1
ATOM 2334 C CA . GLN A 1 326 ? -7.553 -8.567 7.862 1.00 98.44 326 GLN A CA 1
ATOM 2335 C C . GLN A 1 326 ? -8.982 -8.053 7.691 1.00 98.44 326 GLN A C 1
ATOM 2337 O O . GLN A 1 326 ? -9.560 -8.173 6.612 1.00 98.44 326 GLN A O 1
ATOM 2342 N N . GLY A 1 327 ? -9.586 -7.505 8.747 1.00 97.94 327 GLY A N 1
ATOM 2343 C CA . GLY A 1 327 ? -10.973 -7.051 8.686 1.00 97.94 327 GLY A CA 1
ATOM 2344 C C . GLY A 1 327 ? -11.102 -5.782 7.854 1.00 97.94 327 GLY A C 1
ATOM 2345 O O . GLY A 1 327 ? -10.239 -4.916 7.911 1.00 97.94 327 GLY A O 1
ATOM 2346 N N . LYS A 1 328 ? -12.197 -5.594 7.113 1.00 98.38 328 LYS A N 1
ATOM 2347 C CA . LYS A 1 328 ? -12.407 -4.338 6.377 1.00 98.38 328 LYS A CA 1
ATOM 2348 C C . LYS A 1 328 ? -12.306 -3.145 7.331 1.00 98.38 328 LYS A C 1
ATOM 2350 O O . LYS A 1 328 ? -13.025 -3.103 8.329 1.00 98.38 328 LYS A O 1
ATOM 2355 N N . ALA A 1 329 ? -11.473 -2.161 6.997 1.00 98.56 329 ALA A N 1
ATOM 2356 C CA . ALA A 1 329 ? -11.213 -0.983 7.823 1.00 98.56 329 ALA A CA 1
ATOM 2357 C C . ALA A 1 329 ? -10.779 -1.311 9.269 1.00 98.56 329 ALA A C 1
ATOM 2359 O O . ALA A 1 329 ? -11.152 -0.600 10.204 1.00 98.56 329 ALA A O 1
ATOM 2360 N N . SER A 1 330 ? -10.050 -2.415 9.474 1.00 98.75 330 SER A N 1
ATOM 2361 C CA . SER A 1 330 ? -9.424 -2.730 10.761 1.00 98.75 330 SER A CA 1
ATOM 2362 C C . SER A 1 330 ? -8.074 -2.033 10.936 1.00 98.75 330 SER A C 1
ATOM 2364 O O . SER A 1 330 ? -7.377 -1.768 9.955 1.00 98.75 330 SER A O 1
ATOM 2366 N N . HIS A 1 331 ? -7.690 -1.821 12.192 1.00 98.88 331 HIS A N 1
ATOM 2367 C CA . HIS A 1 331 ? -6.393 -1.277 12.587 1.00 98.88 331 HIS A CA 1
ATOM 2368 C C . HIS A 1 331 ? -5.655 -2.250 13.514 1.00 98.88 331 HIS A C 1
ATOM 2370 O O . HIS A 1 331 ? -6.278 -2.869 14.385 1.00 98.88 331 HIS A O 1
ATOM 2376 N N . VAL A 1 332 ? -4.341 -2.384 13.354 1.00 98.81 332 VAL A N 1
ATOM 2377 C CA . VAL A 1 332 ? -3.497 -3.154 14.269 1.00 98.81 332 VAL A CA 1
ATOM 2378 C C . VAL A 1 332 ? -2.151 -2.469 14.488 1.00 98.81 332 VAL A C 1
ATOM 2380 O O . VAL A 1 332 ? -1.521 -2.018 13.538 1.00 98.81 332 VAL A O 1
ATOM 2383 N N . GLU A 1 333 ? -1.699 -2.452 15.738 1.00 98.81 333 GLU A N 1
ATOM 2384 C CA . GLU A 1 333 ? -0.429 -1.846 16.147 1.00 98.81 333 GLU A CA 1
ATOM 2385 C C . GLU A 1 333 ? 0.236 -2.658 17.276 1.00 98.81 333 GLU A C 1
ATOM 2387 O O . GLU A 1 333 ? -0.382 -3.532 17.904 1.00 98.81 333 GLU A O 1
ATOM 2392 N N . GLY A 1 334 ? 1.512 -2.386 17.556 1.00 98.69 334 GLY A N 1
ATOM 2393 C CA . GLY A 1 334 ? 2.272 -3.045 18.623 1.00 98.69 334 GLY A CA 1
ATOM 2394 C C . GLY A 1 334 ? 3.052 -4.283 18.166 1.00 98.69 334 GLY A C 1
ATOM 2395 O O . GLY A 1 334 ? 3.734 -4.245 17.145 1.00 98.69 334 GLY A O 1
ATOM 2396 N N . ALA A 1 335 ? 3.043 -5.358 18.964 1.00 98.75 335 ALA A N 1
ATOM 2397 C CA . ALA A 1 335 ? 3.844 -6.559 18.707 1.00 98.75 335 ALA A CA 1
ATOM 2398 C C . ALA A 1 335 ? 3.032 -7.857 18.803 1.00 98.75 335 ALA A C 1
ATOM 2400 O O . ALA A 1 335 ? 2.424 -8.149 19.836 1.00 98.75 335 ALA A O 1
ATOM 2401 N N . HIS A 1 336 ? 3.085 -8.697 17.767 1.00 98.56 336 HIS A N 1
ATOM 2402 C CA . HIS A 1 336 ? 2.356 -9.973 17.712 1.00 98.56 336 HIS A CA 1
ATOM 2403 C C . HIS A 1 336 ? 0.833 -9.817 17.891 1.00 98.56 336 HIS A C 1
ATOM 2405 O O . HIS A 1 336 ? 0.185 -10.651 18.530 1.00 98.56 336 HIS A O 1
ATOM 2411 N N . THR A 1 337 ? 0.263 -8.722 17.395 1.00 98.75 337 THR A N 1
ATOM 2412 C CA . THR A 1 337 ? -1.167 -8.403 17.487 1.00 98.75 337 THR A CA 1
ATOM 2413 C C . THR A 1 337 ? -1.886 -8.710 16.173 1.00 98.75 337 THR A C 1
ATOM 2415 O O . THR A 1 337 ? -1.283 -8.731 15.103 1.00 98.75 337 THR A O 1
ATOM 2418 N N . ALA A 1 338 ? -3.190 -8.981 16.240 1.00 98.75 338 ALA A N 1
ATOM 2419 C CA . ALA A 1 338 ? -4.001 -9.203 15.044 1.00 98.75 338 ALA A CA 1
ATOM 2420 C C . ALA A 1 338 ? -5.411 -8.614 15.178 1.00 98.75 338 ALA A C 1
ATOM 2422 O O . ALA A 1 338 ? -6.046 -8.743 16.230 1.00 98.75 338 ALA A O 1
ATOM 2423 N N . ALA A 1 339 ? -5.922 -8.023 14.099 1.00 98.69 339 ALA A N 1
ATOM 2424 C CA . ALA A 1 339 ? -7.269 -7.473 13.987 1.00 98.69 339 ALA A CA 1
ATOM 2425 C C . ALA A 1 339 ? -7.955 -8.025 12.726 1.00 98.69 339 ALA A C 1
ATOM 2427 O O . ALA A 1 339 ? -7.668 -7.612 11.608 1.00 98.69 339 ALA A O 1
ATOM 2428 N N . VAL A 1 340 ? -8.853 -8.998 12.895 1.00 98.44 340 VAL A N 1
ATOM 2429 C CA . VAL A 1 340 ? -9.476 -9.736 11.773 1.00 98.44 340 VAL A CA 1
ATOM 2430 C C . VAL A 1 340 ? -10.968 -9.463 11.621 1.00 98.44 340 VAL A C 1
ATOM 2432 O O . VAL A 1 340 ? -11.570 -9.830 10.619 1.00 98.44 340 VAL A O 1
ATOM 2435 N N . GLY A 1 341 ? -11.587 -8.809 12.605 1.00 97.56 341 GLY A N 1
ATOM 2436 C CA . GLY A 1 341 ? -12.966 -8.349 12.481 1.00 97.56 341 GLY A CA 1
ATOM 2437 C C . GLY A 1 341 ? -13.057 -7.052 11.679 1.00 97.56 341 GLY A C 1
ATOM 2438 O O . GLY A 1 341 ? -12.234 -6.154 11.858 1.00 97.56 341 GLY A O 1
ATOM 2439 N N . ASP A 1 342 ? -14.087 -6.901 10.848 1.00 97.81 342 ASP A N 1
ATOM 2440 C CA . ASP A 1 342 ? -14.375 -5.618 10.193 1.00 97.81 342 ASP A CA 1
ATOM 2441 C C . ASP A 1 342 ? -14.480 -4.492 11.231 1.00 97.81 342 ASP A C 1
ATOM 2443 O O . ASP A 1 342 ? -15.155 -4.649 12.249 1.00 97.81 342 ASP A O 1
ATOM 2447 N N . PHE A 1 343 ? -13.847 -3.347 10.983 1.00 98.12 343 PHE A N 1
ATOM 2448 C CA . PHE A 1 343 ? -13.811 -2.189 11.888 1.00 98.12 343 PHE A CA 1
ATOM 2449 C C . PHE A 1 343 ? -13.158 -2.463 13.254 1.00 98.12 343 PHE A C 1
ATOM 2451 O O . PHE A 1 343 ? -13.384 -1.714 14.205 1.00 98.12 343 PHE A O 1
ATOM 2458 N N . SER A 1 344 ? -12.427 -3.571 13.402 1.00 98.62 344 SER A N 1
ATOM 2459 C CA . SER A 1 344 ? -11.806 -3.947 14.673 1.00 98.62 344 SER A CA 1
ATOM 2460 C C . SER A 1 344 ? -10.460 -3.254 14.897 1.00 98.62 344 SER A C 1
ATOM 2462 O O . SER A 1 344 ? -9.804 -2.829 13.949 1.00 98.62 344 SER A O 1
ATOM 2464 N N . HIS A 1 345 ? -10.056 -3.139 16.163 1.00 98.88 345 HIS A N 1
ATOM 2465 C CA . HIS A 1 345 ? -8.779 -2.557 16.571 1.00 98.88 345 HIS A CA 1
ATOM 2466 C C . HIS A 1 345 ? -8.071 -3.468 17.591 1.00 98.88 345 HIS A C 1
ATOM 2468 O O . HIS A 1 345 ? -8.709 -3.926 18.547 1.00 98.88 345 HIS A O 1
ATOM 2474 N N . ALA A 1 346 ? -6.775 -3.736 17.405 1.00 98.81 346 ALA A N 1
ATOM 2475 C CA . ALA A 1 346 ? -5.930 -4.429 18.381 1.00 98.81 346 ALA A CA 1
ATOM 2476 C C . ALA A 1 346 ? -4.581 -3.717 18.567 1.00 98.81 346 ALA A C 1
ATOM 2478 O O . ALA A 1 346 ? -3.868 -3.503 17.595 1.00 98.81 346 ALA A O 1
ATOM 2479 N N . GLU A 1 347 ? -4.205 -3.449 19.816 1.00 98.81 347 GLU A N 1
ATOM 2480 C CA . GLU A 1 347 ? -2.939 -2.791 20.171 1.00 98.81 347 GLU A CA 1
ATOM 2481 C C . GLU A 1 347 ? -2.200 -3.536 21.294 1.00 98.81 347 GLU A C 1
ATOM 2483 O O . GLU A 1 347 ? -2.763 -4.423 21.943 1.00 98.81 347 GLU A O 1
ATOM 2488 N N . GLY A 1 348 ? -0.942 -3.181 21.569 1.00 98.69 348 GLY A N 1
ATOM 2489 C CA . GLY A 1 348 ? -0.151 -3.762 22.660 1.00 98.69 348 GLY A CA 1
ATOM 2490 C C . GLY A 1 348 ? 0.624 -5.020 22.254 1.00 98.69 348 GLY A C 1
ATOM 2491 O O . GLY A 1 348 ? 1.323 -5.009 21.246 1.00 98.69 348 GLY A O 1
ATOM 2492 N N . VAL A 1 349 ? 0.579 -6.091 23.060 1.00 98.75 349 VAL A N 1
ATOM 2493 C CA . VAL A 1 349 ? 1.390 -7.306 22.812 1.00 98.75 349 VAL A CA 1
ATOM 2494 C C . VAL A 1 349 ? 0.545 -8.573 22.800 1.00 98.75 349 VAL A C 1
ATOM 2496 O O . VAL A 1 349 ? -0.054 -8.919 23.813 1.00 98.75 349 VAL A O 1
ATOM 2499 N N . GLY A 1 350 ? 0.536 -9.335 21.706 1.00 98.50 350 GLY A N 1
ATOM 2500 C CA . GLY A 1 350 ? -0.089 -10.667 21.685 1.00 98.50 350 GLY A CA 1
ATOM 2501 C C . GLY A 1 350 ? -1.625 -10.676 21.725 1.00 98.50 350 GLY A C 1
ATOM 2502 O O . GLY A 1 350 ? -2.217 -11.716 22.041 1.00 98.50 350 GLY A O 1
ATOM 2503 N N . ASN A 1 351 ? -2.271 -9.533 21.477 1.00 98.69 351 ASN A N 1
ATOM 2504 C CA . ASN A 1 351 ? -3.729 -9.387 21.493 1.00 98.69 351 ASN A CA 1
ATOM 2505 C C . ASN A 1 351 ? -4.373 -9.776 20.159 1.00 98.69 351 ASN A C 1
ATOM 2507 O O . ASN A 1 351 ? -3.787 -9.581 19.097 1.00 98.69 351 ASN A O 1
ATOM 2511 N N . PHE A 1 352 ? -5.605 -10.287 20.213 1.00 98.56 352 PHE A N 1
ATOM 2512 C CA . PHE A 1 352 ? -6.348 -10.699 19.023 1.00 98.56 352 PHE A CA 1
ATOM 2513 C C . PHE A 1 352 ? -7.793 -10.167 19.017 1.00 98.56 352 PHE A C 1
ATOM 2515 O O . PHE A 1 352 ? -8.652 -10.598 19.804 1.00 98.56 352 PHE A O 1
ATOM 2522 N N . SER A 1 353 ? -8.079 -9.239 18.098 1.00 98.38 353 SER A N 1
ATOM 2523 C CA . SER A 1 353 ? -9.427 -8.737 17.827 1.00 98.38 353 SER A CA 1
ATOM 2524 C C . SER A 1 353 ? -10.100 -9.556 16.721 1.00 98.38 353 SER A C 1
ATOM 2526 O O . SER A 1 353 ? -9.756 -9.453 15.549 1.00 98.38 353 SER A O 1
ATOM 2528 N N . LYS A 1 354 ? -11.049 -10.414 17.104 1.00 97.00 354 LYS A N 1
ATOM 2529 C CA . LYS A 1 354 ? -11.690 -11.440 16.264 1.00 97.00 354 LYS A CA 1
ATOM 2530 C C . LYS A 1 354 ? -13.026 -10.994 15.684 1.00 97.00 354 LYS A C 1
ATOM 2532 O O . LYS A 1 354 ? -13.538 -11.620 14.764 1.00 97.00 354 LYS A O 1
ATOM 2537 N N . PHE A 1 355 ? -13.638 -9.978 16.283 1.00 96.81 355 PHE A N 1
ATOM 2538 C CA . PHE A 1 355 ? -15.036 -9.647 16.047 1.00 96.81 355 PHE A CA 1
ATOM 2539 C C . PHE A 1 355 ? -15.191 -8.253 15.459 1.00 96.81 355 PHE A C 1
ATOM 2541 O O . PHE A 1 355 ? -14.409 -7.347 15.743 1.00 96.81 355 PHE A O 1
ATOM 2548 N N . LYS A 1 356 ? -16.256 -8.085 14.673 1.00 96.62 356 LYS A N 1
ATOM 2549 C CA . LYS A 1 356 ? -16.625 -6.813 14.054 1.00 96.62 356 LYS A CA 1
ATOM 2550 C C . LYS A 1 356 ? -16.694 -5.692 15.095 1.00 96.62 356 LYS A C 1
ATOM 2552 O O . LYS A 1 356 ? -17.394 -5.836 16.093 1.00 96.62 356 LYS A O 1
ATOM 2557 N N . GLY A 1 357 ? -15.978 -4.594 14.880 1.00 97.00 357 GLY A N 1
ATOM 2558 C CA . GLY A 1 357 ? -15.982 -3.416 15.749 1.00 97.00 357 GLY A CA 1
ATOM 2559 C C . GLY A 1 357 ? -15.432 -3.639 17.160 1.00 97.00 357 GLY A C 1
ATOM 2560 O O . GLY A 1 357 ? -15.664 -2.802 18.029 1.00 97.00 357 GLY A O 1
ATOM 2561 N N . ALA A 1 358 ? -14.774 -4.770 17.435 1.00 98.31 358 ALA A N 1
ATOM 2562 C CA . ALA A 1 358 ? -14.177 -5.020 18.741 1.00 98.31 358 ALA A CA 1
ATOM 2563 C C . ALA A 1 358 ? -12.852 -4.265 18.894 1.00 98.31 358 ALA A C 1
ATOM 2565 O O . ALA A 1 358 ? -12.045 -4.214 17.964 1.00 98.31 358 ALA A O 1
ATOM 2566 N N . HIS A 1 359 ? -12.610 -3.737 20.091 1.00 98.81 359 HIS A N 1
ATOM 2567 C CA . HIS A 1 359 ? -11.345 -3.105 20.455 1.00 98.81 359 HIS A CA 1
ATOM 2568 C C . HIS A 1 359 ? -10.688 -3.846 21.620 1.00 98.81 359 HIS A C 1
ATOM 2570 O O . HIS A 1 359 ? -11.351 -4.146 22.620 1.00 98.81 359 HIS A O 1
ATOM 2576 N N . ILE A 1 360 ? -9.388 -4.124 21.501 1.00 98.88 360 ILE A N 1
ATOM 2577 C CA . ILE A 1 360 ? -8.596 -4.757 22.556 1.00 98.88 360 ILE A CA 1
ATOM 2578 C C . ILE A 1 360 ? -7.206 -4.127 22.697 1.00 98.88 360 ILE A C 1
ATOM 2580 O O . ILE A 1 360 ? -6.482 -3.975 21.719 1.00 98.88 360 ILE A O 1
ATOM 2584 N N . MET A 1 361 ? -6.826 -3.841 23.942 1.00 98.81 361 MET A N 1
ATOM 2585 C CA . MET A 1 361 ? -5.517 -3.302 24.333 1.00 98.81 361 MET A CA 1
ATOM 2586 C C . MET A 1 361 ? -4.862 -4.159 25.426 1.00 98.81 361 MET A C 1
ATOM 2588 O O . MET A 1 361 ? -5.491 -5.066 25.975 1.00 98.81 361 MET A O 1
ATOM 2592 N N . GLY A 1 362 ? -3.617 -3.859 25.805 1.00 98.50 362 GLY A N 1
ATOM 2593 C CA . GLY A 1 362 ? -2.908 -4.541 26.898 1.00 98.50 362 GLY A CA 1
ATOM 2594 C C . GLY A 1 362 ? -2.019 -5.681 26.401 1.00 98.50 362 GLY A C 1
ATOM 2595 O O . GLY A 1 362 ? -1.311 -5.513 25.409 1.00 98.50 362 GLY A O 1
ATOM 2596 N N . LYS A 1 363 ? -2.033 -6.844 27.064 1.00 98.38 363 LYS A N 1
ATOM 2597 C CA . LYS A 1 363 ? -1.220 -7.993 26.632 1.00 98.38 363 LYS A CA 1
ATOM 2598 C C . LYS A 1 363 ? -1.952 -9.331 26.677 1.00 98.38 363 LYS A C 1
ATOM 2600 O O . LYS A 1 363 ? -2.667 -9.620 27.633 1.00 98.38 363 LYS A O 1
ATOM 2605 N N . TYR A 1 364 ? -1.689 -10.170 25.679 1.00 98.56 364 TYR A N 1
ATOM 2606 C CA . TYR A 1 364 ? -2.128 -11.558 25.585 1.00 98.56 364 TYR A CA 1
ATOM 2607 C C . TYR A 1 364 ? -3.620 -11.727 25.912 1.00 98.56 364 TYR A C 1
ATOM 2609 O O . TYR A 1 364 ? -3.988 -12.442 26.839 1.00 98.56 364 TYR A O 1
ATOM 2617 N N . GLY A 1 365 ? -4.488 -11.035 25.183 1.00 98.38 365 GLY A N 1
ATOM 2618 C CA . GLY A 1 365 ? -5.937 -11.129 25.317 1.00 98.38 365 GLY A CA 1
ATOM 2619 C C . GLY A 1 365 ? -6.622 -11.483 24.001 1.00 98.38 365 GLY A C 1
ATOM 2620 O O . GLY A 1 365 ? -6.107 -11.218 22.916 1.00 98.38 365 GLY A O 1
ATOM 2621 N N . ASP A 1 366 ? -7.818 -12.056 24.105 1.00 98.38 366 ASP A N 1
ATOM 2622 C CA . ASP A 1 366 ? -8.705 -12.299 22.969 1.00 98.38 366 ASP A CA 1
ATOM 2623 C C . ASP A 1 366 ? -10.024 -11.556 23.195 1.00 98.38 366 ASP A C 1
ATOM 2625 O O . ASP A 1 366 ? -10.683 -11.736 24.225 1.00 98.38 366 ASP A O 1
ATOM 2629 N N . SER A 1 367 ? -10.442 -10.762 22.210 1.00 98.06 367 SER A N 1
ATOM 2630 C CA . SER A 1 367 ? -11.815 -10.240 22.172 1.00 98.06 367 SER A CA 1
ATOM 2631 C C . SER A 1 367 ? -12.831 -11.392 22.156 1.00 98.06 367 SER A C 1
ATOM 2633 O O . SER A 1 367 ? -12.533 -12.494 21.688 1.00 98.06 367 SER A O 1
ATOM 2635 N N . GLN A 1 368 ? -14.030 -11.148 22.693 1.00 96.69 368 GLN A N 1
ATOM 2636 C CA . GLN A 1 368 ? -15.055 -12.186 22.906 1.00 96.69 368 GLN A CA 1
ATOM 2637 C C . GLN A 1 368 ? -16.398 -11.899 22.217 1.00 96.69 368 GLN A C 1
ATOM 2639 O O . GLN A 1 368 ? -17.250 -12.783 22.181 1.00 96.69 368 GLN A O 1
ATOM 2644 N N . GLU A 1 369 ? -16.609 -10.686 21.698 1.00 94.75 369 GLU A N 1
ATOM 2645 C CA . GLU A 1 369 ? -17.867 -10.276 21.068 1.00 94.75 369 GLU A CA 1
ATOM 2646 C C . GLU A 1 369 ? -17.662 -9.050 20.164 1.00 94.75 369 GLU A C 1
ATOM 2648 O O . GLU A 1 369 ? -16.746 -8.256 20.384 1.00 94.75 369 GLU A O 1
ATOM 2653 N N . ALA A 1 370 ? -18.538 -8.889 19.170 1.00 94.56 370 ALA A N 1
ATOM 2654 C CA . ALA A 1 370 ? -18.613 -7.702 18.327 1.00 94.56 370 ALA A CA 1
ATOM 2655 C C . ALA A 1 370 ? -18.947 -6.432 19.129 1.00 94.56 370 ALA A C 1
ATOM 2657 O O . ALA A 1 370 ? -19.592 -6.488 20.180 1.00 94.56 370 ALA A O 1
ATOM 2658 N N . TYR A 1 371 ? -18.495 -5.288 18.613 1.00 94.69 371 TYR A N 1
ATOM 2659 C CA . TYR A 1 371 ? -18.757 -3.941 19.134 1.00 94.69 371 TYR A CA 1
ATOM 2660 C C . TYR A 1 371 ? -18.487 -3.779 20.634 1.00 94.69 371 TYR A C 1
ATOM 2662 O O . TYR A 1 371 ? -19.129 -2.974 21.301 1.00 94.69 371 TYR A O 1
ATOM 2670 N N . SER A 1 372 ? -17.564 -4.574 21.173 1.00 97.12 372 SER A N 1
ATOM 2671 C CA . SER A 1 372 ? -17.263 -4.678 22.599 1.00 97.12 372 SER A CA 1
ATOM 2672 C C . SER A 1 372 ? -15.818 -4.258 22.877 1.00 97.12 372 SER A C 1
ATOM 2674 O O . SER A 1 372 ? -14.990 -4.192 21.966 1.00 97.12 372 SER A O 1
ATOM 2676 N N . TRP A 1 373 ? -15.516 -3.964 24.141 1.00 98.56 373 TRP A N 1
ATOM 2677 C CA . TRP A 1 373 ? -14.214 -3.443 24.566 1.00 98.56 373 TRP A CA 1
ATOM 2678 C C . TRP A 1 373 ? -13.545 -4.385 25.566 1.00 98.56 373 TRP A C 1
ATOM 2680 O O . TRP A 1 373 ? -14.213 -4.918 26.458 1.00 98.56 373 TRP A O 1
ATOM 2690 N N . PHE A 1 374 ? -12.233 -4.577 25.429 1.00 98.69 374 PHE A N 1
ATOM 2691 C CA . PHE A 1 374 ? -11.462 -5.567 26.178 1.00 98.69 374 PHE A CA 1
ATOM 2692 C C . PHE A 1 374 ? -10.087 -5.021 26.602 1.00 98.69 374 PHE A C 1
ATOM 2694 O O . PHE A 1 374 ? -9.426 -4.326 25.835 1.00 98.69 374 PHE A O 1
ATOM 2701 N N . ILE A 1 375 ? -9.613 -5.407 27.791 1.00 98.44 375 ILE A N 1
ATOM 2702 C CA . ILE A 1 375 ? -8.202 -5.267 28.195 1.00 98.44 375 ILE A CA 1
ATOM 2703 C C . ILE A 1 375 ? -7.619 -6.663 28.387 1.00 98.44 375 ILE A C 1
ATOM 2705 O O . ILE A 1 375 ? -8.046 -7.385 29.289 1.00 98.44 375 ILE A O 1
ATOM 2709 N N . GLY A 1 376 ? -6.627 -7.028 27.578 1.00 98.00 376 GLY A N 1
ATOM 2710 C CA . GLY A 1 376 ? -5.814 -8.225 27.759 1.00 98.00 376 GLY A CA 1
ATOM 2711 C C . GLY A 1 376 ? -4.867 -8.093 28.952 1.00 98.00 376 GLY A C 1
ATOM 2712 O O . GLY A 1 376 ? -4.196 -7.070 29.116 1.00 98.00 376 GLY A O 1
ATOM 2713 N N . ASN A 1 377 ? -4.797 -9.134 29.778 1.00 97.75 377 ASN A N 1
ATOM 2714 C CA . ASN A 1 377 ? -3.852 -9.230 30.892 1.00 97.75 377 ASN A CA 1
ATOM 2715 C C . ASN A 1 377 ? -3.252 -10.641 31.040 1.00 97.75 377 ASN A C 1
ATOM 2717 O O . ASN A 1 377 ? -2.881 -11.053 32.137 1.00 97.75 377 ASN A O 1
ATOM 2721 N N . GLY A 1 378 ? -3.151 -11.390 29.941 1.00 97.56 378 GLY A N 1
ATOM 2722 C CA . GLY A 1 378 ? -2.492 -12.691 29.957 1.00 97.56 378 GLY A CA 1
ATOM 2723 C C . GLY A 1 378 ? -0.985 -12.579 30.217 1.00 97.56 378 GLY A C 1
ATOM 2724 O O . GLY A 1 378 ? -0.393 -11.494 30.268 1.00 97.56 378 GLY A O 1
ATOM 2725 N N . VAL A 1 379 ? -0.323 -13.724 30.362 1.00 97.00 379 VAL A N 1
ATOM 2726 C CA . VAL A 1 379 ? 1.124 -13.789 30.655 1.00 97.00 379 VAL A CA 1
ATOM 2727 C C . VAL A 1 379 ? 1.959 -14.305 29.488 1.00 97.00 379 VAL A C 1
ATOM 2729 O O . VAL A 1 379 ? 3.167 -14.077 29.469 1.00 97.00 379 VAL A O 1
ATOM 2732 N N . SER A 1 380 ? 1.345 -14.994 28.524 1.00 96.75 380 SER A N 1
ATOM 2733 C CA . SER A 1 380 ? 2.022 -15.515 27.334 1.00 96.75 380 SER A CA 1
ATOM 2734 C C . SER A 1 380 ? 1.026 -15.764 26.194 1.00 96.75 380 SER A C 1
ATOM 2736 O O . SER A 1 380 ? -0.179 -15.816 26.447 1.00 96.75 380 SER A O 1
ATOM 2738 N N . PRO A 1 381 ? 1.489 -16.012 24.952 1.00 94.75 381 PRO A N 1
ATOM 2739 C CA . PRO A 1 381 ? 0.602 -16.365 23.838 1.00 94.75 381 PRO A CA 1
ATOM 2740 C C . PRO A 1 381 ? -0.281 -17.596 24.104 1.00 94.75 381 PRO A C 1
ATOM 2742 O O . PRO A 1 381 ? -1.381 -17.687 23.565 1.00 94.75 381 PRO A O 1
ATOM 2745 N N . ASN A 1 382 ? 0.187 -18.517 24.958 1.00 95.56 382 ASN A N 1
ATOM 2746 C CA . ASN A 1 382 ? -0.527 -19.739 25.344 1.00 95.56 382 ASN A CA 1
ATOM 2747 C C . ASN A 1 382 ? -1.356 -19.581 26.629 1.00 95.56 382 ASN A C 1
ATOM 2749 O O . ASN A 1 382 ? -2.073 -20.505 27.005 1.00 95.56 382 ASN A O 1
ATOM 2753 N N . ASN A 1 383 ? -1.245 -18.444 27.319 1.00 96.38 383 ASN A N 1
ATOM 2754 C CA . ASN A 1 383 ? -2.034 -18.128 28.502 1.00 96.38 383 ASN A CA 1
ATOM 2755 C C . ASN A 1 383 ? -2.618 -16.720 28.368 1.00 96.38 383 ASN A C 1
ATOM 2757 O O . ASN A 1 383 ? -2.068 -15.746 28.902 1.00 96.38 383 ASN A O 1
ATOM 2761 N N . LYS A 1 384 ? -3.702 -16.647 27.589 1.00 97.38 384 LYS A N 1
ATOM 2762 C CA . LYS A 1 384 ? -4.426 -15.415 27.303 1.00 97.38 384 LYS A CA 1
ATOM 2763 C C . LYS A 1 384 ? -5.558 -15.189 28.295 1.00 97.38 384 LYS A C 1
ATOM 2765 O O . LYS A 1 384 ? -6.361 -16.089 28.526 1.00 97.38 384 LYS A O 1
ATOM 2770 N N . GLU A 1 385 ? -5.667 -13.970 28.810 1.00 97.25 385 GLU A N 1
ATOM 2771 C CA . GLU A 1 385 ? -6.660 -13.592 29.821 1.00 97.25 385 GLU A CA 1
ATOM 2772 C C . GLU A 1 385 ? -7.134 -12.147 29.615 1.00 97.25 385 GLU A C 1
ATOM 2774 O O . GLU A 1 385 ? -6.479 -11.347 28.943 1.00 97.25 385 GLU A O 1
ATOM 2779 N N . LEU A 1 386 ? -8.286 -11.808 30.200 1.00 97.75 386 LEU A N 1
ATOM 2780 C CA . LEU A 1 386 ? -8.848 -10.458 30.177 1.00 97.75 386 LEU A CA 1
ATOM 2781 C C . LEU A 1 386 ? -8.851 -9.866 31.585 1.00 97.75 386 LEU A C 1
ATOM 2783 O O . LEU A 1 386 ? -9.460 -10.439 32.478 1.00 97.75 386 LEU A O 1
ATOM 2787 N N . GLY A 1 387 ? -8.256 -8.685 31.749 1.00 96.69 387 GLY A N 1
ATOM 2788 C CA . GLY A 1 387 ? -8.320 -7.906 32.989 1.00 96.69 387 GLY A CA 1
ATOM 2789 C C . GLY A 1 387 ? -9.607 -7.083 33.128 1.00 96.69 387 GLY A C 1
ATOM 2790 O O . GLY A 1 387 ? -10.041 -6.767 34.233 1.00 96.69 387 GLY A O 1
ATOM 2791 N N . ALA A 1 388 ? -10.246 -6.724 32.013 1.00 97.44 388 ALA A N 1
ATOM 2792 C CA . ALA A 1 388 ? -11.531 -6.031 32.005 1.00 97.44 388 ALA A CA 1
ATOM 2793 C C . ALA A 1 388 ? -12.263 -6.244 30.678 1.00 97.44 388 ALA A C 1
ATOM 2795 O O . ALA A 1 388 ? -11.635 -6.488 29.643 1.00 97.44 388 ALA A O 1
ATOM 2796 N N . LYS A 1 389 ? -13.594 -6.128 30.701 1.00 97.62 389 LYS A N 1
ATOM 2797 C CA . LYS A 1 389 ? -14.409 -6.109 29.483 1.00 97.62 389 LYS A CA 1
ATOM 2798 C C . LYS A 1 389 ? -15.728 -5.372 29.657 1.00 97.62 389 LYS A C 1
ATOM 2800 O O . LYS A 1 389 ? -16.373 -5.472 30.699 1.00 97.62 389 LYS A O 1
ATOM 2805 N N . TRP A 1 390 ? -16.174 -4.726 28.589 1.00 97.56 390 TRP A N 1
ATOM 2806 C CA . TRP A 1 390 ? -17.548 -4.267 28.423 1.00 97.56 390 TRP A CA 1
ATOM 2807 C C . TRP A 1 390 ? -18.179 -5.005 27.245 1.00 97.56 390 TRP A C 1
ATOM 2809 O O . TRP A 1 390 ? -17.575 -5.073 26.176 1.00 97.56 390 TRP A O 1
ATOM 2819 N N . LEU A 1 391 ? -19.376 -5.564 27.441 1.00 94.06 391 LEU A N 1
ATOM 2820 C CA . LEU A 1 391 ? -20.059 -6.378 26.430 1.00 94.06 391 LEU A CA 1
ATOM 2821 C C . LEU A 1 391 ? -21.277 -5.653 25.861 1.00 94.06 391 LEU A C 1
ATOM 2823 O O . LEU A 1 391 ? -22.189 -5.304 26.613 1.00 94.06 391 LEU A O 1
ATOM 2827 N N . ALA A 1 392 ? -21.347 -5.511 24.539 1.00 90.44 392 ALA A N 1
ATOM 2828 C CA . ALA A 1 392 ? -22.472 -4.874 23.859 1.00 90.44 392 ALA A CA 1
ATOM 2829 C C . ALA A 1 392 ? -23.801 -5.622 24.081 1.00 90.44 392 ALA A C 1
ATOM 2831 O O . ALA A 1 392 ? -24.823 -4.988 24.371 1.00 90.44 392 ALA A O 1
ATOM 2832 N N . SER A 1 393 ? -23.782 -6.959 24.034 1.00 85.38 393 SER A N 1
ATOM 2833 C CA . SER A 1 393 ? -24.961 -7.824 24.194 1.00 85.38 393 SER A CA 1
ATOM 2834 C C . SER A 1 393 ? -25.656 -7.704 25.543 1.00 85.38 393 SER A C 1
ATOM 2836 O O . SER A 1 393 ? -26.860 -7.932 25.633 1.00 85.38 393 SER A O 1
ATOM 2838 N N . THR A 1 394 ? -24.918 -7.380 26.604 1.00 86.38 394 THR A N 1
ATOM 2839 C CA . THR A 1 394 ? -25.466 -7.285 27.969 1.00 86.38 394 THR A CA 1
ATOM 2840 C C . THR A 1 394 ? -25.448 -5.864 28.507 1.00 86.38 394 THR A C 1
ATOM 2842 O O . THR A 1 394 ? -26.236 -5.536 29.390 1.00 86.38 394 THR A O 1
ATOM 2845 N N . ARG A 1 395 ? -24.586 -5.011 27.943 1.00 87.56 395 ARG A N 1
ATOM 2846 C CA . ARG A 1 395 ? -24.271 -3.652 28.398 1.00 87.56 395 ARG A CA 1
ATOM 2847 C C . ARG A 1 395 ? -23.640 -3.602 29.788 1.00 87.56 395 ARG A C 1
ATOM 2849 O O . ARG A 1 395 ? -23.684 -2.559 30.437 1.00 87.56 395 ARG A O 1
ATOM 2856 N N . ASN A 1 396 ? -23.046 -4.709 30.221 1.00 91.44 396 ASN A N 1
ATOM 2857 C CA . ASN A 1 396 ? -22.379 -4.820 31.508 1.00 91.44 396 ASN A CA 1
ATOM 2858 C C . ASN A 1 396 ? -20.872 -4.585 31.376 1.00 91.44 396 ASN A C 1
ATOM 2860 O O . ASN A 1 396 ? -20.254 -4.978 30.385 1.00 91.44 396 ASN A O 1
ATOM 2864 N N . MET A 1 397 ? -20.301 -3.988 32.422 1.00 94.44 397 MET A N 1
ATOM 2865 C CA . MET A 1 397 ? -18.861 -3.884 32.647 1.00 94.44 397 MET A CA 1
ATOM 2866 C C . MET A 1 397 ? -18.422 -4.982 33.619 1.00 94.44 397 MET A C 1
ATOM 2868 O O . MET A 1 397 ? -19.080 -5.217 34.632 1.00 94.44 397 MET A O 1
ATOM 2872 N N . TYR A 1 398 ? -17.297 -5.619 33.322 1.00 95.50 398 TYR A N 1
ATOM 2873 C CA . TYR A 1 398 ? -16.669 -6.656 34.131 1.00 95.50 398 TYR A CA 1
ATOM 2874 C C . TYR A 1 398 ? -15.208 -6.273 34.361 1.00 95.50 398 TYR A C 1
ATOM 2876 O O . TYR A 1 398 ? -14.518 -5.870 33.425 1.00 95.50 398 TYR A O 1
ATOM 2884 N N . ILE A 1 399 ? -14.740 -6.413 35.598 1.00 93.69 399 ILE A N 1
ATOM 2885 C CA . ILE A 1 399 ? -13.352 -6.154 35.991 1.00 93.69 399 ILE A CA 1
ATOM 2886 C C . ILE A 1 399 ? -12.847 -7.420 36.674 1.00 93.69 399 ILE A C 1
ATOM 2888 O O . ILE A 1 399 ? -13.471 -7.885 37.629 1.00 93.69 399 ILE A O 1
ATOM 2892 N N . ASP A 1 400 ? -11.753 -7.976 36.161 1.00 92.06 400 ASP A N 1
ATOM 2893 C CA . ASP A 1 400 ? -11.070 -9.112 36.766 1.00 92.06 400 ASP A CA 1
ATOM 2894 C C . ASP A 1 400 ? -10.056 -8.592 37.787 1.00 92.06 400 ASP A C 1
ATOM 2896 O O . ASP A 1 400 ? -8.964 -8.116 37.472 1.00 92.06 400 ASP A O 1
ATOM 2900 N N . GLY A 1 401 ? -10.496 -8.563 39.038 1.00 84.75 401 GLY A N 1
ATOM 2901 C CA . GLY A 1 401 ? -9.758 -8.009 40.158 1.00 84.75 401 GLY A CA 1
ATOM 2902 C C . GLY A 1 401 ? -10.621 -7.993 41.411 1.00 84.75 401 GLY A C 1
ATOM 2903 O O . GLY A 1 401 ? -11.848 -8.026 41.354 1.00 84.75 401 GLY A O 1
ATOM 2904 N N . SER A 1 402 ? -9.983 -7.944 42.578 1.00 83.06 402 SER A N 1
ATOM 2905 C CA . SER A 1 402 ? -10.699 -8.012 43.856 1.00 83.06 402 SER A CA 1
ATOM 2906 C C . SER A 1 402 ? -11.399 -6.709 44.249 1.00 83.06 402 SER A C 1
ATOM 2908 O O . SER A 1 402 ? -12.227 -6.723 45.155 1.00 83.06 402 SER A O 1
ATOM 2910 N N . THR A 1 403 ? -11.039 -5.572 43.641 1.00 81.81 403 THR A N 1
ATOM 2911 C CA . THR A 1 403 ? -11.470 -4.247 44.110 1.00 81.81 403 THR A CA 1
ATOM 2912 C C . THR A 1 403 ? -11.636 -3.250 42.964 1.00 81.81 403 THR A C 1
ATOM 2914 O O . THR A 1 403 ? -10.753 -3.113 42.122 1.00 81.81 403 THR A O 1
ATOM 2917 N N . TYR A 1 404 ? -12.728 -2.482 43.003 1.00 85.12 404 TYR A N 1
ATOM 2918 C CA . TYR A 1 404 ? -12.864 -1.208 42.296 1.00 85.12 404 TYR A CA 1
ATOM 2919 C C . TYR A 1 404 ? -12.557 -0.066 43.274 1.00 85.12 404 TYR A C 1
ATOM 2921 O O . TYR A 1 404 ? -13.242 0.088 44.287 1.00 85.12 404 TYR A O 1
ATOM 2929 N N . VAL A 1 405 ? -11.504 0.710 43.010 1.00 87.50 405 VAL A N 1
ATOM 2930 C CA . VAL A 1 405 ? -11.023 1.747 43.937 1.00 87.50 405 VAL A CA 1
ATOM 2931 C C . VAL A 1 405 ? -11.643 3.095 43.568 1.00 87.50 405 VAL A C 1
ATOM 2933 O O . VAL A 1 405 ? -11.130 3.821 42.722 1.00 87.50 405 VAL A O 1
ATOM 2936 N N . ALA A 1 406 ? -12.765 3.424 44.210 1.00 86.25 406 ALA A N 1
ATOM 2937 C CA . ALA A 1 406 ? -13.440 4.716 44.085 1.00 86.25 406 ALA A CA 1
ATOM 2938 C C . ALA A 1 406 ? -13.124 5.637 45.276 1.00 86.25 406 ALA A C 1
ATOM 2940 O O . ALA A 1 406 ? -12.984 5.173 46.404 1.00 86.25 406 ALA A O 1
ATOM 2941 N N . ASN A 1 407 ? -13.088 6.954 45.042 1.00 83.94 407 ASN A N 1
ATOM 2942 C CA . ASN A 1 407 ? -12.799 7.952 46.085 1.00 83.94 407 ASN A CA 1
ATOM 2943 C C . ASN A 1 407 ? -13.995 8.301 46.992 1.00 83.94 407 ASN A C 1
ATOM 2945 O O . ASN A 1 407 ? -13.805 8.943 48.026 1.00 83.94 407 ASN A O 1
ATOM 2949 N N . GLY A 1 408 ? -15.225 7.936 46.614 1.00 84.56 408 GLY A N 1
ATOM 2950 C CA . GLY A 1 408 ? -16.406 8.188 47.447 1.00 84.56 408 GLY A CA 1
ATOM 2951 C C . GLY A 1 408 ? -16.405 7.346 48.728 1.00 84.56 408 GLY A C 1
ATOM 2952 O O . GLY A 1 408 ? -15.624 6.401 48.868 1.00 84.56 408 GLY A O 1
ATOM 2953 N N . THR A 1 409 ? -17.345 7.608 49.638 1.00 88.12 409 THR A N 1
ATOM 2954 C CA . THR A 1 409 ? -17.382 6.940 50.956 1.00 88.12 409 THR A CA 1
ATOM 2955 C C . THR A 1 409 ? -18.603 6.059 51.218 1.00 88.12 409 THR A C 1
ATOM 2957 O O . THR A 1 409 ? -18.731 5.508 52.318 1.00 88.12 409 THR A O 1
ATOM 2960 N N . ASN A 1 410 ? -19.533 5.962 50.269 1.00 91.94 410 ASN A N 1
ATOM 2961 C CA . ASN A 1 410 ? -20.801 5.270 50.469 1.00 91.94 410 ASN A CA 1
ATOM 2962 C C . ASN A 1 410 ? -21.418 4.757 49.162 1.00 91.94 410 ASN A C 1
ATOM 2964 O O . ASN A 1 410 ? -21.089 5.216 48.069 1.00 91.94 410 ASN A O 1
ATOM 2968 N N . TYR A 1 411 ? -22.333 3.807 49.309 1.00 94.88 411 TYR A N 1
ATOM 2969 C CA . TYR A 1 411 ? -23.252 3.387 48.263 1.00 94.88 411 TYR A CA 1
ATOM 2970 C C . TYR A 1 411 ? -24.568 4.149 48.420 1.00 94.88 411 TYR A C 1
ATOM 2972 O O . TYR A 1 411 ? -25.108 4.240 49.529 1.00 94.88 411 TYR A O 1
ATOM 2980 N N . ALA A 1 412 ? -25.074 4.686 47.313 1.00 96.06 412 ALA A N 1
ATOM 2981 C CA . ALA A 1 412 ? -26.335 5.407 47.266 1.00 96.06 412 ALA A CA 1
ATOM 2982 C C . ALA A 1 412 ? -27.191 4.954 46.086 1.00 96.06 412 ALA A C 1
ATOM 2984 O O . ALA A 1 412 ? -26.671 4.505 45.065 1.00 96.06 412 ALA A O 1
ATOM 2985 N N . GLU A 1 413 ? -28.498 5.162 46.194 1.00 96.56 413 GLU A N 1
ATOM 2986 C CA . GLU A 1 413 ? -29.420 5.087 45.062 1.00 96.56 413 GLU A CA 1
ATOM 2987 C C . GLU A 1 413 ? -30.211 6.382 44.920 1.00 96.56 413 GLU A C 1
ATOM 2989 O O . GLU A 1 413 ? -30.416 7.115 45.887 1.00 96.56 413 GLU A O 1
ATOM 2994 N N . MET A 1 414 ? -30.652 6.679 43.700 1.00 96.00 414 MET A N 1
ATOM 2995 C CA . MET A 1 414 ? -31.541 7.810 43.453 1.00 96.00 414 MET A CA 1
ATOM 2996 C C . MET A 1 414 ? -33.002 7.461 43.741 1.00 96.00 414 MET A C 1
ATOM 2998 O O . MET A 1 414 ? -33.507 6.450 43.243 1.00 96.00 414 MET A O 1
ATOM 3002 N N . PHE A 1 415 ? -33.678 8.352 44.468 1.00 96.88 415 PHE A N 1
ATOM 3003 C CA . PHE A 1 415 ? -35.099 8.282 44.816 1.00 96.88 415 PHE A CA 1
ATOM 3004 C C . PHE A 1 415 ? -35.820 9.577 44.450 1.00 96.88 415 PHE A C 1
ATOM 3006 O O . PHE A 1 415 ? -35.209 10.646 44.412 1.00 96.88 415 PHE A O 1
ATOM 3013 N N . GLU A 1 416 ? -37.122 9.472 44.202 1.00 96.50 416 GLU A N 1
ATOM 3014 C CA . GLU A 1 416 ? -37.968 10.606 43.843 1.00 96.50 416 GLU A CA 1
ATOM 3015 C C . GLU A 1 416 ? -38.636 11.222 45.081 1.00 96.50 416 GLU A C 1
ATOM 3017 O O . GLU A 1 416 ? -39.056 10.522 46.004 1.00 96.50 416 GLU A O 1
ATOM 3022 N N . VAL A 1 417 ? -38.757 12.545 45.101 1.00 95.50 417 VAL A N 1
ATOM 3023 C CA . VAL A 1 417 ? -39.426 13.330 46.139 1.00 95.50 417 VAL A CA 1
ATOM 3024 C C . VAL A 1 417 ? -40.772 13.791 45.583 1.00 95.50 417 VAL A C 1
ATOM 3026 O O . VAL A 1 417 ? -40.819 14.474 44.565 1.00 95.50 417 VAL A O 1
ATOM 3029 N N . ARG A 1 418 ? -41.883 13.456 46.258 1.00 86.25 418 ARG A N 1
ATOM 3030 C CA . ARG A 1 418 ? -43.241 13.718 45.734 1.00 86.25 418 ARG A CA 1
ATOM 3031 C C . ARG A 1 418 ? -43.500 15.200 45.434 1.00 86.25 418 ARG A C 1
ATOM 3033 O O . ARG A 1 418 ? -44.187 15.511 44.472 1.00 86.25 418 ARG A O 1
ATOM 3040 N N . ASN A 1 419 ? -42.990 16.100 46.275 1.00 84.44 419 ASN A N 1
ATOM 3041 C CA . ASN A 1 419 ? -43.165 17.545 46.136 1.00 84.44 419 ASN A CA 1
ATOM 3042 C C . ASN A 1 419 ? -41.890 18.281 46.574 1.00 84.44 419 ASN A C 1
ATOM 3044 O O . ASN A 1 419 ? -41.558 18.288 47.760 1.00 84.44 419 ASN A O 1
ATOM 3048 N N . GLY A 1 420 ? -41.219 18.952 45.637 1.00 86.44 420 GLY A N 1
ATOM 3049 C CA . GLY A 1 420 ? -40.025 19.754 45.911 1.00 86.44 420 GLY A CA 1
ATOM 3050 C C . GLY A 1 420 ? -38.733 18.937 45.890 1.00 86.44 420 GLY A C 1
ATOM 3051 O O . GLY A 1 420 ? -38.589 18.020 45.092 1.00 86.44 420 GLY A O 1
ATOM 3052 N N . THR A 1 421 ? -37.783 19.296 46.750 1.00 91.88 421 THR A N 1
ATOM 3053 C CA . THR A 1 421 ? -36.476 18.636 46.854 1.00 91.88 421 THR A CA 1
ATOM 3054 C C . THR A 1 421 ? -36.058 18.509 48.317 1.00 91.88 421 THR A C 1
ATOM 3056 O O . THR A 1 421 ? -36.556 19.236 49.184 1.00 91.88 421 THR A O 1
ATOM 3059 N N . ILE A 1 422 ? -35.140 17.588 48.604 1.00 94.94 422 ILE A N 1
ATOM 3060 C CA . ILE A 1 422 ? -34.536 17.424 49.926 1.00 94.94 422 ILE A CA 1
ATOM 3061 C C . ILE A 1 422 ? -33.038 17.648 49.768 1.00 94.94 422 ILE A C 1
ATOM 3063 O O . ILE A 1 422 ? -32.350 16.867 49.121 1.00 94.94 422 ILE A O 1
ATOM 3067 N N . ASP A 1 423 ? -32.546 18.717 50.385 1.00 94.94 423 ASP A N 1
ATOM 3068 C CA . ASP A 1 423 ? -31.122 19.048 50.400 1.00 94.94 423 ASP A CA 1
ATOM 3069 C C . ASP A 1 423 ? -30.292 17.942 51.090 1.00 94.94 423 ASP A C 1
ATOM 3071 O O . ASP A 1 423 ? -30.822 17.040 51.742 1.00 94.94 423 ASP A O 1
ATOM 3075 N N . VAL A 1 424 ? -28.973 18.001 50.974 1.00 95.06 424 VAL A N 1
ATOM 3076 C CA . VAL A 1 424 ? -28.049 16.970 51.458 1.00 95.06 424 VAL A CA 1
ATOM 3077 C C . VAL A 1 424 ? -27.981 16.921 52.989 1.00 95.06 424 VAL A C 1
ATOM 3079 O O . VAL A 1 424 ? -28.101 17.939 53.685 1.00 95.06 424 VAL A O 1
ATOM 3082 N N . GLY A 1 425 ? -27.741 15.727 53.528 1.00 96.44 425 GLY A N 1
ATOM 3083 C CA . GLY A 1 425 ? -27.516 15.474 54.948 1.00 96.44 425 GLY A CA 1
ATOM 3084 C C . GLY A 1 425 ? -28.776 15.344 55.807 1.00 96.44 425 GLY A C 1
ATOM 3085 O O . GLY A 1 425 ? -28.663 15.474 57.025 1.00 96.44 425 GLY A O 1
ATOM 3086 N N . PHE A 1 426 ? -29.953 15.110 55.223 1.00 97.81 426 PHE A N 1
ATOM 3087 C CA . PHE A 1 426 ? -31.176 14.789 55.969 1.00 97.81 426 PHE A CA 1
ATOM 3088 C C . PHE A 1 426 ? -31.419 13.280 55.990 1.00 97.81 426 PHE A C 1
ATOM 3090 O O . PHE A 1 426 ? -31.244 12.607 54.977 1.00 97.81 426 PHE A O 1
ATOM 3097 N N . PHE A 1 427 ? -31.881 12.763 57.127 1.00 98.00 427 PHE A N 1
ATOM 3098 C CA . PHE A 1 427 ? -32.471 11.431 57.198 1.00 98.00 427 PHE A CA 1
ATOM 3099 C C . PHE A 1 427 ? -33.782 11.399 56.419 1.00 98.00 427 PHE A C 1
ATOM 3101 O O . PHE A 1 427 ? -34.609 12.311 56.530 1.00 98.00 427 PHE A O 1
ATOM 3108 N N . VAL A 1 428 ? -33.991 10.321 55.672 1.00 97.44 428 VAL A N 1
ATOM 3109 C CA . VAL A 1 428 ? -35.194 10.115 54.865 1.00 97.44 428 VAL A CA 1
ATOM 3110 C C . VAL A 1 428 ? -35.830 8.757 55.131 1.00 97.44 428 VAL A C 1
ATOM 3112 O O . VAL A 1 428 ? -35.167 7.803 55.539 1.00 97.44 428 VAL A O 1
ATOM 3115 N N . THR A 1 429 ? -37.135 8.684 54.892 1.00 97.31 429 THR A N 1
ATOM 3116 C CA . THR A 1 429 ? -37.932 7.455 54.917 1.00 97.31 429 THR A CA 1
ATOM 3117 C C . THR A 1 429 ? -38.816 7.372 53.670 1.00 97.31 429 THR A C 1
ATOM 3119 O O . THR A 1 429 ? -38.909 8.337 52.905 1.00 97.31 429 THR A O 1
ATOM 3122 N N . LEU A 1 430 ? -39.454 6.220 53.469 1.00 96.75 430 LEU A N 1
ATOM 3123 C CA . LEU A 1 430 ? -40.360 5.956 52.354 1.00 96.75 430 LEU A CA 1
ATOM 3124 C C . LEU A 1 430 ? -41.781 6.472 52.642 1.00 96.75 430 LEU A C 1
ATOM 3126 O O . LEU A 1 430 ? -42.322 6.302 53.733 1.00 96.75 430 LEU A O 1
ATOM 3130 N N . ASP A 1 431 ? -42.401 7.061 51.623 1.00 93.00 431 ASP A N 1
ATOM 3131 C CA . ASP A 1 431 ? -43.834 7.357 51.521 1.00 93.00 431 ASP A CA 1
ATOM 3132 C C . ASP A 1 431 ? -44.336 6.773 50.190 1.00 93.00 431 ASP A C 1
ATOM 3134 O O . ASP A 1 431 ? -44.379 7.437 49.145 1.00 93.00 431 ASP A O 1
ATOM 3138 N N . GLY A 1 432 ? -44.645 5.474 50.221 1.00 92.81 432 GLY A N 1
ATOM 3139 C CA . GLY A 1 432 ? -44.860 4.684 49.011 1.00 92.81 432 GLY A CA 1
ATOM 3140 C C . GLY A 1 432 ? -43.558 4.535 48.219 1.00 92.81 432 GLY A C 1
ATOM 3141 O O . GLY A 1 432 ? -42.557 4.074 48.760 1.00 92.81 432 GLY A O 1
ATOM 3142 N N . GLU A 1 433 ? -43.578 4.922 46.941 1.00 92.19 433 GLU A N 1
ATOM 3143 C CA . GLU A 1 433 ? -42.401 4.914 46.050 1.00 92.19 433 GLU A CA 1
ATOM 3144 C C . GLU A 1 433 ? -41.523 6.173 46.159 1.00 92.19 433 GLU A C 1
ATOM 3146 O O . GLU A 1 433 ? -40.412 6.207 45.628 1.00 92.19 433 GLU A O 1
ATOM 3151 N N . PHE A 1 434 ? -42.017 7.204 46.848 1.00 96.38 434 PHE A N 1
ATOM 3152 C CA . PHE A 1 434 ? -41.313 8.466 47.049 1.00 96.38 434 PHE A CA 1
ATOM 3153 C C . PHE A 1 434 ? -40.602 8.480 48.398 1.00 96.38 434 PHE A C 1
ATOM 3155 O O . PHE A 1 434 ? -40.895 7.681 49.290 1.00 96.38 434 PHE A O 1
ATOM 3162 N N . ILE A 1 435 ? -39.719 9.456 48.582 1.00 97.19 435 ILE A N 1
ATOM 3163 C CA . ILE A 1 435 ? -39.103 9.729 49.876 1.00 97.19 435 ILE A CA 1
ATOM 3164 C C . ILE A 1 435 ? -39.576 11.052 50.476 1.00 97.19 435 ILE A C 1
ATOM 3166 O O . ILE A 1 435 ? -39.939 12.004 49.778 1.00 97.19 435 ILE A O 1
ATOM 3170 N N . ARG A 1 436 ? -39.506 11.121 51.805 1.00 96.19 436 ARG A N 1
ATOM 3171 C CA . ARG A 1 436 ? -39.653 12.347 52.596 1.00 96.19 436 ARG A CA 1
ATOM 3172 C C . ARG A 1 436 ? -38.618 12.379 53.714 1.00 96.19 436 ARG A C 1
ATOM 3174 O O . ARG A 1 436 ? -38.031 11.350 54.047 1.00 96.19 436 ARG A O 1
ATOM 3181 N N . LYS A 1 437 ? -38.426 13.546 54.336 1.00 97.12 437 LYS A N 1
ATOM 3182 C CA . LYS A 1 437 ? -37.641 13.636 55.575 1.00 97.12 437 LYS A CA 1
ATOM 3183 C C . LYS A 1 437 ? -38.246 12.706 56.627 1.00 97.12 437 LYS A C 1
ATOM 3185 O O . LYS A 1 437 ? -39.468 12.687 56.810 1.00 97.12 437 LYS A O 1
ATOM 3190 N N . ALA A 1 438 ? -37.389 11.931 57.276 1.00 97.06 438 ALA A N 1
ATOM 3191 C CA . ALA A 1 438 ? -37.794 11.087 58.385 1.00 97.06 438 ALA A CA 1
ATOM 3192 C C . ALA A 1 438 ? -38.061 11.936 59.631 1.00 97.06 438 ALA A C 1
ATOM 3194 O O . ALA A 1 438 ? -37.438 12.980 59.821 1.00 97.06 438 ALA A O 1
ATOM 3195 N N . THR A 1 439 ? -38.961 11.479 60.489 1.00 97.12 439 THR A N 1
ATOM 3196 C CA . THR A 1 439 ? -39.226 12.068 61.799 1.00 97.12 439 THR A CA 1
ATOM 3197 C C . THR A 1 439 ? -38.882 11.079 62.907 1.00 97.12 439 THR A C 1
ATOM 3199 O O . THR A 1 439 ? -38.634 9.899 62.668 1.00 97.12 439 THR A O 1
ATOM 3202 N N . ALA A 1 440 ? -38.920 11.545 64.155 1.00 94.69 440 ALA A N 1
ATOM 3203 C CA . ALA A 1 440 ? -38.707 10.692 65.323 1.00 94.69 440 ALA A CA 1
ATOM 3204 C C . ALA A 1 440 ? -39.796 9.611 65.523 1.00 94.69 440 ALA A C 1
ATOM 3206 O O . ALA A 1 440 ? -39.662 8.788 66.424 1.00 94.69 440 ALA A O 1
ATOM 3207 N N . GLN A 1 441 ? -40.884 9.634 64.741 1.00 95.19 441 GLN A N 1
ATOM 3208 C CA . GLN A 1 441 ? -41.954 8.628 64.781 1.00 95.19 441 GLN A CA 1
ATOM 3209 C C . GLN A 1 441 ? -41.779 7.533 63.727 1.00 95.19 441 GLN A C 1
ATOM 3211 O O . GLN A 1 441 ? -42.505 6.545 63.771 1.00 95.19 441 GLN A O 1
ATOM 3216 N N . ASP A 1 442 ? -40.864 7.710 62.774 1.00 96.06 442 ASP A N 1
ATOM 3217 C CA . ASP A 1 442 ? -40.657 6.729 61.720 1.00 96.06 442 ASP A CA 1
ATOM 3218 C C . ASP A 1 442 ? -39.860 5.536 62.252 1.00 96.06 442 ASP A C 1
ATOM 3220 O O . ASP A 1 442 ? -38.741 5.675 62.744 1.00 96.06 442 ASP A O 1
ATOM 3224 N N . GLU A 1 443 ? -40.439 4.344 62.127 1.00 93.56 443 GLU A N 1
ATOM 3225 C CA . GLU A 1 443 ? -39.792 3.092 62.536 1.00 93.56 443 GLU A CA 1
ATOM 3226 C C . GLU A 1 443 ? -38.716 2.643 61.541 1.00 93.56 443 GLU A C 1
ATOM 3228 O O . GLU A 1 443 ? -37.776 1.936 61.902 1.00 93.56 443 GLU A O 1
ATOM 3233 N N . TYR A 1 444 ? -38.850 3.064 60.281 1.00 95.31 444 TYR A N 1
ATOM 3234 C CA . TYR A 1 444 ? -37.932 2.727 59.206 1.00 95.31 444 TYR A CA 1
ATOM 3235 C C . TYR A 1 444 ? -37.257 3.981 58.670 1.00 95.31 444 TYR A C 1
ATOM 3237 O O . TYR A 1 444 ? -37.917 4.923 58.232 1.00 95.31 444 TYR A O 1
ATOM 3245 N N . ILE A 1 445 ? -35.930 3.968 58.660 1.00 96.62 445 ILE A N 1
ATOM 3246 C CA . ILE A 1 445 ? -35.102 5.009 58.065 1.00 96.62 445 ILE A CA 1
ATOM 3247 C C . ILE A 1 445 ? -34.422 4.395 56.848 1.00 96.62 445 ILE A C 1
ATOM 3249 O O . ILE A 1 445 ? -33.667 3.433 56.974 1.00 96.62 445 ILE A O 1
ATOM 3253 N N . LEU A 1 446 ? -34.701 4.958 55.675 1.00 96.44 446 LEU A N 1
ATOM 3254 C CA . LEU A 1 446 ? -34.164 4.471 54.409 1.00 96.44 446 LEU A CA 1
ATOM 3255 C C . LEU A 1 446 ? -32.671 4.787 54.287 1.00 96.44 446 LEU A C 1
ATOM 3257 O O . LEU A 1 446 ? -31.885 3.941 53.876 1.00 96.44 446 LEU A O 1
ATOM 3261 N N . GLY A 1 447 ? -32.289 6.021 54.614 1.00 96.94 447 GLY A N 1
ATOM 3262 C CA . GLY A 1 447 ? -30.956 6.528 54.314 1.00 96.94 447 GLY A CA 1
ATOM 3263 C C . GLY A 1 447 ? -30.783 8.003 54.630 1.00 96.94 447 GLY A C 1
ATOM 3264 O O . GLY A 1 447 ? -31.605 8.617 55.319 1.00 96.94 447 GLY A O 1
ATOM 3265 N N . ILE A 1 448 ? -29.702 8.574 54.102 1.00 97.12 448 ILE A N 1
ATOM 3266 C CA . ILE A 1 448 ? -29.380 10.000 54.217 1.00 97.12 448 ILE A CA 1
ATOM 3267 C C . ILE A 1 448 ? -29.175 10.590 52.831 1.00 97.12 448 ILE A C 1
ATOM 3269 O O . ILE A 1 448 ? -28.445 10.018 52.026 1.00 97.12 448 ILE A O 1
ATOM 3273 N N . THR A 1 449 ? -29.760 11.751 52.552 1.00 96.50 449 THR A N 1
ATOM 3274 C CA . THR A 1 449 ? -29.501 12.454 51.289 1.00 96.50 449 THR A CA 1
ATOM 3275 C C . THR A 1 449 ? -28.013 12.790 51.135 1.00 96.50 449 THR A C 1
ATOM 3277 O O . THR A 1 449 ? -27.386 13.344 52.040 1.00 96.50 449 THR A O 1
ATOM 3280 N N . ASN A 1 450 ? -27.428 12.438 49.992 1.00 89.62 450 ASN A N 1
ATOM 3281 C CA . ASN A 1 450 ? -25.992 12.490 49.727 1.00 89.62 450 ASN A CA 1
ATOM 3282 C C . ASN A 1 450 ? -25.688 13.186 48.388 1.00 89.62 450 ASN A C 1
ATOM 3284 O O . ASN A 1 450 ? -26.527 13.201 47.498 1.00 89.62 450 ASN A O 1
ATOM 3288 N N . ASP A 1 451 ? -24.472 13.720 48.250 1.00 84.56 451 ASP A N 1
ATOM 3289 C CA . ASP A 1 451 ? -24.003 14.462 47.065 1.00 84.56 451 ASP A CA 1
ATOM 3290 C C . ASP A 1 451 ? -22.853 13.759 46.318 1.00 84.56 451 ASP A C 1
ATOM 3292 O O . ASP A 1 451 ? -22.602 14.008 45.147 1.00 84.56 451 ASP A O 1
ATOM 3296 N N . SER A 1 452 ? -22.109 12.874 46.993 1.00 85.81 452 SER A N 1
ATOM 3297 C CA . SER A 1 452 ? -20.872 12.283 46.444 1.00 85.81 452 SER A CA 1
ATOM 3298 C C . SER A 1 452 ? -20.681 10.806 46.829 1.00 85.81 452 SER A C 1
ATOM 3300 O O . SER A 1 452 ? -19.758 10.453 47.570 1.00 85.81 452 SER A O 1
ATOM 3302 N N . PRO A 1 453 ? -21.576 9.903 46.391 1.00 92.56 453 PRO A N 1
ATOM 3303 C CA . PRO A 1 453 ? -21.415 8.466 46.618 1.00 92.56 453 PRO A CA 1
ATOM 3304 C C . PRO A 1 453 ? -20.264 7.874 45.786 1.00 92.56 453 PRO A C 1
ATOM 3306 O O . PRO A 1 453 ? -19.935 8.373 44.714 1.00 92.56 453 PRO A O 1
ATOM 3309 N N . SER A 1 454 ? -19.671 6.771 46.254 1.00 92.62 454 SER A N 1
ATOM 3310 C CA . SER A 1 454 ? -18.691 5.976 45.487 1.00 92.62 454 SER A CA 1
ATOM 3311 C C . SER A 1 454 ? -19.344 5.263 44.311 1.00 92.62 454 SER A C 1
ATOM 3313 O O . SER A 1 454 ? -18.733 5.087 43.261 1.00 92.62 454 SER A O 1
ATOM 3315 N N . ILE A 1 455 ? -20.573 4.797 44.535 1.00 92.88 455 ILE A N 1
ATOM 3316 C CA . ILE A 1 455 ? -21.398 4.062 43.585 1.00 92.88 455 ILE A CA 1
ATOM 3317 C C . ILE A 1 455 ? -22.806 4.635 43.708 1.00 92.88 455 ILE A C 1
ATOM 3319 O O . ILE A 1 455 ? -23.378 4.633 44.801 1.00 92.88 455 ILE A O 1
ATOM 3323 N N . LEU A 1 456 ? -23.348 5.111 42.588 1.00 93.88 456 LEU A N 1
ATOM 3324 C CA . LEU A 1 456 ? -24.705 5.636 42.501 1.00 93.88 456 LEU A CA 1
ATOM 3325 C C . LEU A 1 456 ? -25.579 4.707 41.656 1.00 93.88 456 LEU A C 1
ATOM 3327 O O . LEU A 1 456 ? -25.453 4.650 40.433 1.00 93.88 456 LEU A O 1
ATOM 3331 N N . GLY A 1 457 ? -26.477 3.986 42.317 1.00 93.75 457 GLY A N 1
ATOM 3332 C CA . GLY A 1 457 ? -27.505 3.182 41.673 1.00 93.75 457 GLY A CA 1
ATOM 3333 C C . GLY A 1 457 ? -28.686 4.025 41.192 1.00 93.75 457 GLY A C 1
ATOM 3334 O O . GLY A 1 457 ? -28.950 5.126 41.681 1.00 93.75 457 GLY A O 1
ATOM 3335 N N . ASN A 1 458 ? -29.431 3.485 40.225 1.00 93.56 458 ASN A N 1
ATOM 3336 C CA . ASN A 1 458 ? -30.695 4.057 39.750 1.00 93.56 458 ASN A CA 1
ATOM 3337 C C . ASN A 1 458 ? -30.589 5.508 39.209 1.00 93.56 458 ASN A C 1
ATOM 3339 O O . ASN A 1 458 ? -31.609 6.183 39.105 1.00 93.56 458 ASN A O 1
ATOM 3343 N N . SER A 1 459 ? -29.404 6.001 38.826 1.00 93.69 459 SER A N 1
ATOM 3344 C CA . SER A 1 459 ? -29.214 7.370 38.298 1.00 93.69 459 SER A CA 1
ATOM 3345 C C . SER A 1 459 ? -29.816 7.585 36.908 1.00 93.69 459 SER A C 1
ATOM 3347 O O . SER A 1 459 ? -30.195 8.696 36.547 1.00 93.69 459 SER A O 1
ATOM 3349 N N . ALA A 1 460 ? -29.931 6.511 36.117 1.00 93.00 460 ALA A N 1
ATOM 3350 C CA . ALA A 1 460 ? -30.304 6.588 34.706 1.00 93.00 460 ALA A CA 1
ATOM 3351 C C . ALA A 1 460 ? -29.441 7.613 33.933 1.00 93.00 460 ALA A C 1
ATOM 3353 O O . ALA A 1 460 ? -29.941 8.335 33.078 1.00 93.00 460 ALA A O 1
ATOM 3354 N N . GLU A 1 461 ? -28.144 7.681 34.236 1.00 92.56 461 GLU A N 1
ATOM 3355 C CA . GLU A 1 461 ? -27.266 8.763 33.768 1.00 92.56 461 GLU A CA 1
ATOM 3356 C C . GLU A 1 461 ? -27.216 8.892 32.241 1.00 92.56 461 GLU A C 1
ATOM 3358 O O . GLU A 1 461 ? -27.406 9.958 31.671 1.00 92.56 461 GLU A O 1
ATOM 3363 N N . MET A 1 462 ? -27.043 7.764 31.555 1.00 91.12 462 MET A N 1
ATOM 3364 C CA . MET A 1 462 ? -26.755 7.747 30.119 1.00 91.12 462 MET A CA 1
ATOM 3365 C C . MET A 1 462 ? -27.995 7.936 29.232 1.00 91.12 462 MET A C 1
ATOM 3367 O O . MET A 1 462 ? -27.865 8.154 28.028 1.00 91.12 462 MET A O 1
ATOM 3371 N N . ARG A 1 463 ? -29.205 7.719 29.769 1.00 91.44 463 ARG A N 1
ATOM 3372 C CA . ARG A 1 463 ? -30.455 7.663 28.987 1.00 91.44 463 ARG A CA 1
ATOM 3373 C C . ARG A 1 463 ? -31.687 7.529 29.868 1.00 91.44 463 ARG A C 1
ATOM 3375 O O . ARG A 1 463 ? -31.608 7.008 30.978 1.00 91.44 463 ARG A O 1
ATOM 3382 N N . TRP A 1 464 ? -32.847 7.836 29.289 1.00 92.94 464 TRP A N 1
ATOM 3383 C CA . TRP A 1 464 ? -34.136 7.539 29.907 1.00 92.94 464 TRP A CA 1
ATOM 3384 C C . TRP A 1 464 ? -34.229 6.076 30.351 1.00 92.94 464 TRP A C 1
ATOM 3386 O O . TRP A 1 464 ? -33.970 5.161 29.562 1.00 92.94 464 TRP A O 1
ATOM 3396 N N . LYS A 1 465 ? -34.603 5.872 31.622 1.00 90.31 465 LYS A N 1
ATOM 3397 C CA . LYS A 1 465 ? -34.616 4.560 32.289 1.00 90.31 465 LYS A CA 1
ATOM 3398 C C . LYS A 1 465 ? -35.399 3.509 31.501 1.00 90.31 465 LYS A C 1
ATOM 3400 O O . LYS A 1 465 ? -34.939 2.381 31.375 1.00 90.31 465 LYS A O 1
ATOM 3405 N N . GLU A 1 466 ? -36.532 3.898 30.925 1.00 92.62 466 GLU A N 1
ATOM 3406 C CA . GLU A 1 466 ? -37.425 3.002 30.184 1.00 92.62 466 GLU A CA 1
ATOM 3407 C C . GLU A 1 466 ? -37.199 3.031 28.668 1.00 92.62 466 GLU A C 1
ATOM 3409 O O . GLU A 1 466 ? -38.071 2.607 27.915 1.00 92.62 466 GLU A O 1
ATOM 3414 N N . LYS A 1 467 ? -36.046 3.520 28.181 1.00 93.81 467 LYS A N 1
ATOM 3415 C CA . LYS A 1 467 ? -35.758 3.566 26.733 1.00 93.81 467 LYS A CA 1
ATOM 3416 C C . LYS A 1 467 ? -35.914 2.201 26.051 1.00 93.81 467 LYS A C 1
ATOM 3418 O O . LYS A 1 467 ? -36.283 2.155 24.880 1.00 93.81 467 LYS A O 1
ATOM 3423 N N . TYR A 1 468 ? -35.632 1.112 26.761 1.00 93.88 468 TYR A N 1
ATOM 3424 C CA . TYR A 1 468 ? -35.718 -0.247 26.232 1.00 93.88 468 TYR A CA 1
ATOM 3425 C C . TYR A 1 468 ? -36.800 -1.046 26.947 1.00 93.88 468 TYR A C 1
ATOM 3427 O O . TYR A 1 468 ? -37.044 -0.826 28.134 1.00 93.88 468 TYR A O 1
ATOM 3435 N N . LEU A 1 469 ? -37.417 -1.981 26.224 1.00 94.00 469 LEU A N 1
ATOM 3436 C CA . LEU A 1 469 ? -38.313 -2.959 26.825 1.00 94.00 469 LEU A CA 1
ATOM 3437 C C . LEU A 1 469 ? -37.533 -3.875 27.765 1.00 94.00 469 LEU A C 1
ATOM 3439 O O . LEU A 1 469 ? -36.413 -4.302 27.468 1.00 94.00 469 LEU A O 1
ATOM 3443 N N . VAL A 1 470 ? -38.155 -4.169 28.899 1.00 92.69 470 VAL A N 1
ATOM 3444 C CA . VAL A 1 470 ? -37.649 -5.092 29.909 1.00 92.69 470 VAL A CA 1
ATOM 3445 C C . VAL A 1 470 ? -38.676 -6.189 30.162 1.00 92.69 470 VAL A C 1
ATOM 3447 O O . VAL A 1 470 ? -39.867 -5.993 29.924 1.00 92.69 470 VAL A O 1
ATOM 3450 N N . ASP A 1 471 ? -38.218 -7.352 30.611 1.00 91.56 471 ASP A N 1
ATOM 3451 C CA . ASP A 1 471 ? -39.098 -8.413 31.096 1.00 91.56 471 ASP A CA 1
ATOM 3452 C C . ASP A 1 471 ? -39.650 -8.120 32.504 1.00 91.56 471 ASP A C 1
ATOM 3454 O O . ASP A 1 471 ? -39.364 -7.085 33.109 1.00 91.56 471 ASP A O 1
ATOM 3458 N N . GLU A 1 472 ? -40.445 -9.050 33.036 1.00 94.44 472 GLU A N 1
ATOM 3459 C CA . GLU A 1 472 ? -41.065 -8.949 34.365 1.00 94.44 472 GLU A CA 1
ATOM 3460 C C . GLU A 1 472 ? -40.054 -8.829 35.528 1.00 94.44 472 GLU A C 1
ATOM 3462 O O . GLU A 1 472 ? -40.429 -8.421 36.623 1.00 94.44 472 GLU A O 1
ATOM 3467 N N . TRP A 1 473 ? -38.771 -9.129 35.285 1.00 93.06 473 TRP A N 1
ATOM 3468 C CA . TRP A 1 473 ? -37.672 -9.029 36.253 1.00 93.06 473 TRP A CA 1
ATOM 3469 C C . TRP A 1 473 ? -36.767 -7.811 36.004 1.00 93.06 473 TRP A C 1
ATOM 3471 O O . TRP A 1 473 ? -35.745 -7.653 36.672 1.00 93.06 473 TRP A O 1
ATOM 3481 N N . GLY A 1 474 ? -37.110 -6.944 35.044 1.00 88.06 474 GLY A N 1
ATOM 3482 C CA . GLY A 1 474 ? -36.346 -5.738 34.717 1.00 88.06 474 GLY A CA 1
ATOM 3483 C C . GLY A 1 474 ? -35.140 -5.970 33.801 1.00 88.06 474 GLY A C 1
ATOM 3484 O O . GLY A 1 474 ? -34.335 -5.055 33.608 1.00 88.06 474 GLY A O 1
ATOM 3485 N N . ARG A 1 475 ? -34.995 -7.162 33.208 1.00 88.81 475 ARG A N 1
ATOM 3486 C CA . ARG A 1 475 ? -33.902 -7.462 32.270 1.00 88.81 475 ARG A CA 1
ATOM 3487 C C . ARG A 1 475 ? -34.255 -6.942 30.884 1.00 88.81 475 ARG A C 1
ATOM 3489 O O . ARG A 1 475 ? -35.357 -7.180 30.399 1.00 88.81 475 ARG A O 1
ATOM 3496 N N . ILE A 1 476 ? -33.316 -6.251 30.236 1.00 90.38 476 ILE A N 1
ATOM 3497 C CA . ILE A 1 476 ? -33.507 -5.723 28.876 1.00 90.38 476 ILE A CA 1
ATOM 3498 C C . ILE A 1 476 ? -33.790 -6.875 27.909 1.00 90.38 476 ILE A C 1
ATOM 3500 O O . ILE A 1 476 ? -33.077 -7.878 27.905 1.00 90.38 476 ILE A O 1
ATOM 3504 N N . GLN A 1 477 ? -34.811 -6.703 27.073 1.00 90.88 477 GLN A N 1
ATOM 3505 C CA . GLN A 1 477 ? -35.131 -7.633 25.998 1.00 90.88 477 GLN A CA 1
ATOM 3506 C C . GLN A 1 477 ? -34.337 -7.298 24.737 1.00 90.88 477 GLN A C 1
ATOM 3508 O O . GLN A 1 477 ? -34.175 -6.128 24.369 1.00 90.88 477 GLN A O 1
ATOM 3513 N N . PHE A 1 478 ? -33.863 -8.345 24.067 1.00 88.50 478 PHE A N 1
ATOM 3514 C CA . PHE A 1 478 ? -33.081 -8.246 22.843 1.00 88.50 478 PHE A CA 1
ATOM 3515 C C . PHE A 1 478 ? -33.754 -9.033 21.725 1.00 88.50 478 PHE A C 1
ATOM 3517 O O . PHE A 1 478 ? -34.287 -10.117 21.956 1.00 88.50 478 PHE A O 1
ATOM 3524 N N . GLU A 1 479 ? -33.687 -8.494 20.517 1.00 88.38 479 GLU A N 1
ATOM 3525 C CA . GLU A 1 479 ? -34.048 -9.184 19.285 1.00 88.38 479 GLU A CA 1
ATOM 3526 C C . GLU A 1 479 ? -32.781 -9.570 18.516 1.00 88.38 479 GLU A C 1
ATOM 3528 O O . GLU A 1 479 ? -31.773 -8.860 18.558 1.00 88.38 479 GLU A O 1
ATOM 3533 N N . ASN A 1 480 ? -32.839 -10.708 17.827 1.00 83.62 480 ASN A N 1
ATOM 3534 C CA . ASN A 1 480 ? -31.793 -11.129 16.905 1.00 83.62 480 ASN A CA 1
ATOM 3535 C C . ASN A 1 480 ? -32.078 -10.508 15.541 1.00 83.62 480 ASN A C 1
ATOM 3537 O O . ASN A 1 480 ? -33.144 -10.738 14.968 1.00 83.62 480 ASN A O 1
ATOM 3541 N N . ILE A 1 481 ? -31.119 -9.762 15.017 1.00 78.62 481 ILE A N 1
ATOM 3542 C CA . ILE A 1 481 ? -31.192 -9.176 13.685 1.00 78.62 481 ILE A CA 1
ATOM 3543 C C . ILE A 1 481 ? -30.194 -9.910 12.821 1.00 78.62 481 ILE A C 1
ATOM 3545 O O . ILE A 1 481 ? -29.041 -10.089 13.205 1.00 78.62 481 ILE A O 1
ATOM 3549 N N . ASN A 1 482 ? -30.671 -10.361 11.669 1.00 71.31 482 ASN A N 1
ATOM 3550 C CA . ASN A 1 482 ? -29.828 -10.978 10.670 1.00 71.31 482 ASN A CA 1
ATOM 3551 C C . ASN A 1 482 ? -29.402 -9.871 9.709 1.00 71.31 482 ASN A C 1
ATOM 3553 O O . ASN A 1 482 ? -30.133 -9.552 8.772 1.00 71.31 482 ASN A O 1
ATOM 3557 N N . ASP A 1 483 ? -28.269 -9.240 9.998 1.00 57.78 483 ASP A N 1
ATOM 3558 C CA . ASP A 1 483 ? -27.670 -8.264 9.097 1.00 57.78 483 ASP A CA 1
ATOM 3559 C C . ASP A 1 483 ? -26.400 -8.873 8.504 1.00 57.78 483 ASP A C 1
ATOM 3561 O O . ASP A 1 483 ? -25.540 -9.388 9.219 1.00 57.78 483 ASP A O 1
ATOM 3565 N N . SER A 1 484 ? -26.313 -8.870 7.173 1.00 53.53 484 SER A N 1
ATOM 3566 C CA . SER A 1 484 ? -25.099 -9.257 6.439 1.00 53.53 484 SER A CA 1
ATOM 3567 C C . SER A 1 484 ? -24.515 -10.649 6.790 1.00 53.53 484 SER A C 1
ATOM 3569 O O . SER A 1 484 ? -23.322 -10.886 6.632 1.00 53.53 484 SER A O 1
ATOM 3571 N N . GLY A 1 485 ? -25.349 -11.596 7.243 1.00 53.34 485 GLY A N 1
ATOM 3572 C CA . GLY A 1 485 ? -24.939 -12.969 7.582 1.00 53.34 485 GLY A CA 1
ATOM 3573 C C . GLY A 1 485 ? -24.445 -13.171 9.022 1.00 53.34 485 GLY A C 1
ATOM 3574 O O . GLY A 1 485 ? -24.121 -14.300 9.389 1.00 53.34 485 GLY A O 1
ATOM 3575 N N . ALA A 1 486 ? -24.437 -12.120 9.851 1.00 58.38 486 ALA A N 1
ATOM 3576 C CA . ALA A 1 486 ? -24.139 -12.196 11.279 1.00 58.38 486 ALA A CA 1
ATOM 3577 C C . ALA A 1 486 ? -25.402 -11.936 12.120 1.00 58.38 486 ALA A C 1
ATOM 3579 O O . ALA A 1 486 ? -26.187 -11.031 11.838 1.00 58.38 486 ALA A O 1
ATOM 3580 N N . ILE A 1 487 ? -25.591 -12.729 13.180 1.00 63.44 487 ILE A N 1
ATOM 3581 C CA . ILE A 1 487 ? -26.673 -12.512 14.146 1.00 63.44 487 ILE A CA 1
ATOM 3582 C C . ILE A 1 487 ? -26.216 -11.451 15.149 1.00 63.44 487 ILE A C 1
ATOM 3584 O O . ILE A 1 487 ? -25.375 -11.728 16.005 1.00 63.44 487 ILE A O 1
ATOM 3588 N N . GLU A 1 488 ? -26.798 -10.255 15.078 1.00 71.06 488 GLU A N 1
ATOM 3589 C CA . GLU A 1 488 ? -26.565 -9.179 16.043 1.00 71.06 488 GLU A CA 1
ATOM 3590 C C . GLU A 1 488 ? -27.722 -9.096 17.050 1.00 71.06 488 GLU A C 1
ATOM 3592 O O . GLU A 1 488 ? -28.896 -9.168 16.683 1.00 71.06 488 GLU A O 1
ATOM 3597 N N . LYS A 1 489 ? -27.406 -8.932 18.342 1.00 78.31 489 LYS A N 1
ATOM 3598 C CA . LYS A 1 489 ? -28.412 -8.705 19.388 1.00 78.31 489 LYS A CA 1
ATOM 3599 C C . LYS A 1 489 ? -28.663 -7.215 19.566 1.00 78.31 489 LYS A C 1
ATOM 3601 O O . LYS A 1 489 ? -27.817 -6.501 20.099 1.00 78.31 489 LYS A O 1
ATOM 3606 N N . ARG A 1 490 ? -29.869 -6.757 19.233 1.00 84.38 490 ARG A N 1
ATOM 3607 C CA . ARG A 1 490 ? -30.292 -5.367 19.449 1.00 84.38 490 ARG A CA 1
ATOM 3608 C C . ARG A 1 490 ? -31.276 -5.269 20.601 1.00 84.38 490 ARG A C 1
ATOM 3610 O O . ARG A 1 490 ? -32.229 -6.033 20.681 1.00 84.38 490 ARG A O 1
ATOM 3617 N N . ALA A 1 491 ? -31.073 -4.300 21.490 1.00 89.56 491 ALA A N 1
ATOM 3618 C CA . ALA A 1 491 ? -32.037 -4.016 22.550 1.00 89.56 491 ALA A CA 1
ATOM 3619 C C . ALA A 1 491 ? -33.320 -3.406 21.961 1.00 89.56 491 ALA A C 1
ATOM 3621 O O . ALA A 1 491 ? -33.251 -2.423 21.219 1.00 89.56 491 ALA A O 1
ATOM 3622 N N . ILE A 1 492 ? -34.481 -3.946 22.333 1.00 91.62 492 ILE A N 1
ATOM 3623 C CA . ILE A 1 492 ? -35.776 -3.534 21.778 1.00 91.62 492 ILE A CA 1
ATOM 3624 C C . ILE A 1 492 ? -36.190 -2.188 22.383 1.00 91.62 492 ILE A C 1
ATOM 3626 O O . ILE A 1 492 ? -36.230 -2.034 23.606 1.00 91.62 492 ILE A O 1
ATOM 3630 N N . LEU A 1 493 ? -36.485 -1.199 21.537 1.00 94.00 493 LEU A N 1
ATOM 3631 C CA . LEU A 1 493 ? -36.928 0.123 21.985 1.00 94.00 493 LEU A CA 1
ATOM 3632 C C . LEU A 1 493 ? -38.338 0.059 22.577 1.00 94.00 493 LEU A C 1
ATOM 3634 O O . LEU A 1 493 ? -39.229 -0.598 22.044 1.00 94.00 493 LEU A O 1
ATOM 3638 N N . ASN A 1 494 ? -38.552 0.789 23.668 1.00 94.31 494 ASN A N 1
ATOM 3639 C CA . ASN A 1 494 ? -39.881 0.967 24.235 1.00 94.31 494 ASN A CA 1
ATOM 3640 C C . ASN A 1 494 ? -40.709 1.891 23.322 1.00 94.31 494 ASN A C 1
ATOM 3642 O O . ASN A 1 494 ? -40.255 3.005 23.060 1.00 94.31 494 ASN A O 1
ATOM 3646 N N . PRO A 1 495 ? -41.930 1.512 22.893 1.00 94.31 495 PRO A N 1
ATOM 3647 C CA . PRO A 1 495 ? -42.791 2.365 22.064 1.00 94.31 495 PRO A CA 1
ATOM 3648 C C . PRO A 1 495 ? -43.122 3.734 22.678 1.00 94.31 495 PRO A C 1
ATOM 3650 O O . PRO A 1 495 ? -43.507 4.657 21.968 1.00 94.31 495 PRO A O 1
ATOM 3653 N N . LYS A 1 496 ? -42.983 3.879 24.003 1.00 94.38 496 LYS A N 1
ATOM 3654 C CA . LYS A 1 496 ? -43.149 5.161 24.706 1.00 94.38 496 LYS A CA 1
ATOM 3655 C C . LYS A 1 496 ? -41.944 6.098 24.551 1.00 94.38 496 LYS A C 1
ATOM 3657 O O . LYS A 1 496 ? -42.058 7.286 24.857 1.00 94.38 496 LYS A O 1
ATOM 3662 N N . TRP A 1 497 ? -40.789 5.578 24.137 1.00 94.50 497 TRP A N 1
ATOM 3663 C CA . TRP A 1 497 ? -39.588 6.374 23.909 1.00 94.50 497 TRP A CA 1
ATOM 3664 C C . TRP A 1 497 ? -39.702 7.153 22.596 1.00 94.50 497 TRP A C 1
ATOM 3666 O O . TRP A 1 497 ? -40.195 6.644 21.595 1.00 94.50 497 TRP A O 1
ATOM 3676 N N . SER A 1 498 ? -39.211 8.391 22.601 1.00 92.00 498 SER A N 1
ATOM 3677 C CA . SER A 1 498 ? -39.162 9.256 21.425 1.00 92.00 498 SER A CA 1
ATOM 3678 C C . SER A 1 498 ? -37.763 9.866 21.308 1.00 92.00 498 SER A C 1
ATOM 3680 O O . SER A 1 498 ? -37.274 10.395 22.312 1.00 92.00 498 SER A O 1
ATOM 3682 N N . PRO A 1 499 ? -37.124 9.814 20.125 1.00 92.56 499 PRO A N 1
ATOM 3683 C CA . PRO A 1 499 ? -35.819 10.436 19.902 1.00 92.56 499 PRO A CA 1
ATOM 3684 C C . PRO A 1 499 ? -35.845 11.965 20.040 1.00 92.56 499 PRO A C 1
ATOM 3686 O O . PRO A 1 499 ? -34.832 12.548 20.415 1.00 92.56 499 PRO A O 1
ATOM 3689 N N . GLU A 1 500 ? -37.007 12.602 19.855 1.00 93.69 500 GLU A N 1
ATOM 3690 C CA . GLU A 1 500 ? -37.077 14.070 19.751 1.00 93.69 500 GLU A CA 1
ATOM 3691 C C . GLU A 1 500 ? -37.193 14.747 21.117 1.00 93.69 500 GLU A C 1
ATOM 3693 O O . GLU A 1 500 ? -37.056 15.964 21.256 1.00 93.69 500 GLU A O 1
ATOM 3698 N N . LYS A 1 501 ? -37.445 13.949 22.159 1.00 91.50 501 LYS A N 1
ATOM 3699 C CA . LYS A 1 501 ? -37.459 14.418 23.539 1.00 91.50 501 LYS A CA 1
ATOM 3700 C C . LYS A 1 501 ? -36.036 14.413 24.077 1.00 91.50 501 LYS A C 1
ATOM 3702 O O . LYS A 1 501 ? -35.457 13.352 24.313 1.00 91.50 501 LYS A O 1
ATOM 3707 N N . LYS A 1 502 ? -35.508 15.606 24.358 1.00 91.75 502 LYS A N 1
ATOM 3708 C CA . LYS A 1 502 ? -34.255 15.748 25.104 1.00 91.75 502 LYS A CA 1
ATOM 3709 C C . LYS A 1 502 ? -34.398 15.073 26.471 1.00 91.75 502 LYS A C 1
ATOM 3711 O O . LYS A 1 502 ? -35.299 15.401 27.242 1.00 91.75 502 LYS A O 1
ATOM 3716 N N . TYR A 1 503 ? -33.509 14.129 26.757 1.00 93.12 503 TYR A N 1
ATOM 3717 C CA . TYR A 1 503 ? -33.429 13.480 28.058 1.00 93.12 503 TYR A CA 1
ATOM 3718 C C . TYR A 1 503 ? -32.599 14.328 29.029 1.00 93.12 503 TYR A C 1
ATOM 3720 O O . TYR A 1 503 ? -31.575 14.882 28.637 1.00 93.12 503 TYR A O 1
ATOM 3728 N N . ILE A 1 504 ? -33.055 14.404 30.278 1.00 93.06 504 ILE A N 1
ATOM 3729 C CA . ILE A 1 504 ? -32.362 15.017 31.415 1.00 93.06 504 ILE A CA 1
ATOM 3730 C C . ILE A 1 504 ? -32.196 13.901 32.449 1.00 93.06 504 ILE A C 1
ATOM 3732 O O . ILE A 1 504 ? -33.189 13.241 32.788 1.00 93.06 504 ILE A O 1
ATOM 3736 N N . SER A 1 505 ? -30.965 13.636 32.894 1.00 94.00 505 SER A N 1
ATOM 3737 C CA . SER A 1 505 ? -30.689 12.541 33.833 1.00 94.00 505 SER A CA 1
ATOM 3738 C C . SER A 1 505 ? -31.303 12.820 35.204 1.00 94.00 505 SER A C 1
ATOM 3740 O O . SER A 1 505 ? -31.730 13.932 35.505 1.00 94.00 505 SER A O 1
ATOM 3742 N N . ARG A 1 506 ? -31.428 11.797 36.059 1.00 94.62 506 ARG A N 1
ATOM 3743 C CA . ARG A 1 506 ? -32.062 11.991 37.376 1.00 94.62 506 ARG A CA 1
ATOM 3744 C C . ARG A 1 506 ? -31.288 12.969 38.241 1.00 94.62 506 ARG A C 1
ATOM 3746 O O . ARG A 1 506 ? -31.920 13.761 38.917 1.00 94.62 506 ARG A O 1
ATOM 3753 N N . ILE A 1 507 ? -29.963 12.953 38.177 1.00 91.00 507 ILE A N 1
ATOM 3754 C CA . ILE A 1 507 ? -29.135 13.836 39.000 1.00 91.00 507 ILE A CA 1
ATOM 3755 C C . ILE A 1 507 ? -29.338 15.324 38.665 1.00 91.00 507 ILE A C 1
ATOM 3757 O O . ILE A 1 507 ? -29.157 16.177 39.524 1.00 91.00 507 ILE A O 1
ATOM 3761 N N . GLU A 1 508 ? -29.771 15.638 37.441 1.00 92.12 508 GLU A N 1
ATOM 3762 C CA . GLU A 1 508 ? -30.060 17.006 36.995 1.00 92.12 508 GLU A CA 1
ATOM 3763 C C . GLU A 1 508 ? -31.501 17.458 37.302 1.00 92.12 508 GLU A C 1
ATOM 3765 O O . GLU A 1 508 ? -31.860 18.611 37.050 1.00 92.12 508 GLU A O 1
ATOM 3770 N N . ARG A 1 509 ? -32.351 16.570 37.832 1.00 93.06 509 ARG A N 1
ATOM 3771 C CA . ARG A 1 509 ? -33.766 16.842 38.115 1.00 93.06 509 ARG A CA 1
ATOM 3772 C C . ARG A 1 509 ? -33.988 17.041 39.608 1.00 93.06 509 ARG A C 1
ATOM 3774 O O . ARG A 1 509 ? -33.634 16.185 40.410 1.00 93.06 509 ARG A O 1
ATOM 3781 N N . SER A 1 510 ? -34.599 18.162 39.986 1.00 91.88 510 SER A N 1
ATOM 3782 C CA . SER A 1 510 ? -34.726 18.568 41.393 1.00 91.88 510 SER A CA 1
ATOM 3783 C C . SER A 1 510 ? -35.616 17.643 42.222 1.00 91.88 510 SER A C 1
ATOM 3785 O O . SER A 1 510 ? -35.441 17.567 43.441 1.00 91.88 510 SER A O 1
ATOM 3787 N N . GLU A 1 511 ? -36.536 16.924 41.577 1.00 94.25 511 GLU A N 1
ATOM 3788 C CA . GLU A 1 511 ? -37.378 15.916 42.211 1.00 94.25 511 GLU A CA 1
ATOM 3789 C C . GLU A 1 511 ? -36.641 14.598 42.503 1.00 94.25 511 GLU A C 1
ATOM 3791 O O . GLU A 1 511 ? -37.196 13.739 43.176 1.00 94.25 511 GLU A O 1
ATOM 3796 N N . TRP A 1 512 ? -35.392 14.421 42.057 1.00 95.62 512 TRP A N 1
ATOM 3797 C CA . TRP A 1 512 ? -34.584 13.230 42.321 1.00 95.62 512 TRP A CA 1
ATOM 3798 C C . TRP A 1 512 ? -33.403 13.557 43.231 1.00 95.62 512 TRP A C 1
ATOM 3800 O O . TRP A 1 512 ? -32.645 14.489 42.987 1.00 95.62 512 TRP A O 1
ATOM 3810 N N . VAL A 1 513 ? -33.202 12.748 44.270 1.00 95.75 513 VAL A N 1
ATOM 3811 C CA . VAL A 1 513 ? -32.087 12.917 45.211 1.00 95.75 513 VAL A CA 1
ATOM 3812 C C . VAL A 1 513 ? -31.363 11.597 45.436 1.00 95.75 513 VAL A C 1
ATOM 3814 O O . VAL A 1 513 ? -31.982 10.531 45.474 1.00 95.75 513 VAL A O 1
ATOM 3817 N N . ALA A 1 514 ? -30.037 11.650 45.560 1.00 96.00 514 ALA A N 1
ATOM 3818 C CA . ALA A 1 514 ? -29.252 10.482 45.925 1.00 96.00 514 ALA A CA 1
ATOM 3819 C C . ALA A 1 514 ? -29.378 10.249 47.433 1.00 96.00 514 ALA A C 1
ATOM 3821 O O . ALA A 1 514 ? -29.196 11.164 48.235 1.00 96.00 514 ALA A O 1
ATOM 3822 N N . VAL A 1 515 ? -29.685 9.019 47.826 1.00 96.88 515 VAL A N 1
ATOM 3823 C CA . VAL A 1 515 ? -29.827 8.608 49.220 1.00 96.88 515 VAL A CA 1
ATOM 3824 C C . VAL A 1 515 ? -28.760 7.568 49.505 1.00 96.88 515 VAL A C 1
ATOM 3826 O O . VAL A 1 515 ? -28.771 6.486 48.926 1.00 96.88 515 VAL A O 1
ATOM 3829 N N . GLY A 1 516 ? -27.817 7.910 50.376 1.00 96.75 516 GLY A N 1
ATOM 3830 C CA . GLY A 1 516 ? -26.826 6.984 50.894 1.00 96.75 516 GLY A CA 1
ATOM 3831 C C . GLY A 1 516 ? -27.500 5.909 51.739 1.00 96.75 516 GLY A C 1
ATOM 3832 O O . GLY A 1 516 ? -28.199 6.223 52.702 1.00 96.75 516 GLY A O 1
ATOM 3833 N N . LEU A 1 517 ? -27.254 4.652 51.375 1.00 96.00 517 LEU A N 1
ATOM 3834 C CA . LEU A 1 517 ? -27.841 3.464 52.000 1.00 96.00 517 LEU A CA 1
ATOM 3835 C C . LEU A 1 517 ? -26.817 2.657 52.804 1.00 96.00 517 LEU A C 1
ATOM 3837 O O . LEU A 1 517 ? -27.192 1.852 53.644 1.00 96.00 517 LEU A O 1
ATOM 3841 N N . LEU A 1 518 ? -25.520 2.854 52.552 1.00 94.69 518 LEU A N 1
ATOM 3842 C CA . LEU A 1 518 ? -24.447 2.168 53.270 1.00 94.69 518 LEU A CA 1
ATOM 3843 C C . LEU A 1 518 ? -23.148 2.973 53.217 1.00 94.69 518 LEU A C 1
ATOM 3845 O O . LEU A 1 518 ? -22.752 3.416 52.144 1.00 94.69 518 LEU A O 1
ATOM 3849 N N . GLY A 1 519 ? -22.439 3.100 54.339 1.00 94.44 519 GLY A N 1
ATOM 3850 C CA . GLY A 1 519 ? -21.092 3.680 54.391 1.00 94.44 519 GLY A CA 1
ATOM 3851 C C . GLY A 1 519 ? -20.972 4.895 55.307 1.00 94.44 519 GLY A C 1
ATOM 3852 O O . GLY A 1 519 ? -21.790 5.108 56.203 1.00 94.44 519 GLY A O 1
ATOM 3853 N N . GLN A 1 520 ? -19.914 5.686 55.115 1.00 94.50 520 GLN A N 1
ATOM 3854 C CA . GLN A 1 520 ? -19.689 6.899 55.905 1.00 94.50 520 GLN A CA 1
ATOM 3855 C C . GLN A 1 520 ? -20.421 8.074 55.260 1.00 94.50 520 GLN A C 1
ATOM 3857 O O . GLN A 1 520 ? -20.206 8.367 54.079 1.00 94.50 520 GLN A O 1
ATOM 3862 N N . MET A 1 521 ? -21.276 8.743 56.033 1.00 94.00 521 MET A N 1
ATOM 3863 C CA . MET A 1 521 ? -22.161 9.794 55.525 1.00 94.00 521 MET A CA 1
ATOM 3864 C C . MET A 1 521 ? -22.170 11.010 56.437 1.00 94.00 521 MET A C 1
ATOM 3866 O O . MET A 1 521 ? -22.170 10.894 57.666 1.00 94.00 521 MET A O 1
ATOM 3870 N N . ARG A 1 522 ? -22.205 12.190 55.813 1.00 94.69 522 ARG A N 1
ATOM 3871 C CA . ARG A 1 522 ? -22.368 13.462 56.514 1.00 94.69 522 ARG A CA 1
ATOM 3872 C C . ARG A 1 522 ? -23.845 13.716 56.764 1.00 94.69 522 ARG A C 1
ATOM 3874 O O . ARG A 1 522 ? -24.655 13.572 55.857 1.00 94.69 522 ARG A O 1
ATOM 3881 N N . VAL A 1 523 ? -24.172 14.147 57.974 1.00 95.94 523 VAL A N 1
ATOM 3882 C CA . VAL A 1 523 ? -25.550 14.391 58.405 1.00 95.94 523 VAL A CA 1
ATOM 3883 C C . VAL A 1 523 ? -25.628 15.730 59.102 1.00 95.94 523 VAL A C 1
ATOM 3885 O O . VAL A 1 523 ? -24.708 16.118 59.827 1.00 95.94 523 VAL A O 1
ATOM 3888 N N . ARG A 1 524 ? -26.734 16.432 58.884 1.00 97.75 524 ARG A N 1
ATOM 3889 C CA . ARG A 1 524 ? -27.108 17.608 59.662 1.00 97.75 524 ARG A CA 1
ATOM 3890 C C . ARG A 1 524 ? -27.409 17.190 61.090 1.00 97.75 524 ARG A C 1
ATOM 3892 O O . ARG A 1 524 ? -28.001 16.142 61.321 1.00 97.75 524 ARG A O 1
ATOM 3899 N N . ASP A 1 525 ? -27.004 18.013 62.035 1.00 96.88 525 ASP A N 1
ATOM 39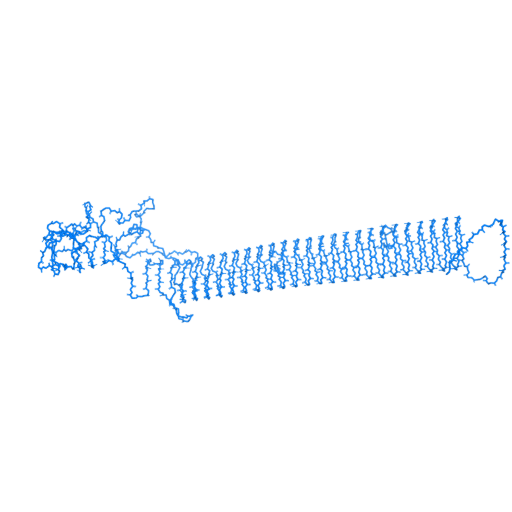00 C CA . ASP A 1 525 ? -27.078 17.724 63.462 1.00 96.88 525 ASP A CA 1
ATOM 3901 C C . ASP A 1 525 ? -27.619 18.937 64.221 1.00 96.88 525 ASP A C 1
ATOM 3903 O O . ASP A 1 525 ? -27.285 20.075 63.891 1.00 96.88 525 ASP A O 1
ATOM 3907 N N . ASP A 1 526 ? -28.439 18.683 65.242 1.00 96.56 526 ASP A N 1
ATOM 3908 C CA . ASP A 1 526 ? -29.037 19.711 66.106 1.00 96.56 526 ASP A CA 1
ATOM 3909 C C . ASP A 1 526 ? -28.085 20.229 67.204 1.00 96.56 526 ASP A C 1
ATOM 3911 O O . ASP A 1 526 ? -28.495 20.970 68.099 1.00 96.56 526 ASP A O 1
ATOM 3915 N N . GLY A 1 527 ? -26.813 19.824 67.148 1.00 95.12 527 GLY A N 1
ATOM 3916 C CA . GLY A 1 527 ? -25.761 20.173 68.094 1.00 95.12 527 GLY A CA 1
ATOM 3917 C C . GLY A 1 527 ? -25.661 19.231 69.295 1.00 95.12 527 GLY A C 1
ATOM 3918 O O . GLY A 1 527 ? -24.734 19.375 70.092 1.00 95.12 527 GLY A O 1
ATOM 3919 N N . LYS A 1 528 ? -26.571 18.257 69.450 1.00 95.25 528 LYS A N 1
ATOM 3920 C CA . LYS A 1 528 ? -26.609 17.384 70.639 1.00 95.25 528 LYS A CA 1
ATOM 3921 C C . LYS A 1 528 ? -25.862 16.070 70.460 1.00 95.25 528 LYS A C 1
ATOM 3923 O O . LYS A 1 528 ? -25.555 15.419 71.458 1.00 95.25 528 LYS A O 1
ATOM 3928 N N . CYS A 1 529 ? -25.572 15.652 69.228 1.00 96.69 529 CYS A N 1
ATOM 3929 C CA . CYS A 1 529 ? -24.888 14.383 68.990 1.00 96.69 529 CYS A CA 1
ATOM 3930 C C . CYS A 1 529 ? -23.451 14.398 69.541 1.00 96.69 529 CYS A C 1
ATOM 3932 O O . CYS A 1 529 ? -22.696 15.351 69.339 1.00 96.69 529 CYS A O 1
ATOM 3934 N N . VAL A 1 530 ? -23.022 13.318 70.194 1.00 95.06 530 VAL A N 1
ATOM 3935 C CA . VAL A 1 530 ? -21.659 13.207 70.745 1.00 95.06 530 VAL A CA 1
ATOM 3936 C C . VAL A 1 530 ? -20.875 12.140 69.985 1.00 95.06 530 VAL A C 1
ATOM 3938 O O . VAL A 1 530 ? -21.399 11.071 69.671 1.00 95.06 530 VAL A O 1
ATOM 3941 N N . VAL A 1 531 ? -19.604 12.399 69.672 1.00 97.25 531 VAL A N 1
ATOM 3942 C CA . VAL A 1 531 ? -18.742 11.398 69.020 1.00 97.25 531 VAL A CA 1
ATOM 3943 C C . VAL A 1 531 ? -18.649 10.148 69.899 1.00 97.25 531 VAL A C 1
ATOM 3945 O O . VAL A 1 531 ? -18.406 10.245 71.098 1.00 97.25 531 VAL A O 1
ATOM 3948 N N . GLY A 1 532 ? -18.862 8.972 69.310 1.00 95.44 532 GLY A N 1
ATOM 3949 C CA . GLY A 1 532 ? -18.899 7.699 70.032 1.00 95.44 532 GLY A CA 1
ATOM 3950 C C . GLY A 1 532 ? -20.266 7.330 70.622 1.00 95.44 532 GLY A C 1
ATOM 3951 O O . GLY A 1 532 ? -20.398 6.229 71.153 1.00 95.44 532 GLY A O 1
ATOM 3952 N N . SER A 1 533 ? -21.278 8.192 70.502 1.00 96.12 533 SER A N 1
ATOM 3953 C CA . SER A 1 533 ? -22.669 7.891 70.874 1.00 96.12 533 SER A CA 1
ATOM 3954 C C . SER A 1 533 ? -23.520 7.516 69.649 1.00 96.12 533 SER A C 1
ATOM 3956 O O . SER A 1 533 ? -22.973 7.259 68.567 1.00 96.12 533 SER A O 1
ATOM 3958 N N . TYR A 1 534 ? -24.841 7.438 69.823 1.00 97.00 534 TYR A N 1
ATOM 3959 C CA . TYR A 1 534 ? -25.790 7.154 68.751 1.00 97.00 534 TYR A CA 1
ATOM 3960 C C . TYR A 1 534 ? -26.698 8.355 68.468 1.00 97.00 534 TYR A C 1
ATOM 3962 O O . TYR A 1 534 ? -26.864 9.246 69.304 1.00 97.00 534 TYR A O 1
ATOM 3970 N N . CYS A 1 535 ? -27.277 8.383 67.271 1.00 96.88 535 CYS A N 1
ATOM 3971 C CA . CYS A 1 535 ? -28.267 9.376 66.883 1.00 96.88 535 CYS A CA 1
ATOM 3972 C C . CYS A 1 535 ? -29.425 8.761 66.093 1.00 96.88 535 CYS A C 1
ATOM 3974 O O . CYS A 1 535 ? -29.254 7.774 65.372 1.00 96.88 535 CYS A O 1
ATOM 3976 N N . LEU A 1 536 ? -30.580 9.414 66.180 1.00 96.75 536 LEU A N 1
ATOM 3977 C CA . LEU A 1 536 ? -31.758 9.185 65.341 1.00 96.75 536 LEU A CA 1
ATOM 3978 C C . LEU A 1 536 ? -32.241 10.527 64.768 1.00 96.75 536 LEU A C 1
ATOM 3980 O O . LEU A 1 536 ? -31.835 11.578 65.280 1.00 96.75 536 LEU A O 1
ATOM 3984 N N . PRO A 1 537 ? -33.073 10.530 63.712 1.00 97.62 537 PRO A N 1
ATOM 3985 C CA . PRO A 1 537 ? -33.705 11.758 63.258 1.00 97.62 537 PRO A CA 1
ATOM 3986 C C . PRO A 1 537 ? -34.617 12.343 64.336 1.00 97.62 537 PRO A C 1
ATOM 3988 O O . PRO A 1 537 ? -35.364 11.634 65.009 1.00 97.62 537 PRO A O 1
ATOM 3991 N N . ASN A 1 538 ? -34.580 13.663 64.476 1.00 96.75 538 ASN A N 1
ATOM 3992 C CA . ASN A 1 538 ? -35.612 14.409 65.183 1.00 96.75 538 ASN A CA 1
ATOM 3993 C C . ASN A 1 538 ? -36.830 14.658 64.264 1.00 96.75 538 ASN A C 1
ATOM 3995 O O . ASN A 1 538 ? -36.930 14.110 63.170 1.00 96.75 538 ASN A O 1
ATOM 3999 N N . MET A 1 539 ? -37.754 15.524 64.687 1.00 96.50 539 MET A N 1
ATOM 4000 C CA . MET A 1 539 ? -38.944 15.896 63.902 1.00 96.50 539 MET A CA 1
ATOM 4001 C C . MET A 1 539 ? -38.654 16.565 62.547 1.00 96.50 539 MET A C 1
ATOM 4003 O O . MET A 1 539 ? -39.550 16.646 61.715 1.00 96.50 539 MET A O 1
ATOM 4007 N N . GLU A 1 540 ? -37.433 17.051 62.325 1.00 95.94 540 GLU A N 1
ATOM 4008 C CA . GLU A 1 540 ? -37.015 17.768 61.114 1.00 95.94 540 GLU A CA 1
ATOM 4009 C C . GLU A 1 540 ? -36.123 16.916 60.193 1.00 95.94 540 GLU A C 1
ATOM 4011 O O . GLU A 1 540 ? -35.625 17.414 59.179 1.00 95.94 540 GLU A O 1
ATOM 4016 N N . GLY A 1 541 ? -35.889 15.645 60.538 1.00 95.94 541 GLY A N 1
ATOM 4017 C CA . GLY A 1 541 ? -35.010 14.747 59.786 1.00 95.94 541 GLY A CA 1
ATOM 4018 C C . GLY A 1 541 ? -33.522 15.047 59.940 1.00 95.94 541 GLY A C 1
ATOM 4019 O O . GLY A 1 541 ? -32.726 14.613 59.109 1.00 95.94 541 GLY A O 1
ATOM 4020 N N . ILE A 1 542 ? -33.123 15.785 60.980 1.00 97.62 542 ILE A N 1
ATOM 4021 C CA . ILE A 1 542 ? -31.712 15.994 61.337 1.00 97.62 542 ILE A CA 1
ATOM 4022 C C . ILE A 1 542 ? -31.337 15.131 62.541 1.00 97.62 542 ILE A C 1
ATOM 4024 O O . ILE A 1 542 ? -32.194 14.755 63.340 1.00 97.62 542 ILE A O 1
ATOM 4028 N N . ALA A 1 543 ? -30.055 14.807 62.673 1.00 97.69 543 ALA A N 1
ATOM 4029 C CA . ALA A 1 543 ? -29.549 13.992 63.764 1.00 97.69 543 ALA A CA 1
ATOM 4030 C C . ALA A 1 543 ? -29.758 14.675 65.120 1.00 97.69 543 ALA A C 1
ATOM 4032 O O . ALA A 1 543 ? -29.424 15.847 65.294 1.00 97.69 543 ALA A O 1
ATOM 4033 N N . THR A 1 544 ? -30.261 13.910 66.085 1.00 97.31 544 THR A N 1
ATOM 4034 C CA . THR A 1 544 ? -30.271 14.269 67.503 1.00 97.31 544 THR A CA 1
ATOM 4035 C C . THR A 1 544 ? -29.767 13.099 68.340 1.00 97.31 544 THR A C 1
ATOM 4037 O O . THR A 1 544 ? -29.854 11.936 67.931 1.00 97.31 544 THR A O 1
ATOM 4040 N N . SER A 1 545 ? -29.217 13.406 69.513 1.00 96.56 545 SER A N 1
ATOM 4041 C CA . SER A 1 545 ? -28.640 12.406 70.414 1.00 96.56 545 SER A CA 1
ATOM 4042 C C . SER A 1 545 ? -29.676 11.365 70.834 1.00 96.56 545 SER A C 1
ATOM 4044 O O . SER A 1 545 ? -30.799 11.705 71.212 1.00 96.56 545 SER A O 1
ATOM 4046 N N . ASN A 1 546 ? -29.294 10.091 70.788 1.00 95.31 546 ASN A N 1
ATOM 4047 C CA . ASN A 1 546 ? -30.130 8.984 71.225 1.00 95.31 546 ASN A CA 1
ATOM 4048 C C . ASN A 1 546 ? -29.264 7.858 71.820 1.00 95.31 546 ASN A C 1
ATOM 4050 O O . ASN A 1 546 ? -28.064 7.763 71.568 1.00 95.31 546 ASN A O 1
ATOM 4054 N N . ASN A 1 547 ? -29.879 6.978 72.607 1.00 93.12 547 ASN A N 1
ATOM 4055 C CA . ASN A 1 547 ? -29.207 5.800 73.159 1.00 93.12 547 ASN A CA 1
ATOM 4056 C C . ASN A 1 547 ? -29.092 4.653 72.136 1.00 93.12 547 ASN A C 1
ATOM 4058 O O . ASN A 1 547 ? -28.382 3.681 72.381 1.00 93.12 547 ASN A O 1
ATOM 4062 N N . THR A 1 548 ? -29.793 4.761 71.005 1.00 93.44 548 THR A N 1
ATOM 4063 C CA . THR A 1 548 ? -29.856 3.772 69.920 1.00 93.44 548 THR A CA 1
ATOM 4064 C C . THR A 1 548 ? -29.802 4.464 68.553 1.00 93.44 548 THR A C 1
ATOM 4066 O O . THR A 1 548 ? -29.809 5.692 68.481 1.00 93.44 548 THR A O 1
ATOM 4069 N N . GLY A 1 549 ? -29.734 3.693 67.467 1.00 94.50 549 GLY A N 1
ATOM 4070 C CA . GLY A 1 549 ? -29.706 4.219 66.100 1.00 94.50 549 GLY A CA 1
ATOM 4071 C C . GLY A 1 549 ? -28.311 4.169 65.489 1.00 94.50 549 GLY A C 1
ATOM 4072 O O . GLY A 1 549 ? -27.616 3.157 65.585 1.00 94.50 549 GLY A O 1
ATOM 4073 N N . TYR A 1 550 ? -27.890 5.259 64.851 1.00 96.19 550 TYR A N 1
ATOM 4074 C CA . TYR A 1 550 ? -26.677 5.282 64.038 1.00 96.19 550 TYR A CA 1
ATOM 4075 C C . TYR A 1 550 ? -25.465 5.811 64.790 1.00 96.19 550 TYR A C 1
ATOM 4077 O O . TYR A 1 550 ? -25.551 6.774 65.548 1.00 96.19 550 TYR A O 1
ATOM 4085 N N . ARG A 1 551 ? -24.306 5.189 64.565 1.00 97.00 551 ARG A N 1
ATOM 4086 C CA . ARG A 1 551 ? -23.072 5.520 65.282 1.00 97.00 551 ARG A CA 1
ATOM 4087 C C . ARG A 1 551 ? -22.477 6.832 64.779 1.00 97.00 551 ARG A C 1
ATOM 4089 O O . ARG A 1 551 ? -22.096 6.927 63.613 1.00 97.00 551 ARG A O 1
ATOM 4096 N N . VAL A 1 552 ? -22.280 7.786 65.686 1.00 97.31 552 VAL A N 1
ATOM 4097 C CA . VAL A 1 552 ? -21.572 9.042 65.405 1.00 97.31 552 VAL A CA 1
ATOM 4098 C C . VAL A 1 552 ? -20.067 8.805 65.494 1.00 97.31 552 VAL A C 1
ATOM 4100 O O . VAL A 1 552 ? -19.551 8.452 66.557 1.00 97.31 552 VAL A O 1
ATOM 4103 N N . ILE A 1 553 ? -19.347 9.008 64.391 1.00 96.94 553 ILE A N 1
ATOM 4104 C CA . ILE A 1 553 ? -17.905 8.717 64.309 1.00 96.94 553 ILE A CA 1
ATOM 4105 C C . ILE A 1 553 ? -17.026 9.966 64.276 1.00 96.94 553 ILE A C 1
ATOM 4107 O O . ILE A 1 553 ? -15.859 9.896 64.650 1.00 96.94 553 ILE A O 1
ATOM 4111 N N . LYS A 1 554 ? -17.566 11.116 63.860 1.00 96.69 554 LYS A N 1
ATOM 4112 C CA . LYS A 1 554 ? -16.821 12.381 63.814 1.00 96.69 554 LYS A CA 1
ATOM 4113 C C . LYS A 1 554 ? -17.773 13.569 63.871 1.00 96.69 554 LYS A C 1
ATOM 4115 O O . LYS A 1 554 ? -18.826 13.541 63.245 1.00 96.69 554 LYS A O 1
ATOM 4120 N N . ARG A 1 555 ? -17.381 14.640 64.558 1.00 96.62 555 ARG A N 1
ATOM 4121 C CA . ARG A 1 555 ? -18.009 15.959 64.413 1.00 96.62 555 ARG A CA 1
ATOM 4122 C C . ARG A 1 555 ? -17.223 16.763 63.382 1.00 96.62 555 ARG A C 1
ATOM 4124 O O . ARG A 1 555 ? -16.000 16.837 63.475 1.00 96.62 555 ARG A O 1
ATOM 4131 N N . ILE A 1 556 ? -17.913 17.295 62.377 1.00 95.19 556 ILE A N 1
ATOM 4132 C CA . ILE A 1 556 ? -17.296 18.041 61.270 1.00 95.19 556 ILE A CA 1
ATOM 4133 C C . ILE A 1 556 ? -17.414 19.539 61.541 1.00 95.19 556 ILE A C 1
ATOM 4135 O O . ILE A 1 556 ? -16.418 20.253 61.504 1.00 95.19 556 ILE A O 1
ATOM 4139 N N . THR A 1 557 ? -18.623 19.996 61.862 1.00 95.69 557 THR A N 1
ATOM 4140 C CA . THR A 1 557 ? -18.932 21.379 62.253 1.00 95.69 557 THR A CA 1
ATOM 4141 C C . THR A 1 557 ? -19.913 21.362 63.439 1.00 95.69 557 THR A C 1
ATOM 4143 O O . THR A 1 557 ? -20.351 20.281 63.856 1.00 95.69 557 THR A O 1
ATOM 4146 N N . PRO A 1 558 ? -20.292 22.519 64.018 1.00 93.88 558 PRO A N 1
ATOM 4147 C CA . PRO A 1 558 ? -21.310 22.558 65.071 1.00 93.88 558 PRO A CA 1
ATOM 4148 C C . PRO A 1 558 ? -22.652 21.924 64.673 1.00 93.88 558 PRO A C 1
ATOM 4150 O O . PRO A 1 558 ? -23.296 21.326 65.524 1.00 93.88 558 PRO A O 1
ATOM 4153 N N . ASN A 1 559 ? -23.015 21.967 63.385 1.00 95.25 559 ASN A N 1
ATOM 4154 C CA . ASN A 1 559 ? -24.306 21.475 62.879 1.00 95.25 559 ASN A CA 1
ATOM 4155 C C . ASN A 1 559 ? -24.149 20.312 61.881 1.00 95.25 559 ASN A C 1
ATOM 4157 O O . ASN A 1 559 ? -25.069 20.014 61.118 1.00 95.25 559 ASN A O 1
ATOM 4161 N N . GLN A 1 560 ? -22.967 19.688 61.818 1.00 96.88 560 GLN A N 1
ATOM 4162 C CA . GLN A 1 560 ? -22.700 18.571 60.914 1.00 96.88 560 GLN A CA 1
ATOM 4163 C C . GLN A 1 560 ? -21.836 17.510 61.589 1.00 96.88 560 GLN A C 1
ATOM 4165 O O . GLN A 1 560 ? -20.751 17.784 62.116 1.00 96.88 560 GLN A O 1
ATOM 4170 N N . ILE A 1 561 ? -22.290 16.269 61.490 1.00 96.94 561 ILE A N 1
ATOM 4171 C CA . ILE A 1 561 ? -21.588 15.083 61.972 1.00 96.94 561 ILE A CA 1
ATOM 4172 C C . ILE A 1 561 ? -21.347 14.104 60.823 1.00 96.94 561 ILE A C 1
ATOM 4174 O O . ILE A 1 561 ? -21.951 14.204 59.759 1.00 96.94 561 ILE A O 1
ATOM 4178 N N . MET A 1 562 ? -20.446 13.155 61.046 1.00 96.31 562 MET A N 1
ATOM 4179 C CA . MET A 1 562 ? -20.279 11.964 60.227 1.00 96.31 562 MET A CA 1
ATOM 4180 C C . MET A 1 562 ? -20.801 10.769 61.013 1.00 96.31 562 MET A C 1
ATOM 4182 O O . MET A 1 562 ? -20.416 10.572 62.175 1.00 96.31 562 MET A O 1
ATOM 4186 N N . ILE A 1 563 ? -21.614 9.953 60.360 1.00 96.12 563 ILE A N 1
ATOM 4187 C CA . ILE A 1 563 ? -22.088 8.687 60.904 1.00 96.12 563 ILE A CA 1
ATOM 4188 C C . ILE A 1 563 ? -21.661 7.523 60.013 1.00 96.12 563 ILE A C 1
ATOM 4190 O O . ILE A 1 563 ? -21.269 7.722 58.861 1.00 96.12 563 ILE A O 1
ATOM 4194 N N . ILE A 1 564 ? -21.755 6.307 60.548 1.00 94.56 564 ILE A N 1
ATOM 4195 C CA . ILE A 1 564 ? -21.750 5.087 59.735 1.00 94.56 564 ILE A CA 1
ATOM 4196 C C . ILE A 1 564 ? -23.194 4.616 59.600 1.00 94.56 564 ILE A C 1
ATOM 4198 O O . ILE A 1 564 ? -23.819 4.257 60.601 1.00 94.56 564 ILE A O 1
ATOM 4202 N N . PHE A 1 565 ? -23.690 4.609 58.368 1.00 91.81 565 PHE A N 1
ATOM 4203 C CA . PHE A 1 565 ? -24.971 4.019 58.003 1.00 91.81 565 PHE A CA 1
ATOM 4204 C C . PHE A 1 565 ? -24.730 2.559 57.597 1.00 91.81 565 PHE A C 1
ATOM 4206 O O . PHE A 1 565 ? -23.789 2.292 56.842 1.00 91.81 565 PHE A O 1
ATOM 4213 N N . LYS A 1 566 ? -25.504 1.627 58.160 1.00 83.50 566 LYS A N 1
ATOM 4214 C CA . LYS A 1 566 ? -25.341 0.178 57.986 1.00 83.50 566 LYS A CA 1
ATOM 4215 C C . LYS A 1 566 ? -26.643 -0.476 57.587 1.00 83.50 566 LYS A C 1
ATOM 4217 O O . LYS A 1 566 ? -27.675 -0.021 58.129 1.00 83.50 566 LYS A O 1
#

pLDDT: mean 92.33, std 14.34, range [25.72, 98.94]

Organism: Bacillus cereus (NCBI:txid1396)